Protein AF-A0A2V8LCL2-F1 (afdb_monomer_lite)

pLDDT: mean 78.27, std 19.08, range [30.09, 97.69]

Secondary structure (DSSP, 8-state):
------------------------------------------EE-TTS-EEEEEE--SSPBP-TT-EEEEEEEEEEEETTEEEEEEEE-TTSPPEEEETTTS-HHHHHHHTT-BTT-EEEEEE---GGG--TT-EETTEEPPPTTSEEEEEEEEEE-TT---SS-S---TTSGGGTPPPHHHHHHHHHTT-HHHHHHHHHHHHHH-TT-HHHHHHHHHHHHHTT-HHHHHHHHHHHHHTT-S-SHHHHTTS-HHHHHSHHHHTSHHHHHHHHHHHHHHHHHHHHHHHHHH--GGGSPPSSEEEET---STT---SEEEESS-EEEESSTT-S-EEEEE-TT-EEEEEEEEEEEPPEEEEE-S--SSS-TT-EEEEEEEEETTEEEEEETTEEEEEEESSSSS-SS-HHHHHSTTS-GGG-SEEESSTTS---EEEEEEEEETT--EEEEE-SS-EESSS---

Foldseek 3Di:
DDDDDDDDDDDDDDDDDDDDDDDDDDDPPDPDDDDPPPPQDWDADPQRKIKTWPFQWQADFDDAQFKFWKWKWKAFADPNDGHDTDDTCVVHGTDIDGQPPADPSCNVHRHRGFAQTKMKMWAAQDCSLDDQPDDDPNGHRDHSHTTMIMIMHTHDRPLADLQQGHQDDADDLPVLADDPVRLVVCVVVVVLVSQLVNLSSQCNNGVLDLVSLLSNLQSCQSNVVLSNSLVSQVVCVVSVHPDDQQSVQVGDVVSLVDPSQCPDPNNVVLVVLLVLQVVLQVLLVVCVVVPDPLLDADAFDKDWQAQFAAQFDFAWWFFQAKFWFAAAVPDPHTQDIDGGGFIKTFDGKMKTKGWWKKGFRPDDPVDHRSHIKTWHGHRYPQWTWIRGRSDIDGTDHCPPPQDDDDPVSLLPPRGRDNRHRMHTDPSVDDMDIWMKIWIAGPVGDIGITGDPPRIPPRHDPD

Sequence (462 aa):
MKQMKRWIIHFTALWALGIMAACAGNSARTPPQGRPETETRETTLKSGLKYLDLVVGGGREVAKGDTVDVQYSGWTYENGKRGKLFDTSMGQRPFTVTIGLTRVSWTEGLAGMKVGGKRKLIIPPDPSYGSPGEVSGGRPIVRSDFVFEYEVELLDIPGHFDLGGSCALAGVYRRLALTGKQQEDFRRTGNWNALIDGARQDVRGDCSVPYRWEKLFIALVNGHRYHEALQVLNDMAMRRFPLPHAILATADPDFLAAEEFKTSEFGIEYAATETEIQQNMRLAESKLSSMDEKDRPPTPYRAAGACPFECCRYREWTTRSAVQLLASIGSATFVAEIPAGARVDGVTGEVWLEPQPYAVLRDNGLLKAGDVIFFLDNLGEGHVNYWYNGSLNPELELHDGLYSYTYENCQANHVVAGACSLRKLHPEKKFLNEWWVKIRTSDGKEGWVLNKGQFSNTDACG

Structure (mmCIF, N/CA/C/O backbone):
data_AF-A0A2V8LCL2-F1
#
_entry.id   AF-A0A2V8LCL2-F1
#
loop_
_atom_site.group_PDB
_atom_site.id
_atom_site.type_symbol
_atom_site.label_atom_id
_atom_site.label_alt_id
_atom_site.label_comp_id
_atom_site.label_asym_id
_atom_site.label_entity_id
_atom_site.label_seq_id
_atom_site.pdbx_PDB_ins_code
_atom_site.Cartn_x
_atom_site.Cartn_y
_atom_site.Cartn_z
_atom_site.occupancy
_atom_site.B_iso_or_equiv
_atom_site.auth_seq_id
_atom_site.auth_comp_id
_atom_site.auth_asym_id
_atom_site.auth_atom_id
_atom_site.pdbx_PDB_model_num
ATOM 1 N N . MET A 1 1 ? -50.139 32.476 -48.018 1.00 34.97 1 MET A N 1
ATOM 2 C CA . MET A 1 1 ? -49.890 31.981 -49.398 1.00 34.97 1 MET A CA 1
ATOM 3 C C . MET A 1 1 ? -48.719 31.013 -49.315 1.00 34.97 1 MET A C 1
ATOM 5 O O . MET A 1 1 ? -47.719 31.427 -48.766 1.00 34.97 1 MET A O 1
ATOM 9 N N . LYS A 1 2 ? -48.711 29.751 -49.740 1.00 34.03 2 LYS A N 1
ATOM 10 C CA . LYS A 1 2 ? -49.562 28.891 -50.578 1.00 34.03 2 LYS A CA 1
ATOM 11 C C . LYS A 1 2 ? -49.117 27.445 -50.227 1.00 34.03 2 LYS A C 1
ATOM 13 O O . LYS A 1 2 ? -47.927 27.219 -50.083 1.00 34.03 2 LYS A O 1
ATOM 18 N N . GLN A 1 3 ? -50.051 26.554 -49.881 1.00 34.34 3 GLN A N 1
ATOM 19 C CA . GLN A 1 3 ? -50.426 25.359 -50.672 1.00 34.34 3 GLN A CA 1
ATOM 20 C C . GLN A 1 3 ? -49.326 24.278 -50.793 1.00 34.34 3 GLN A C 1
ATOM 22 O O . GLN A 1 3 ? -48.294 24.499 -51.404 1.00 34.34 3 GLN A O 1
ATOM 27 N N . MET A 1 4 ? -49.492 23.133 -50.119 1.00 35.25 4 MET A N 1
ATOM 28 C CA . MET A 1 4 ? -50.143 21.902 -50.625 1.00 35.25 4 MET A CA 1
ATOM 29 C C . MET A 1 4 ? -49.263 21.088 -51.586 1.00 35.25 4 MET A C 1
ATOM 31 O O . MET A 1 4 ? -48.951 21.553 -52.675 1.00 35.25 4 MET A O 1
ATOM 35 N N . LYS A 1 5 ? -49.023 19.814 -51.244 1.00 33.66 5 LYS A N 1
ATOM 36 C CA . LYS A 1 5 ? -49.262 18.678 -52.153 1.00 33.66 5 LYS A CA 1
ATOM 37 C C . LYS A 1 5 ? -49.328 17.353 -51.381 1.00 33.66 5 LYS A C 1
ATOM 39 O O . LYS A 1 5 ? -48.346 16.873 -50.833 1.00 33.66 5 LYS A O 1
ATOM 44 N N . ARG A 1 6 ? -50.547 16.807 -51.352 1.00 34.03 6 ARG A N 1
ATOM 45 C CA . ARG A 1 6 ? -50.915 15.421 -51.034 1.00 34.03 6 ARG A CA 1
ATOM 46 C C . ARG A 1 6 ? -50.431 14.501 -52.152 1.00 34.03 6 ARG A C 1
ATOM 48 O O . ARG A 1 6 ? -50.582 14.899 -53.302 1.00 34.03 6 ARG A O 1
ATOM 55 N N . TRP A 1 7 ? -50.058 13.262 -51.835 1.00 30.45 7 TRP A N 1
ATOM 56 C CA . TRP A 1 7 ? -50.403 12.108 -52.672 1.00 30.45 7 TRP A CA 1
ATOM 57 C C . TRP A 1 7 ? -51.053 11.034 -51.798 1.00 30.45 7 TRP A C 1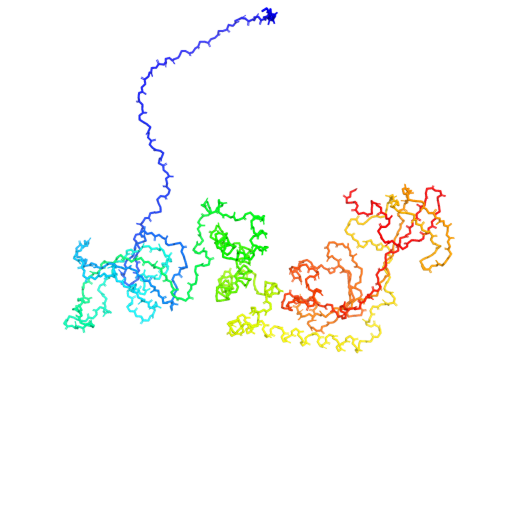
ATOM 59 O O . TRP A 1 7 ? -50.561 10.682 -50.730 1.00 30.45 7 TRP A O 1
ATOM 69 N N . ILE A 1 8 ? -52.228 10.619 -52.254 1.00 35.16 8 ILE A N 1
ATOM 70 C CA . ILE A 1 8 ? -53.133 9.627 -51.688 1.00 35.16 8 ILE A CA 1
ATOM 71 C C . ILE A 1 8 ? -52.944 8.369 -52.530 1.00 35.16 8 ILE A C 1
ATOM 73 O O . ILE A 1 8 ? -53.045 8.464 -53.749 1.00 35.16 8 ILE A O 1
ATOM 77 N N . ILE A 1 9 ? -52.770 7.205 -51.904 1.00 39.44 9 ILE A N 1
ATOM 78 C CA . ILE A 1 9 ? -53.215 5.937 -52.494 1.00 39.44 9 ILE A CA 1
ATOM 79 C C . ILE A 1 9 ? -54.012 5.203 -51.416 1.00 39.44 9 ILE A C 1
ATOM 81 O O . ILE A 1 9 ? -53.494 4.861 -50.356 1.00 39.44 9 ILE A O 1
ATOM 85 N N . HIS A 1 10 ? -55.310 5.058 -51.675 1.00 30.84 10 HIS A N 1
ATOM 86 C CA . HIS A 1 10 ? -56.232 4.193 -50.949 1.00 30.84 10 HIS A CA 1
ATOM 87 C C . HIS A 1 10 ? -56.208 2.802 -51.586 1.00 30.84 10 HIS A C 1
ATOM 89 O O . HIS A 1 10 ? -56.344 2.697 -52.801 1.00 30.84 10 HIS A O 1
ATOM 95 N N . PHE A 1 11 ? -56.153 1.757 -50.761 1.00 34.78 11 PHE A N 1
ATOM 96 C CA . PHE A 1 11 ? -56.809 0.482 -51.052 1.00 34.78 11 PHE A CA 1
ATOM 97 C C . PHE A 1 11 ? -57.506 -0.021 -49.777 1.00 34.78 11 PHE A C 1
ATOM 99 O O . PHE A 1 11 ? -56.908 -0.610 -48.884 1.00 34.78 11 PHE A O 1
ATOM 106 N N . THR A 1 12 ? -58.793 0.310 -49.690 1.00 34.88 12 THR A N 1
ATOM 107 C CA . THR A 1 12 ? -59.877 -0.435 -49.016 1.00 34.88 12 THR A CA 1
ATOM 108 C C . THR A 1 12 ? -60.039 -1.809 -49.695 1.00 34.88 12 THR A C 1
ATOM 110 O O . THR A 1 12 ? -59.753 -1.891 -50.884 1.00 34.88 12 THR A O 1
ATOM 113 N N . ALA A 1 13 ? -60.528 -2.925 -49.147 1.00 35.75 13 ALA A N 1
ATOM 114 C CA . ALA A 1 13 ? -61.205 -3.360 -47.917 1.00 35.75 13 ALA A CA 1
ATOM 115 C C . ALA A 1 13 ? -61.051 -4.915 -47.868 1.00 35.75 13 ALA A C 1
ATOM 117 O O . ALA A 1 13 ? -60.702 -5.505 -48.886 1.00 35.75 13 ALA A O 1
ATOM 118 N N . LEU A 1 14 ? -61.198 -5.642 -46.753 1.00 31.12 14 LEU A N 1
ATOM 119 C CA . LEU A 1 14 ? -62.451 -6.242 -46.240 1.00 31.12 14 LEU A CA 1
ATOM 120 C C . LEU A 1 14 ? -62.063 -7.135 -45.030 1.00 31.12 14 LEU A C 1
ATOM 122 O O . LEU A 1 14 ? -61.134 -7.925 -45.136 1.00 31.12 14 LEU A O 1
ATOM 126 N N . TRP A 1 15 ? -62.583 -6.859 -43.827 1.00 30.09 15 TRP A N 1
ATOM 127 C CA . TRP A 1 15 ? -63.687 -7.566 -43.131 1.00 30.09 15 TRP A CA 1
ATOM 128 C C . TRP A 1 15 ? -63.322 -8.858 -42.372 1.00 30.09 15 TRP A C 1
ATOM 130 O O . TRP A 1 15 ? -63.137 -9.902 -42.982 1.00 30.09 15 TRP A O 1
ATOM 140 N N . ALA A 1 16 ? -63.358 -8.779 -41.032 1.00 32.44 16 ALA A N 1
ATOM 141 C CA . ALA A 1 16 ? -64.148 -9.638 -40.122 1.00 32.44 16 ALA A CA 1
ATOM 142 C C . ALA A 1 16 ? -63.878 -9.187 -38.661 1.00 32.44 16 ALA A C 1
ATOM 144 O O . ALA A 1 16 ? -62.764 -9.313 -38.170 1.00 32.44 16 ALA A O 1
ATOM 145 N N . LEU A 1 17 ? -64.742 -8.363 -38.056 1.00 38.06 17 LEU A N 1
ATOM 146 C CA . LEU A 1 17 ? -65.848 -8.726 -37.145 1.00 38.06 17 LEU A CA 1
ATOM 147 C C . LEU A 1 17 ? -65.413 -9.410 -35.834 1.00 38.06 17 LEU A C 1
ATOM 149 O O . LEU A 1 17 ? -65.068 -10.584 -35.809 1.00 38.06 17 LEU A O 1
ATOM 153 N N . GLY A 1 18 ? -65.534 -8.660 -34.733 1.00 31.73 18 GLY A N 1
ATOM 154 C CA . GLY A 1 18 ? -65.401 -9.144 -33.359 1.00 31.73 18 GLY A CA 1
ATOM 155 C C . GLY A 1 18 ? -65.733 -8.039 -32.353 1.00 31.73 18 GLY A C 1
ATOM 156 O O . GLY A 1 18 ? -64.858 -7.311 -31.904 1.00 31.73 18 GLY A O 1
ATOM 157 N N . ILE A 1 19 ? -67.025 -7.877 -32.074 1.00 45.00 19 ILE A N 1
ATOM 158 C CA . ILE A 1 19 ? -67.641 -6.924 -31.137 1.00 45.00 19 ILE A CA 1
ATOM 159 C C . ILE A 1 19 ? -67.213 -7.235 -29.690 1.00 45.00 19 ILE A C 1
ATOM 161 O O . ILE A 1 19 ? -67.296 -8.393 -29.305 1.00 45.00 19 ILE A O 1
ATOM 165 N N . MET A 1 20 ? -66.879 -6.225 -28.870 1.00 34.69 20 MET A N 1
ATOM 166 C CA . MET A 1 20 ? -67.515 -6.030 -27.549 1.00 34.69 20 MET A CA 1
ATOM 167 C C . MET A 1 20 ? -67.187 -4.676 -26.887 1.00 34.69 20 MET A C 1
ATOM 169 O O . MET A 1 20 ? -66.053 -4.376 -26.536 1.00 34.69 20 MET A O 1
ATOM 173 N N . ALA A 1 21 ? -68.260 -3.889 -26.757 1.00 35.31 21 ALA A N 1
ATOM 174 C CA . ALA A 1 21 ? -68.675 -2.991 -25.675 1.00 35.31 21 ALA A CA 1
ATOM 175 C C . ALA A 1 21 ? -67.624 -2.316 -24.768 1.00 35.31 21 ALA A C 1
ATOM 177 O O . ALA A 1 21 ? -66.994 -2.937 -23.918 1.00 35.31 21 ALA A O 1
ATOM 178 N N . ALA A 1 22 ? -67.622 -0.982 -24.824 1.00 39.06 22 ALA A N 1
ATOM 179 C CA . ALA A 1 22 ? -67.252 -0.124 -23.708 1.00 39.06 22 ALA A CA 1
ATOM 180 C C . ALA A 1 22 ? -68.472 0.098 -22.796 1.00 39.06 22 ALA A C 1
ATOM 182 O O . ALA A 1 22 ? -69.534 0.493 -23.276 1.00 39.06 22 ALA A O 1
ATOM 183 N N . CYS A 1 23 ? -68.302 -0.080 -21.485 1.00 30.98 23 CYS A N 1
ATOM 184 C CA . CYS A 1 23 ? -69.069 0.628 -20.461 1.00 30.98 23 CYS A CA 1
ATOM 185 C C . CYS A 1 23 ? -68.143 0.994 -19.300 1.00 30.98 23 CYS A C 1
ATOM 187 O O . CYS A 1 23 ? -67.333 0.190 -18.843 1.00 30.98 23 CYS A O 1
ATOM 189 N N . ALA A 1 24 ? -68.261 2.247 -18.871 1.00 43.34 24 ALA A N 1
ATOM 190 C CA . ALA A 1 24 ? -67.564 2.830 -17.742 1.00 43.34 24 ALA A CA 1
ATOM 191 C C . ALA A 1 24 ? -67.935 2.126 -16.428 1.00 43.34 24 ALA A C 1
ATOM 193 O O . ALA A 1 24 ? -69.099 1.807 -16.192 1.00 43.34 24 ALA A O 1
ATOM 194 N N . GLY A 1 25 ? -66.950 1.957 -15.547 1.00 30.66 25 GLY A N 1
ATOM 195 C CA . GLY A 1 25 ? -67.148 1.496 -14.179 1.00 30.66 25 GLY A CA 1
ATOM 196 C C . GLY A 1 25 ? -65.990 1.953 -13.302 1.00 30.66 25 GLY A C 1
ATOM 197 O O . GLY A 1 25 ? -64.845 1.571 -13.529 1.00 30.66 25 GLY A O 1
ATOM 198 N N . ASN A 1 26 ? -66.299 2.802 -12.321 1.00 44.56 26 ASN A N 1
ATOM 199 C CA . ASN A 1 26 ? -65.425 3.155 -11.206 1.00 44.56 26 ASN A CA 1
ATOM 200 C C . ASN A 1 26 ? -64.776 1.897 -10.615 1.00 44.56 26 ASN A C 1
ATOM 202 O O . ASN A 1 26 ? -65.481 1.023 -10.119 1.00 44.56 26 ASN A O 1
ATOM 206 N N . SER A 1 27 ? -63.447 1.862 -10.556 1.00 33.16 27 SER A N 1
ATOM 207 C CA . SER A 1 27 ? -62.752 1.012 -9.596 1.00 33.16 27 SER A CA 1
ATOM 208 C C . SER A 1 27 ? -61.706 1.851 -8.887 1.00 33.16 27 SER A C 1
ATOM 210 O O . SER A 1 27 ? -60.799 2.412 -9.506 1.00 33.16 27 SER A O 1
ATOM 212 N N . ALA A 1 28 ? -61.895 1.976 -7.577 1.00 35.41 28 ALA A N 1
ATOM 213 C CA . ALA A 1 28 ? -60.939 2.552 -6.656 1.00 35.41 28 ALA A CA 1
ATOM 214 C C . ALA A 1 28 ? -59.545 1.979 -6.942 1.00 35.41 28 ALA A C 1
ATOM 216 O O . ALA A 1 28 ? -59.377 0.766 -7.075 1.00 35.41 28 ALA A O 1
ATOM 217 N N . ARG A 1 29 ? -58.547 2.860 -7.057 1.00 35.09 29 ARG A N 1
ATOM 218 C CA . ARG A 1 29 ? -57.144 2.451 -7.112 1.00 35.09 29 ARG A CA 1
ATOM 219 C C . ARG A 1 29 ? -56.805 1.808 -5.775 1.00 35.09 29 ARG A C 1
ATOM 221 O O . ARG A 1 29 ? -56.625 2.505 -4.780 1.00 35.09 29 ARG A O 1
ATOM 228 N N . THR A 1 30 ? -56.740 0.486 -5.754 1.00 34.44 30 THR A N 1
ATOM 229 C CA . THR A 1 30 ? -56.124 -0.264 -4.666 1.00 34.44 30 THR A CA 1
ATOM 230 C C . THR A 1 30 ? -54.666 0.201 -4.560 1.00 34.44 30 THR A C 1
ATOM 232 O O . THR A 1 30 ? -53.972 0.215 -5.583 1.00 34.44 30 THR A O 1
ATOM 235 N N . PRO A 1 31 ? -54.179 0.631 -3.384 1.00 39.28 31 PRO A N 1
ATOM 236 C CA . PRO A 1 31 ? -52.763 0.923 -3.216 1.00 39.28 31 PRO A CA 1
ATOM 237 C C . PRO A 1 31 ? -51.958 -0.354 -3.496 1.00 39.28 31 PRO A C 1
ATOM 239 O O . PRO A 1 31 ? -52.391 -1.429 -3.071 1.00 39.28 31 PRO A O 1
ATOM 242 N N . PRO A 1 32 ? -50.805 -0.276 -4.182 1.00 37.31 32 PRO A N 1
ATOM 243 C CA . PRO A 1 32 ? -49.946 -1.437 -4.354 1.00 37.31 32 PRO A CA 1
ATOM 244 C C . PRO A 1 32 ? -49.470 -1.910 -2.974 1.00 37.31 32 PRO A C 1
ATOM 246 O O . PRO A 1 32 ? -48.759 -1.196 -2.263 1.00 37.31 32 PRO A O 1
ATOM 249 N N . GLN A 1 33 ? -49.907 -3.108 -2.587 1.00 41.81 33 GLN A N 1
ATOM 250 C CA . GLN A 1 33 ? -49.339 -3.860 -1.474 1.00 41.81 33 GLN A CA 1
ATOM 251 C C . GLN A 1 33 ? -47.936 -4.340 -1.859 1.00 41.81 33 GLN A C 1
ATOM 253 O O . GLN A 1 33 ? -47.733 -4.830 -2.969 1.00 41.81 33 GLN A O 1
ATOM 258 N N . GLY A 1 34 ? -46.988 -4.206 -0.928 1.00 35.09 34 GLY A N 1
ATOM 259 C CA . GLY A 1 34 ? -45.648 -4.785 -1.056 1.00 35.09 34 GLY A CA 1
ATOM 260 C C . GLY A 1 34 ? -44.495 -3.876 -0.628 1.00 35.09 34 GLY A C 1
ATOM 261 O O . GLY A 1 34 ? -43.509 -3.769 -1.348 1.00 35.09 34 GLY A O 1
ATOM 262 N N . ARG A 1 35 ? -44.586 -3.223 0.538 1.00 35.81 35 ARG A N 1
ATOM 263 C CA . ARG A 1 35 ? -43.381 -2.898 1.323 1.00 35.81 35 ARG A CA 1
ATOM 264 C C . ARG A 1 35 ? -43.016 -4.172 2.097 1.00 35.81 35 ARG A C 1
ATOM 266 O O . ARG A 1 35 ? -43.938 -4.762 2.657 1.00 35.81 35 ARG A O 1
ATOM 273 N N . PRO A 1 36 ? -41.744 -4.596 2.182 1.00 36.47 36 PRO A N 1
ATOM 274 C CA . PRO A 1 36 ? -41.362 -5.519 3.233 1.00 36.47 36 PRO A CA 1
ATOM 275 C C . PRO A 1 36 ? -41.423 -4.720 4.539 1.00 36.47 36 PRO A C 1
ATOM 277 O O . PRO A 1 36 ? -40.513 -3.961 4.864 1.00 36.47 36 PRO A O 1
ATOM 280 N N . GLU A 1 37 ? -42.547 -4.803 5.249 1.00 40.62 37 GLU A N 1
ATOM 281 C CA . GLU A 1 37 ? -42.521 -4.603 6.692 1.00 40.62 37 GLU A CA 1
ATOM 282 C C . GLU A 1 37 ? -41.618 -5.704 7.233 1.00 40.62 37 GLU A C 1
ATOM 284 O O . GLU A 1 37 ? -41.949 -6.885 7.162 1.00 40.62 37 GLU A O 1
ATOM 289 N N . THR A 1 38 ? -40.428 -5.329 7.695 1.00 40.50 38 THR A N 1
ATOM 290 C CA . THR A 1 38 ? -39.635 -6.191 8.563 1.00 40.50 38 THR A CA 1
ATOM 291 C C . THR A 1 38 ? -40.547 -6.555 9.729 1.00 40.50 38 THR A C 1
ATOM 293 O O . THR A 1 38 ? -40.881 -5.680 10.526 1.00 40.50 38 THR A O 1
ATOM 296 N N . GLU A 1 39 ? -41.029 -7.797 9.776 1.00 44.53 39 GLU A N 1
ATOM 297 C CA . GLU A 1 39 ? -41.905 -8.260 10.847 1.00 44.53 39 GLU A CA 1
ATOM 298 C C . GLU A 1 39 ? -41.235 -7.957 12.191 1.00 44.53 39 GLU A C 1
ATOM 300 O O . GLU A 1 39 ? -40.157 -8.467 12.503 1.00 44.53 39 GLU A O 1
ATOM 305 N N . THR A 1 40 ? -41.867 -7.090 12.980 1.00 57.91 40 THR A N 1
ATOM 306 C CA . THR A 1 40 ? -41.528 -6.790 14.370 1.00 57.91 40 THR A CA 1
ATOM 307 C C . THR A 1 40 ? -41.754 -8.054 15.198 1.00 57.91 40 THR A C 1
ATOM 309 O O . THR A 1 40 ? -42.797 -8.244 15.821 1.00 57.91 40 THR A O 1
ATOM 312 N N . ARG A 1 41 ? -40.784 -8.971 15.168 1.00 80.38 41 ARG A N 1
ATOM 313 C CA . ARG A 1 41 ? -40.854 -10.244 15.883 1.00 80.38 41 ARG A CA 1
ATOM 314 C C . ARG A 1 41 ? -40.224 -10.111 17.264 1.00 80.38 41 ARG A C 1
ATOM 316 O O . ARG A 1 41 ? -39.025 -9.877 17.398 1.00 80.38 41 ARG A O 1
ATOM 323 N N . GLU A 1 42 ? -41.045 -10.297 18.293 1.00 89.56 42 GLU A N 1
ATOM 324 C CA . GLU A 1 42 ? -40.584 -10.424 19.676 1.00 89.56 42 GLU A CA 1
ATOM 325 C C . GLU A 1 42 ? -39.649 -11.639 19.802 1.00 89.56 42 GLU A C 1
ATOM 327 O O . GLU A 1 42 ? -39.998 -12.757 19.415 1.00 89.56 42 GLU A O 1
ATOM 332 N N . THR A 1 43 ? -38.454 -11.417 20.346 1.00 92.75 43 THR A N 1
ATOM 333 C CA . THR A 1 43 ? -37.447 -12.454 20.589 1.00 92.75 43 THR A CA 1
ATOM 334 C C . THR A 1 43 ? -37.357 -12.727 22.083 1.00 92.75 43 THR A C 1
ATOM 336 O O . THR A 1 43 ? -37.262 -11.796 22.875 1.00 92.75 43 THR A O 1
ATOM 339 N N . THR A 1 44 ? -37.385 -14.003 22.478 1.00 92.62 44 THR A N 1
ATOM 340 C CA . THR A 1 44 ? -37.234 -14.432 23.879 1.00 92.62 44 THR A CA 1
ATOM 341 C C . THR A 1 44 ? -35.848 -15.039 24.088 1.00 92.62 44 THR A C 1
ATOM 343 O O . THR A 1 44 ? -35.463 -15.970 23.381 1.00 92.62 44 THR A O 1
ATOM 346 N N . LEU A 1 45 ? -35.099 -14.507 25.051 1.00 89.19 45 LEU A N 1
ATOM 347 C CA . LEU A 1 45 ? -33.781 -14.984 25.458 1.00 89.19 45 LEU A CA 1
ATOM 348 C C . LEU A 1 45 ? -33.888 -16.145 26.456 1.00 89.19 45 LEU A C 1
ATOM 350 O O . LEU A 1 45 ? -34.935 -16.384 27.056 1.00 89.19 45 LEU A O 1
ATOM 354 N N . LYS A 1 46 ? -32.773 -16.856 26.676 1.00 86.56 46 LYS A N 1
ATOM 355 C CA . LYS A 1 46 ? -32.699 -17.982 27.629 1.00 86.56 46 LYS A CA 1
ATOM 356 C C . LYS A 1 46 ? -33.049 -17.585 29.068 1.00 86.56 46 LYS A C 1
ATOM 358 O O . LYS A 1 46 ? -33.550 -18.420 29.810 1.00 86.56 46 LYS A O 1
ATOM 363 N N . SER A 1 47 ? -32.805 -16.331 29.442 1.00 83.25 47 SER A N 1
ATOM 364 C CA . SER A 1 47 ? -33.164 -15.756 30.743 1.00 83.25 47 SER A CA 1
ATOM 365 C C . SER A 1 47 ? -34.665 -15.501 30.913 1.00 83.25 47 SER A C 1
ATOM 367 O O . SER A 1 47 ? -35.107 -15.143 31.999 1.00 83.25 47 SER A O 1
ATOM 369 N N . GLY A 1 48 ? -35.462 -15.653 29.850 1.00 87.69 48 GLY A N 1
ATOM 370 C CA . GLY A 1 48 ? -36.867 -15.254 29.820 1.00 87.69 48 GLY A CA 1
ATOM 371 C C . GLY A 1 48 ? -37.077 -13.772 29.497 1.00 87.69 48 GLY A C 1
ATOM 372 O O . GLY A 1 48 ? -38.223 -13.368 29.296 1.00 87.69 48 GLY A O 1
ATOM 373 N N . LEU A 1 49 ? -36.004 -12.974 29.388 1.00 91.06 49 LEU A N 1
ATOM 374 C CA . LEU A 1 49 ? -36.076 -11.614 28.859 1.00 91.06 49 LEU A CA 1
ATOM 375 C C . LEU A 1 49 ? -36.589 -11.643 27.429 1.00 91.06 49 LEU A C 1
ATOM 377 O O . LEU A 1 49 ? -36.137 -12.443 26.608 1.00 91.06 49 LEU A O 1
ATOM 381 N N . LYS A 1 50 ? -37.508 -10.735 27.120 1.00 93.75 50 LYS A N 1
ATOM 382 C CA . LYS A 1 50 ? -37.979 -10.547 25.756 1.00 93.75 50 LYS A CA 1
ATOM 383 C C . LYS A 1 50 ? -37.593 -9.185 25.239 1.00 93.75 50 LYS A C 1
ATOM 385 O O . LYS A 1 50 ? -37.587 -8.217 25.996 1.00 93.75 50 LYS A O 1
ATOM 390 N N . TYR A 1 51 ? -37.324 -9.096 23.947 1.00 95.25 51 TYR A N 1
ATOM 391 C CA . TYR A 1 51 ? -37.134 -7.811 23.302 1.00 95.25 51 TYR A CA 1
ATOM 392 C C . TYR A 1 51 ? -37.814 -7.735 21.944 1.00 95.25 51 TYR A C 1
ATOM 394 O O . TYR A 1 51 ? -38.062 -8.744 21.283 1.00 95.25 51 TYR A O 1
ATOM 402 N N . LEU A 1 52 ? -38.091 -6.503 21.536 1.00 94.19 52 LEU A N 1
ATOM 403 C CA . LEU A 1 52 ? -38.617 -6.162 20.228 1.00 94.19 52 LEU A CA 1
ATOM 404 C C . LEU A 1 52 ? -37.916 -4.904 19.715 1.00 94.19 52 LEU A C 1
ATOM 406 O O . LEU A 1 52 ? -37.979 -3.853 20.355 1.00 94.19 52 LEU A O 1
ATOM 410 N N . ASP A 1 53 ? -37.279 -4.997 18.551 1.00 93.19 53 ASP A N 1
ATOM 411 C CA . ASP A 1 53 ? -36.714 -3.834 17.869 1.00 93.19 53 ASP A CA 1
ATOM 412 C C . ASP A 1 53 ? -37.838 -2.991 17.260 1.00 93.19 53 ASP A C 1
ATOM 414 O O . ASP A 1 53 ? -38.485 -3.391 16.297 1.00 93.19 53 ASP A O 1
ATOM 418 N N . LEU A 1 54 ? -38.082 -1.818 17.847 1.00 91.75 54 LEU A N 1
ATOM 419 C CA . LEU A 1 54 ? -39.041 -0.832 17.343 1.00 91.75 54 LEU A CA 1
ATOM 420 C C . LEU A 1 54 ? -38.431 -0.028 16.188 1.00 91.75 54 LEU A C 1
ATOM 422 O O . LEU A 1 54 ? -39.113 0.306 15.223 1.00 91.75 54 LEU A O 1
ATOM 426 N N . VAL A 1 55 ? -37.137 0.278 16.300 1.00 87.38 55 VAL A N 1
ATOM 427 C CA . VAL A 1 55 ? -36.310 0.893 15.259 1.00 87.38 55 VAL A CA 1
ATOM 428 C C . VAL A 1 55 ? -34.948 0.212 15.294 1.00 87.38 55 VAL A C 1
ATOM 430 O O . VAL A 1 55 ? -34.266 0.251 16.317 1.00 87.38 55 VAL A O 1
ATOM 433 N N . VAL A 1 56 ? -34.522 -0.391 14.185 1.00 85.88 56 VAL A N 1
ATOM 434 C CA . VAL A 1 56 ? -33.166 -0.947 14.085 1.00 85.88 56 VAL A CA 1
ATOM 435 C C . VAL A 1 56 ? -32.188 0.192 13.825 1.00 85.88 56 VAL A C 1
ATOM 437 O O . VAL A 1 56 ? -32.314 0.918 12.840 1.00 85.88 56 VAL A O 1
ATOM 440 N N . GLY A 1 57 ? -31.225 0.345 14.730 1.00 76.69 57 GLY A N 1
ATOM 441 C CA . GLY A 1 57 ? -30.245 1.418 14.677 1.00 76.69 57 GLY A CA 1
ATOM 442 C C . GLY A 1 57 ? -29.315 1.347 13.471 1.00 76.69 57 GLY A C 1
ATOM 443 O O . GLY A 1 57 ? -28.979 0.286 12.933 1.00 76.69 57 GLY A O 1
ATOM 444 N N . GLY A 1 58 ? -28.876 2.532 13.077 1.00 60.91 58 GLY A N 1
ATOM 445 C CA . GLY A 1 58 ? -27.991 2.774 11.957 1.00 60.91 58 GLY A CA 1
ATOM 446 C C . GLY A 1 58 ? -26.536 2.933 12.372 1.00 60.91 58 GLY A C 1
ATOM 447 O O . GLY A 1 58 ? -25.824 3.572 11.619 1.00 60.91 58 GLY A O 1
ATOM 448 N N . GLY A 1 59 ? -26.103 2.480 13.554 1.00 64.69 59 GLY A N 1
ATOM 449 C CA . GLY A 1 59 ? -24.749 2.694 14.084 1.00 64.69 59 GLY A CA 1
ATOM 450 C C . GLY A 1 59 ? -24.034 1.426 14.562 1.00 64.69 59 GLY A C 1
ATOM 451 O O . GLY A 1 59 ? -24.504 0.315 14.305 1.00 64.69 59 GLY A O 1
ATOM 452 N N . ARG A 1 60 ? -22.886 1.580 15.241 1.00 74.94 60 ARG A N 1
ATOM 453 C CA . ARG A 1 60 ? -22.117 0.446 15.787 1.00 74.94 60 ARG A CA 1
ATOM 454 C C . ARG A 1 60 ? -23.020 -0.446 16.639 1.00 74.94 60 ARG A C 1
ATOM 456 O O . ARG A 1 60 ? -23.889 0.042 17.362 1.00 74.94 60 ARG A O 1
ATOM 463 N N . GLU A 1 61 ? -22.830 -1.751 16.499 1.00 83.31 61 GLU A N 1
ATOM 464 C CA . GLU A 1 61 ? -23.514 -2.740 17.320 1.00 83.31 61 GLU A CA 1
ATOM 465 C C . GLU A 1 61 ? -22.846 -2.837 18.693 1.00 83.31 61 GLU A C 1
ATOM 467 O O . GLU A 1 61 ? -21.617 -2.827 18.797 1.00 83.31 61 GLU A O 1
ATOM 472 N N . VAL A 1 62 ? -23.669 -2.914 19.734 1.00 86.62 62 VAL A N 1
ATOM 473 C CA . VAL A 1 62 ? -23.224 -3.057 21.116 1.00 86.62 62 VAL A CA 1
ATOM 474 C C . VAL A 1 62 ? -22.593 -4.431 21.322 1.00 86.62 62 VAL A C 1
ATOM 476 O O . VAL A 1 62 ? -23.248 -5.463 21.147 1.00 86.62 62 VAL A O 1
ATOM 479 N N . ALA A 1 63 ? -21.336 -4.423 21.751 1.00 81.69 63 ALA A N 1
ATOM 480 C CA . ALA A 1 63 ? -20.542 -5.579 22.126 1.00 81.69 63 ALA A CA 1
ATOM 481 C C . ALA A 1 63 ? -20.383 -5.681 23.654 1.00 81.69 63 ALA A C 1
ATOM 483 O O . ALA A 1 63 ? -20.614 -4.742 24.419 1.00 81.69 63 ALA A O 1
ATOM 484 N N . LYS A 1 64 ? -19.976 -6.862 24.125 1.00 78.50 64 LYS A N 1
ATOM 485 C CA . LYS A 1 64 ? -19.679 -7.084 25.544 1.00 78.50 64 LYS A CA 1
ATOM 486 C C . LYS A 1 64 ? -18.492 -6.214 25.975 1.00 78.50 64 LYS A C 1
ATOM 488 O O . LYS A 1 64 ? -17.465 -6.222 25.308 1.00 78.50 64 LYS A O 1
ATOM 493 N N . GLY A 1 65 ? -18.614 -5.545 27.120 1.00 76.31 65 GLY A N 1
ATOM 494 C CA . GLY A 1 65 ? -17.605 -4.625 27.653 1.00 76.31 65 GLY A CA 1
ATOM 495 C C . GLY A 1 65 ? -17.834 -3.164 27.266 1.00 76.31 65 GLY A C 1
ATOM 496 O O . GLY A 1 65 ? -17.264 -2.285 27.909 1.00 76.31 65 GLY A O 1
ATOM 497 N N . ASP A 1 66 ? -18.704 -2.892 26.287 1.00 82.69 66 ASP A N 1
ATOM 498 C CA . ASP A 1 66 ? -19.039 -1.524 25.898 1.00 82.69 66 ASP A CA 1
ATOM 499 C C . ASP A 1 66 ? -19.701 -0.760 27.041 1.00 82.69 66 ASP A C 1
ATOM 501 O O . ASP A 1 66 ? -20.524 -1.299 27.785 1.00 82.69 66 ASP A O 1
ATOM 505 N N . THR A 1 67 ? -19.387 0.528 27.131 1.00 84.75 67 THR A N 1
ATOM 506 C CA . THR A 1 67 ? -20.155 1.483 27.927 1.00 84.75 67 THR A CA 1
ATOM 507 C C . THR A 1 67 ? -21.056 2.262 26.989 1.00 84.75 67 THR A C 1
ATOM 509 O O . THR A 1 67 ? -20.555 2.902 26.076 1.00 84.75 67 THR A O 1
ATOM 512 N N . VAL A 1 68 ? -22.370 2.174 27.187 1.00 88.38 68 VAL A N 1
ATOM 513 C CA . VAL A 1 68 ? -23.387 2.718 26.282 1.00 88.38 68 VAL A CA 1
ATOM 514 C C . VAL A 1 68 ? -24.206 3.805 26.961 1.00 88.38 68 VAL A C 1
ATOM 516 O O . VAL A 1 68 ? -24.555 3.670 28.134 1.00 88.38 68 VAL A O 1
ATOM 519 N N . ASP A 1 69 ? -24.559 4.842 26.208 1.00 89.50 69 ASP A N 1
ATOM 520 C CA . ASP A 1 69 ? -25.467 5.896 26.645 1.00 89.50 69 ASP A CA 1
ATOM 521 C C . ASP A 1 69 ? -26.852 5.677 26.043 1.00 89.50 69 ASP A C 1
ATOM 523 O O . ASP A 1 69 ? -27.023 5.549 24.827 1.00 89.50 69 ASP A O 1
ATOM 527 N N . VAL A 1 70 ? -27.865 5.653 26.906 1.00 92.56 70 VAL A N 1
ATOM 528 C CA . VAL A 1 70 ? -29.252 5.417 26.504 1.00 92.56 70 VAL A CA 1
ATOM 529 C C . VAL A 1 70 ? -30.199 6.500 27.011 1.00 92.56 70 VAL A C 1
ATOM 531 O O . VAL A 1 70 ? -29.974 7.137 28.045 1.00 92.56 70 VAL A O 1
ATOM 534 N N . GLN A 1 71 ? -31.315 6.658 26.309 1.00 94.12 71 GLN A N 1
ATOM 535 C CA . GLN A 1 71 ? -32.533 7.249 26.856 1.00 94.12 71 GLN A CA 1
ATOM 536 C C . GLN A 1 71 ? -33.571 6.154 27.052 1.00 94.12 71 GLN A C 1
ATOM 538 O O . GLN A 1 71 ? -33.701 5.269 26.213 1.00 94.12 71 GLN A O 1
ATOM 543 N N . TYR A 1 72 ? -34.315 6.187 28.152 1.00 94.12 72 TYR A N 1
ATOM 544 C CA . TYR A 1 72 ? -35.316 5.170 28.425 1.00 94.12 72 TYR A CA 1
ATOM 545 C C . TYR A 1 72 ? -36.524 5.692 29.184 1.00 94.12 72 TYR A C 1
ATOM 547 O O . TYR A 1 72 ? -36.496 6.723 29.858 1.00 94.12 72 TYR A O 1
ATOM 555 N N . SER A 1 73 ? -37.595 4.914 29.102 1.00 92.81 73 SER A N 1
ATOM 556 C CA . SER A 1 73 ? -38.741 4.986 30.003 1.00 92.81 73 SER A CA 1
ATOM 557 C C . SER A 1 73 ? -39.136 3.571 30.418 1.00 92.81 73 SER A C 1
ATOM 559 O O . SER A 1 73 ? -39.069 2.648 29.608 1.00 92.81 73 SER A O 1
ATOM 561 N N . GLY A 1 74 ? -39.477 3.398 31.693 1.00 90.81 74 GLY A N 1
ATOM 562 C CA . GLY A 1 74 ? -39.781 2.117 32.323 1.00 90.81 74 GLY A CA 1
ATOM 563 C C . GLY A 1 74 ? -41.149 2.120 32.996 1.00 90.81 74 GLY A C 1
ATOM 564 O O . GLY A 1 74 ? -41.495 3.041 33.744 1.00 90.81 74 GLY A O 1
ATOM 565 N N . TRP A 1 75 ? -41.922 1.065 32.752 1.00 90.50 75 TRP A N 1
ATOM 566 C CA . TRP A 1 75 ? -43.271 0.863 33.274 1.00 90.50 75 TRP A CA 1
ATOM 567 C C . TRP A 1 75 ? -43.396 -0.483 33.983 1.00 90.50 75 TRP A C 1
ATOM 569 O O . TRP A 1 75 ? -42.745 -1.460 33.608 1.00 90.50 75 TRP A O 1
ATOM 579 N N . THR A 1 76 ? -44.267 -0.557 34.990 1.00 88.06 76 THR A N 1
ATOM 580 C CA . THR A 1 76 ? -44.677 -1.855 35.536 1.00 88.06 76 THR A CA 1
ATOM 581 C C . THR A 1 76 ? -45.374 -2.665 34.446 1.00 88.06 76 THR A C 1
ATOM 583 O O . THR A 1 76 ? -45.988 -2.089 33.546 1.00 88.06 76 THR A O 1
ATOM 586 N N . TYR A 1 77 ? -45.278 -3.990 34.493 1.00 85.94 77 TYR A N 1
ATOM 587 C CA . TYR A 1 77 ? -45.906 -4.864 33.508 1.00 85.94 77 TYR A CA 1
ATOM 588 C C . TYR A 1 77 ? -46.653 -5.998 34.211 1.00 85.94 77 TYR A C 1
ATOM 590 O O . TYR A 1 77 ? -46.056 -6.847 34.866 1.00 85.94 77 TYR A O 1
ATOM 598 N N . GLU A 1 78 ? -47.979 -6.015 34.082 1.00 84.88 78 GLU A N 1
ATOM 599 C CA . GLU A 1 78 ? -48.851 -6.976 34.763 1.00 84.88 78 GLU A CA 1
ATOM 600 C C . GLU A 1 78 ? -49.905 -7.512 33.796 1.00 84.88 78 GLU A C 1
ATOM 602 O O . GLU A 1 78 ? -50.451 -6.775 32.975 1.00 84.88 78 GLU A O 1
ATOM 607 N N . ASN A 1 79 ? -50.206 -8.812 33.884 1.00 85.44 79 ASN A N 1
ATOM 608 C CA . ASN A 1 79 ? -51.223 -9.476 33.055 1.00 85.44 79 ASN A CA 1
ATOM 609 C C . ASN A 1 79 ? -51.049 -9.230 31.540 1.00 85.44 79 ASN A C 1
ATOM 611 O O . ASN A 1 79 ? -52.026 -9.098 30.802 1.00 85.44 79 ASN A O 1
ATOM 615 N N . GLY A 1 80 ? -49.795 -9.139 31.080 1.00 83.88 80 GLY A N 1
ATOM 616 C CA . GLY A 1 80 ? -49.468 -8.900 29.674 1.00 83.88 80 GLY A CA 1
ATOM 617 C C . GLY A 1 80 ? -49.693 -7.460 29.199 1.00 83.88 80 GLY A C 1
ATOM 618 O O . GLY A 1 80 ? -49.818 -7.240 27.996 1.00 83.88 80 GLY A O 1
ATOM 619 N N . LYS A 1 81 ? -49.810 -6.487 30.113 1.00 87.69 81 LYS A N 1
ATOM 620 C CA . LYS A 1 81 ? -50.078 -5.085 29.779 1.00 87.69 81 LYS A CA 1
ATOM 621 C C . LYS A 1 81 ? -49.138 -4.131 30.511 1.00 87.69 81 LYS A C 1
ATOM 623 O O . LYS A 1 81 ? -48.848 -4.304 31.695 1.00 87.69 81 LYS A O 1
ATOM 628 N N . ARG A 1 82 ? -48.742 -3.072 29.799 1.00 90.69 82 ARG A N 1
ATOM 629 C CA . ARG A 1 82 ? -48.036 -1.913 30.352 1.00 90.69 82 ARG A CA 1
ATOM 630 C C . ARG A 1 82 ? -48.897 -1.232 31.419 1.00 90.69 82 ARG A C 1
ATOM 632 O O . ARG A 1 82 ? -50.046 -0.878 31.163 1.00 90.69 82 ARG A O 1
ATOM 639 N N . GLY A 1 83 ? -48.318 -1.043 32.595 1.00 88.88 83 GLY A N 1
ATOM 640 C CA . GLY A 1 83 ? -48.900 -0.375 33.749 1.00 88.88 83 GLY A CA 1
ATOM 641 C C . GLY A 1 83 ? -48.347 1.037 33.943 1.00 88.88 83 GLY A C 1
ATOM 642 O O . GLY A 1 83 ? -48.269 1.839 33.010 1.00 88.88 83 GLY A O 1
ATOM 643 N N . LYS A 1 84 ? -47.988 1.370 35.184 1.00 87.12 84 LYS A N 1
ATOM 644 C CA . LYS A 1 84 ? -47.599 2.728 35.581 1.00 87.12 84 LYS A CA 1
ATOM 645 C C . LYS A 1 84 ? -46.131 2.994 35.245 1.00 87.12 84 LYS A C 1
ATOM 647 O O . LYS A 1 84 ? -45.277 2.155 35.520 1.00 87.12 84 LYS A O 1
ATOM 652 N N . LEU A 1 85 ? -45.840 4.185 34.714 1.00 85.00 85 LEU A N 1
ATOM 653 C CA . LEU A 1 85 ? -44.467 4.682 34.578 1.00 85.00 85 LEU A CA 1
ATOM 654 C C . LEU A 1 85 ? -43.838 4.789 35.972 1.00 85.00 85 LEU A C 1
ATOM 656 O O . LEU A 1 85 ? -44.413 5.431 36.856 1.00 85.00 85 LEU A O 1
ATOM 660 N N . PHE A 1 86 ? -42.674 4.178 36.163 1.00 81.81 86 PHE A N 1
ATOM 661 C CA . PHE A 1 86 ? -41.961 4.218 37.440 1.00 81.81 86 PHE A CA 1
ATOM 662 C C . PHE A 1 86 ? -40.570 4.849 37.331 1.00 81.81 86 PHE A C 1
ATOM 664 O O . PHE A 1 86 ? -40.086 5.370 38.332 1.00 81.81 86 PHE A O 1
ATOM 671 N N . ASP A 1 87 ? -39.949 4.843 36.146 1.00 82.50 87 ASP A N 1
ATOM 672 C CA . ASP A 1 87 ? -38.641 5.465 35.923 1.00 82.50 87 ASP A CA 1
ATOM 673 C C . ASP A 1 87 ? -38.496 5.979 34.486 1.00 82.50 87 ASP A C 1
ATOM 675 O O . ASP A 1 87 ? -39.074 5.424 33.551 1.00 82.50 87 ASP A O 1
ATOM 679 N N . THR A 1 88 ? -37.745 7.060 34.298 1.00 89.88 88 THR A N 1
ATOM 680 C CA . THR A 1 88 ? -37.452 7.627 32.976 1.00 89.88 88 THR A CA 1
ATOM 681 C C . THR A 1 88 ? -36.230 8.535 33.036 1.00 89.88 88 THR A C 1
ATOM 683 O O . THR A 1 88 ? -36.051 9.299 33.990 1.00 89.88 88 THR A O 1
ATOM 686 N N . SER A 1 89 ? -35.404 8.485 31.992 1.00 89.06 89 SER A N 1
ATOM 687 C CA . SER A 1 89 ? -34.303 9.430 31.784 1.00 89.06 89 SER A CA 1
ATOM 688 C C . SER A 1 89 ? -34.686 10.593 30.861 1.00 89.06 89 SER A C 1
ATOM 690 O O . SER A 1 89 ? -33.891 11.513 30.675 1.00 89.06 89 SER A O 1
ATOM 692 N N . MET A 1 90 ? -35.905 10.599 30.307 1.00 87.50 90 MET A N 1
ATOM 693 C CA . MET A 1 90 ? -36.362 11.653 29.399 1.00 87.50 90 MET A CA 1
ATOM 694 C C . MET A 1 90 ? -36.326 13.021 30.094 1.00 87.50 90 MET A C 1
ATOM 696 O O . MET A 1 90 ? -36.879 13.200 31.180 1.00 87.50 90 MET A O 1
ATOM 700 N N . GLY A 1 91 ? -35.660 13.995 29.468 1.00 83.19 91 GLY A N 1
ATOM 701 C CA . GLY A 1 91 ? -35.445 15.328 30.048 1.00 83.19 91 GLY A CA 1
ATOM 702 C C . GLY A 1 91 ? -34.329 15.401 31.102 1.00 83.19 91 GLY A C 1
ATOM 703 O O . GLY A 1 91 ? -34.129 16.456 31.697 1.00 83.19 91 GLY A O 1
ATOM 704 N N . GLN A 1 92 ? -33.594 14.309 31.328 1.00 89.06 92 GLN A N 1
ATOM 705 C CA . GLN A 1 92 ? -32.385 14.243 32.153 1.00 89.06 92 GLN A CA 1
ATOM 706 C C . GLN A 1 92 ? -31.175 13.853 31.284 1.00 89.06 92 GLN A C 1
ATOM 708 O O . GLN A 1 92 ? -31.305 13.582 30.085 1.00 89.06 92 GLN A O 1
ATOM 713 N N . ARG A 1 93 ? -29.979 13.834 31.890 1.00 82.88 93 ARG A N 1
ATOM 714 C CA . ARG A 1 93 ? -28.775 13.304 31.233 1.00 82.88 93 ARG A CA 1
ATOM 715 C C . ARG A 1 93 ? -28.988 11.836 30.815 1.00 82.88 93 ARG A C 1
ATOM 717 O O . ARG A 1 93 ? -29.674 11.123 31.555 1.00 82.88 93 ARG A O 1
ATOM 724 N N . PRO A 1 94 ? -28.403 11.387 29.686 1.00 88.06 94 PRO A N 1
ATOM 725 C CA . PRO A 1 94 ? -28.420 9.982 29.294 1.00 88.06 94 PRO A CA 1
ATOM 726 C C . PRO A 1 94 ? -27.977 9.065 30.432 1.00 88.06 94 PRO A C 1
ATOM 728 O O . PRO A 1 94 ? -27.163 9.442 31.281 1.00 88.06 94 PRO A O 1
ATOM 731 N N . PHE A 1 95 ? -28.547 7.867 30.461 1.00 87.69 95 PHE A N 1
ATOM 732 C CA . PHE A 1 95 ? -28.163 6.852 31.424 1.00 87.69 95 PHE A CA 1
ATOM 733 C C . PHE A 1 95 ? -27.077 5.964 30.827 1.00 87.69 95 PHE A C 1
ATOM 735 O O . PHE A 1 95 ? -27.278 5.356 29.778 1.00 87.69 95 PHE A O 1
ATOM 742 N N . THR A 1 96 ? -25.941 5.904 31.513 1.00 85.06 96 THR A N 1
ATOM 743 C CA . THR A 1 96 ? -24.768 5.152 31.074 1.00 85.06 96 THR A CA 1
ATOM 744 C C . THR A 1 96 ? -24.776 3.749 31.677 1.00 85.06 96 THR A C 1
ATOM 746 O O . THR A 1 96 ? -24.915 3.591 32.894 1.00 85.06 96 THR A O 1
ATOM 749 N N . VAL A 1 97 ? -24.610 2.726 30.839 1.00 84.50 97 VAL A N 1
ATOM 750 C CA . VAL A 1 97 ? -24.587 1.310 31.240 1.00 84.50 97 VAL A CA 1
ATOM 751 C C . VAL A 1 97 ? -23.367 0.624 30.649 1.00 84.50 97 VAL A C 1
ATOM 753 O O . VAL A 1 97 ? -23.143 0.697 29.448 1.00 84.50 97 VAL A O 1
ATOM 756 N N . THR A 1 98 ? -22.611 -0.106 31.469 1.00 82.06 98 THR A N 1
ATOM 757 C CA . THR A 1 98 ? -21.534 -0.973 30.970 1.00 82.06 98 THR A CA 1
ATOM 758 C C . THR A 1 98 ? -22.024 -2.410 30.813 1.00 82.06 98 THR A C 1
ATOM 760 O O . THR A 1 98 ? -22.417 -3.065 31.787 1.00 82.06 98 THR A O 1
ATOM 763 N N . ILE A 1 99 ? -21.985 -2.901 29.577 1.00 84.19 99 ILE A N 1
ATOM 764 C CA . ILE A 1 99 ? -22.496 -4.204 29.157 1.00 84.19 99 ILE A CA 1
ATOM 765 C C . ILE A 1 99 ? -21.598 -5.313 29.701 1.00 84.19 99 ILE A C 1
ATOM 767 O O . ILE A 1 99 ? -20.423 -5.417 29.351 1.00 84.19 99 ILE A O 1
ATOM 771 N N . GLY A 1 100 ? -22.161 -6.186 30.536 1.00 69.38 100 GLY A N 1
ATOM 772 C CA . GLY A 1 100 ? -21.458 -7.341 31.103 1.00 69.38 100 GLY A CA 1
ATOM 773 C C . GLY A 1 100 ? -20.950 -7.152 32.530 1.00 69.38 100 GLY A C 1
ATOM 774 O O . GLY A 1 100 ? -20.422 -8.112 33.085 1.00 69.38 100 GLY A O 1
ATOM 775 N N . LEU A 1 101 ? -21.113 -5.964 33.125 1.00 64.25 101 LEU A N 1
ATOM 776 C CA . LEU A 1 101 ? -20.657 -5.676 34.494 1.00 64.25 101 LEU A CA 1
ATOM 777 C C . LEU A 1 101 ? -21.799 -5.409 35.480 1.00 64.25 101 LEU A C 1
ATOM 779 O O . LEU A 1 101 ? -21.695 -5.773 36.647 1.00 64.25 101 LEU A O 1
ATOM 783 N N . THR A 1 102 ? -22.887 -4.772 35.038 1.00 60.78 102 THR A N 1
ATOM 784 C CA . THR A 1 102 ? -24.006 -4.376 35.911 1.00 60.78 102 THR A CA 1
ATOM 785 C C . THR A 1 102 ? -25.354 -4.664 35.252 1.00 60.78 102 THR A C 1
ATOM 787 O O . THR A 1 102 ? -25.421 -4.784 34.030 1.00 60.78 102 THR A O 1
ATOM 790 N N . ARG A 1 103 ? -26.420 -4.783 36.067 1.00 64.31 103 ARG A N 1
ATOM 791 C CA . ARG A 1 103 ? -27.823 -4.971 35.634 1.00 64.31 103 ARG A CA 1
ATOM 792 C C . ARG A 1 103 ? -27.960 -6.021 34.525 1.00 64.31 103 ARG A C 1
ATOM 794 O O . ARG A 1 103 ? -28.046 -5.694 33.343 1.00 64.31 103 ARG A O 1
ATOM 801 N N . VAL A 1 104 ? -27.948 -7.293 34.923 1.00 70.06 104 VAL A N 1
ATOM 802 C CA . VAL A 1 104 ? -27.851 -8.450 34.015 1.00 70.06 104 VAL A CA 1
ATOM 803 C C . VAL A 1 104 ? -28.915 -8.411 32.910 1.00 70.06 104 VAL A C 1
ATOM 805 O O . VAL A 1 104 ? -28.571 -8.594 31.745 1.00 70.06 104 VAL A O 1
ATOM 808 N N . SER A 1 105 ? -30.165 -8.061 33.228 1.00 80.19 105 SER A N 1
ATOM 809 C CA . SER A 1 105 ? -31.226 -7.902 32.219 1.00 80.19 105 SER A CA 1
ATOM 810 C C . SER A 1 105 ? -30.947 -6.818 31.177 1.00 80.19 105 SER A C 1
ATOM 812 O O . SER A 1 105 ? -31.211 -7.015 29.995 1.00 80.19 105 SER A O 1
ATOM 814 N N . TRP A 1 106 ? -30.387 -5.677 31.578 1.00 83.19 106 TRP A N 1
ATOM 815 C CA . TRP A 1 106 ? -30.026 -4.598 30.657 1.00 83.19 106 TRP A CA 1
ATOM 816 C C . TRP A 1 106 ? -28.847 -4.982 29.773 1.00 83.19 106 TRP A C 1
ATOM 818 O O . TRP A 1 106 ? -28.873 -4.734 28.570 1.00 83.19 106 TRP A O 1
ATOM 828 N N . THR A 1 107 ? -27.846 -5.640 30.357 1.00 82.19 107 THR A N 1
ATOM 829 C CA . THR A 1 107 ? -26.719 -6.205 29.609 1.00 82.19 107 THR A CA 1
ATOM 830 C C . THR A 1 107 ? -27.211 -7.144 28.504 1.00 82.19 107 THR A C 1
ATOM 832 O O . THR A 1 107 ? -26.762 -7.040 27.366 1.00 82.19 107 THR A O 1
ATOM 835 N N . GLU A 1 108 ? -28.146 -8.043 28.815 1.00 86.31 108 GLU A N 1
ATOM 836 C CA . GLU A 1 108 ? -28.694 -8.987 27.837 1.00 86.31 108 GLU A CA 1
ATOM 837 C C . GLU A 1 108 ? -29.629 -8.319 26.819 1.00 86.31 108 GLU A C 1
ATOM 839 O O . GLU A 1 108 ? -29.566 -8.630 25.632 1.00 86.31 108 GLU A O 1
ATOM 844 N N . GLY A 1 109 ? -30.484 -7.394 27.261 1.00 88.31 109 GLY A N 1
ATOM 845 C CA . GLY A 1 109 ? -31.470 -6.731 26.405 1.00 88.31 109 GLY A CA 1
ATOM 846 C C . GLY A 1 109 ? -30.864 -5.751 25.395 1.00 88.31 109 GLY A C 1
ATOM 847 O O . GLY A 1 109 ? -31.395 -5.593 24.291 1.00 88.31 109 GLY A O 1
ATOM 848 N N . LEU A 1 110 ? -29.748 -5.107 25.748 1.00 91.56 110 LEU A N 1
ATOM 849 C CA . LEU A 1 110 ? -29.045 -4.162 24.874 1.00 91.56 110 LEU A CA 1
ATOM 850 C C . LEU A 1 110 ? -27.992 -4.820 23.977 1.00 91.56 110 LEU A C 1
ATOM 852 O O . LEU A 1 110 ? -27.575 -4.208 22.995 1.00 91.56 110 LEU A O 1
ATOM 856 N N . ALA A 1 111 ? -27.582 -6.058 24.265 1.00 87.62 111 ALA A N 1
ATOM 857 C CA . ALA A 1 111 ? -26.658 -6.789 23.406 1.00 87.62 111 ALA A CA 1
ATOM 858 C C . ALA A 1 111 ? -27.206 -6.888 21.968 1.00 87.62 111 ALA A C 1
ATOM 860 O O . ALA A 1 111 ? -28.395 -7.144 21.741 1.00 87.62 111 ALA A O 1
ATOM 861 N N . GLY A 1 112 ? -26.343 -6.635 20.982 1.00 84.94 112 GLY A N 1
ATOM 862 C CA . GLY A 1 112 ? -26.727 -6.643 19.568 1.00 84.94 112 GLY A CA 1
ATOM 863 C C . GLY A 1 112 ? -27.615 -5.469 19.129 1.00 84.94 112 GLY A C 1
ATOM 864 O O . GLY A 1 112 ? -28.063 -5.425 17.984 1.00 84.94 112 GLY A O 1
ATOM 865 N N . MET A 1 113 ? -27.918 -4.513 20.015 1.00 91.50 113 MET A N 1
ATOM 866 C CA . MET A 1 113 ? -28.581 -3.267 19.628 1.00 91.50 113 MET A CA 1
ATOM 867 C C . MET A 1 113 ? -27.590 -2.365 18.881 1.00 91.50 113 MET A C 1
ATOM 869 O O . MET A 1 113 ? -26.396 -2.383 19.161 1.00 91.50 113 MET A O 1
ATOM 873 N N . LYS A 1 114 ? -28.070 -1.565 17.926 1.00 84.62 114 LYS A N 1
ATOM 874 C CA . LYS A 1 114 ? -27.243 -0.628 17.148 1.00 84.62 114 LYS A CA 1
ATOM 875 C C . LYS A 1 114 ? -27.530 0.812 17.541 1.00 84.62 114 LYS A C 1
ATOM 877 O O . LYS A 1 114 ? -28.689 1.140 17.805 1.00 84.62 114 LYS A O 1
ATOM 882 N N . VAL A 1 115 ? -26.501 1.662 17.565 1.00 84.50 115 VAL A N 1
ATOM 883 C CA . VAL A 1 115 ? -26.650 3.098 17.879 1.00 84.50 115 VAL A CA 1
ATOM 884 C C . VAL A 1 115 ? -27.713 3.749 16.981 1.00 84.50 115 VAL A C 1
ATOM 886 O O . VAL A 1 115 ? -27.826 3.428 15.794 1.00 84.50 115 VAL A O 1
ATOM 889 N N . GLY A 1 116 ? -28.547 4.610 17.570 1.00 80.50 116 GLY A N 1
ATOM 890 C CA . GLY A 1 116 ? -29.742 5.198 16.956 1.00 80.50 116 GLY A CA 1
ATOM 891 C C . GLY A 1 116 ? -30.967 4.273 16.927 1.00 80.50 116 GLY A C 1
ATOM 892 O O . GLY A 1 116 ? -32.005 4.641 16.379 1.00 80.50 116 GLY A O 1
ATOM 893 N N . GLY A 1 117 ? -30.857 3.055 17.465 1.00 88.88 117 GLY A N 1
ATOM 894 C CA . GLY A 1 117 ? -31.960 2.102 17.550 1.00 88.88 117 GLY A CA 1
ATOM 895 C C . GLY A 1 117 ? -32.909 2.394 18.709 1.00 88.88 117 GLY A C 1
ATOM 896 O O . GLY A 1 117 ? -32.534 3.027 19.695 1.00 88.88 117 GLY A O 1
ATOM 897 N N . LYS A 1 118 ? -34.132 1.863 18.618 1.00 94.56 118 LYS A N 1
ATOM 898 C CA . LYS A 1 118 ? -35.128 1.842 19.696 1.00 94.56 118 LYS A CA 1
ATOM 899 C C . LYS A 1 118 ? -35.593 0.417 19.927 1.00 94.56 118 LYS A C 1
ATOM 901 O O . LYS A 1 118 ? -36.052 -0.240 18.995 1.00 94.56 118 LYS A O 1
ATOM 906 N N . ARG A 1 119 ? -35.512 -0.047 21.167 1.00 95.88 119 ARG A N 1
ATOM 907 C CA . ARG A 1 119 ? -35.838 -1.416 21.553 1.00 95.88 119 ARG A CA 1
ATOM 908 C C . ARG A 1 119 ? -36.781 -1.412 22.742 1.00 95.88 119 ARG A C 1
ATOM 910 O O . ARG A 1 119 ? -36.568 -0.703 23.723 1.00 95.88 119 ARG A O 1
ATOM 917 N N . LYS A 1 120 ? -37.826 -2.225 22.649 1.00 95.19 120 LYS A N 1
ATOM 918 C CA . LYS A 1 120 ? -38.669 -2.578 23.783 1.00 95.19 120 LYS A CA 1
ATOM 919 C C . LYS A 1 120 ? -38.073 -3.795 24.479 1.00 95.19 120 LYS A C 1
ATOM 921 O O . LYS A 1 120 ? -37.740 -4.760 23.798 1.00 95.19 120 LYS A O 1
ATOM 926 N N . LEU A 1 121 ? -37.979 -3.764 25.802 1.00 94.25 121 LEU A N 1
ATOM 927 C CA . LEU A 1 121 ? -37.562 -4.883 26.644 1.00 94.25 121 LEU A CA 1
ATOM 928 C C . LEU A 1 121 ? -38.708 -5.250 27.588 1.00 94.25 121 LEU A C 1
ATOM 930 O O . LEU A 1 121 ? -39.279 -4.370 28.224 1.00 94.25 121 LEU A O 1
ATOM 934 N N . ILE A 1 122 ? -39.019 -6.537 27.703 1.00 92.44 122 ILE A N 1
ATOM 935 C CA . ILE A 1 122 ? -39.861 -7.088 28.767 1.00 92.44 122 ILE A CA 1
ATOM 936 C C . ILE A 1 122 ? -38.934 -7.907 29.655 1.00 92.44 122 ILE A C 1
ATOM 938 O O . ILE A 1 122 ? -38.484 -8.995 29.284 1.00 92.44 122 ILE A O 1
ATOM 942 N N . ILE A 1 123 ? -38.605 -7.332 30.803 1.00 88.81 123 ILE A N 1
ATOM 943 C CA . ILE A 1 123 ? -37.639 -7.865 31.751 1.00 88.81 123 ILE A CA 1
ATOM 944 C C . ILE A 1 123 ? -38.413 -8.670 32.805 1.00 88.81 123 ILE A C 1
ATOM 946 O O . ILE A 1 123 ? -39.252 -8.080 33.493 1.00 88.81 123 ILE A O 1
ATOM 950 N N . PRO A 1 124 ? -38.194 -9.996 32.921 1.00 86.81 124 PRO A N 1
ATOM 951 C CA . PRO A 1 124 ? -38.780 -10.804 33.989 1.00 86.81 124 PRO A CA 1
ATOM 952 C C . PRO A 1 124 ? -38.248 -10.350 35.358 1.00 86.81 124 PRO A C 1
ATOM 954 O O . PRO A 1 124 ? -37.310 -9.554 35.398 1.00 86.81 124 PRO A O 1
ATOM 957 N N . PRO A 1 125 ? -38.800 -10.868 36.470 1.00 81.31 125 PRO A N 1
ATOM 958 C CA . PRO A 1 125 ? -38.264 -10.620 37.804 1.00 81.31 125 PRO A CA 1
ATOM 959 C C . PRO A 1 125 ? -36.740 -10.770 37.827 1.00 81.31 125 PRO A C 1
ATOM 961 O O . PRO A 1 125 ? -36.215 -11.855 37.570 1.00 81.31 125 PRO A O 1
ATOM 964 N N . ASP A 1 126 ? -36.037 -9.665 38.071 1.00 70.94 126 ASP A N 1
ATOM 965 C CA . ASP A 1 126 ? -34.580 -9.600 38.008 1.00 70.94 126 ASP A CA 1
ATOM 966 C C . ASP A 1 126 ? -34.035 -9.156 39.377 1.00 70.94 126 ASP A C 1
ATOM 968 O O . ASP A 1 126 ? -34.344 -8.052 39.845 1.00 70.94 126 ASP A O 1
ATOM 972 N N . PRO A 1 127 ? -33.200 -9.989 40.029 1.00 65.56 127 PRO A N 1
ATOM 973 C CA . PRO A 1 127 ? -32.640 -9.693 41.345 1.00 65.56 127 PRO A CA 1
ATOM 974 C C . PRO A 1 127 ? -31.746 -8.442 41.366 1.00 65.56 127 PRO A C 1
ATOM 976 O O . PRO A 1 127 ? -31.512 -7.882 42.436 1.00 65.56 127 PRO A O 1
ATOM 979 N N . SER A 1 128 ? -31.274 -7.954 40.214 1.00 63.34 128 SER A N 1
ATOM 980 C CA . SER A 1 128 ? -30.495 -6.713 40.115 1.00 63.34 128 SER A CA 1
ATOM 981 C C . SER A 1 128 ? -31.300 -5.446 40.432 1.00 63.34 128 SER A C 1
ATOM 983 O O . SER A 1 128 ? -30.705 -4.393 40.670 1.00 63.34 128 SER A O 1
ATOM 985 N N . TYR A 1 129 ? -32.631 -5.550 40.505 1.00 64.00 129 TYR A N 1
ATOM 986 C CA . TYR A 1 129 ? -33.514 -4.477 40.958 1.00 64.00 129 TYR A CA 1
ATOM 987 C C . TYR A 1 129 ? -33.689 -4.410 42.481 1.00 64.00 129 TYR A C 1
ATOM 989 O O . TYR A 1 129 ? -34.418 -3.542 42.930 1.00 64.00 129 TYR A O 1
ATOM 997 N N . GLY A 1 130 ? -32.988 -5.228 43.279 1.00 58.31 130 GLY A N 1
ATOM 998 C CA . GLY A 1 130 ? -32.951 -5.113 44.746 1.00 58.31 130 GLY A CA 1
ATOM 999 C C . GLY A 1 130 ? -34.160 -5.715 45.472 1.00 58.31 130 GLY A C 1
ATOM 1000 O O . GLY A 1 130 ? -35.136 -6.158 44.861 1.00 58.31 130 GLY A O 1
ATOM 1001 N N . SER A 1 131 ? -34.089 -5.796 46.802 1.00 55.47 131 SER A N 1
ATOM 1002 C CA . SER A 1 131 ? -35.143 -6.421 47.618 1.00 55.47 131 SER A CA 1
ATOM 1003 C C . SER A 1 131 ? -36.191 -5.403 48.093 1.00 55.47 131 SER A C 1
ATOM 1005 O O . SER A 1 131 ? -35.894 -4.211 48.210 1.00 55.47 131 SER A O 1
ATOM 1007 N N . PRO A 1 132 ? -37.434 -5.833 48.396 1.00 50.50 132 PRO A N 1
ATOM 1008 C CA . PRO A 1 132 ? -38.462 -4.939 48.925 1.00 50.50 132 PRO A CA 1
ATOM 1009 C C . PRO A 1 132 ? -37.982 -4.183 50.176 1.00 50.50 132 PRO A C 1
ATOM 1011 O O . PRO A 1 132 ? -37.583 -4.804 51.158 1.00 50.50 132 PRO A O 1
ATOM 1014 N N . GLY A 1 133 ? -38.064 -2.848 50.156 1.00 50.06 133 GLY A N 1
ATOM 1015 C CA . GLY A 1 133 ? -37.727 -1.984 51.298 1.00 50.06 133 GLY A CA 1
ATOM 1016 C C . GLY A 1 133 ? -36.335 -1.344 51.262 1.00 50.06 133 GLY A C 1
ATOM 1017 O O . GLY A 1 133 ? -36.042 -0.505 52.111 1.00 50.06 133 GLY A O 1
ATOM 1018 N N . GLU A 1 134 ? -35.497 -1.675 50.279 1.00 49.44 134 GLU A N 1
ATOM 1019 C CA . GLU A 1 134 ? -34.210 -1.005 50.084 1.00 49.44 134 GLU A CA 1
ATOM 1020 C C . GLU A 1 134 ? -34.384 0.371 49.398 1.00 49.44 134 GLU A C 1
ATOM 1022 O O . GLU A 1 134 ? -35.338 0.623 48.658 1.00 49.44 134 GLU A O 1
ATOM 1027 N N . VAL A 1 135 ? -33.469 1.307 49.664 1.00 45.47 135 VAL A N 1
ATOM 1028 C CA . VAL A 1 135 ? -33.423 2.640 49.037 1.00 45.47 135 VAL A CA 1
ATOM 1029 C C . VAL A 1 135 ? -32.033 2.819 48.443 1.00 45.47 135 VAL A C 1
ATOM 1031 O O . VAL A 1 135 ? -31.042 2.731 49.163 1.00 45.47 135 VAL A O 1
ATOM 1034 N N . SER A 1 136 ? -31.947 3.095 47.141 1.00 45.66 136 SER A N 1
ATOM 1035 C CA . SER A 1 136 ? -30.681 3.401 46.466 1.00 45.66 136 SER A CA 1
ATOM 1036 C C . SER A 1 136 ? -30.754 4.804 45.874 1.00 45.66 136 SER A C 1
ATOM 1038 O O . SER A 1 136 ? -31.674 5.133 45.125 1.00 45.66 136 SER A O 1
ATOM 1040 N N . GLY A 1 137 ? -29.823 5.676 46.274 1.00 47.69 137 GLY A N 1
ATOM 1041 C CA . GLY A 1 137 ? -29.741 7.052 45.769 1.00 47.69 137 GLY A CA 1
ATOM 1042 C C . GLY A 1 137 ? -30.950 7.946 46.086 1.00 47.69 137 GLY A C 1
ATOM 1043 O O . GLY A 1 137 ? -31.222 8.881 45.338 1.00 47.69 137 GLY A O 1
ATOM 1044 N N . GLY A 1 138 ? -31.701 7.664 47.159 1.00 42.06 138 GLY A N 1
ATOM 1045 C CA . GLY A 1 138 ? -32.857 8.471 47.577 1.00 42.06 138 GLY A CA 1
ATOM 1046 C C . GLY A 1 138 ? -34.149 8.225 46.786 1.00 42.06 138 GLY A C 1
ATOM 1047 O O . GLY A 1 138 ? -35.111 8.972 46.956 1.00 42.06 138 GLY A O 1
ATOM 1048 N N . ARG A 1 139 ? -34.198 7.185 45.941 1.00 49.16 139 ARG A N 1
ATOM 1049 C CA . ARG A 1 139 ? -35.417 6.739 45.248 1.00 49.16 139 ARG A CA 1
ATOM 1050 C C . ARG A 1 139 ? -35.863 5.374 45.799 1.00 49.16 139 ARG A C 1
ATOM 1052 O O . ARG A 1 139 ? -34.995 4.537 46.062 1.00 49.16 139 ARG A O 1
ATOM 1059 N N . PRO A 1 140 ? -37.176 5.132 45.998 1.00 49.03 140 PRO A N 1
ATOM 1060 C CA . PRO A 1 140 ? -37.671 3.821 46.414 1.00 49.03 140 PRO A CA 1
ATOM 1061 C C . PRO A 1 140 ? -37.226 2.751 45.415 1.00 49.03 140 PRO A C 1
ATOM 1063 O O . PRO A 1 140 ? -37.442 2.916 44.213 1.00 49.03 140 PRO A O 1
ATOM 1066 N N . ILE A 1 141 ? -36.604 1.673 45.896 1.00 55.22 141 ILE A N 1
ATOM 1067 C CA . ILE A 1 141 ? -36.245 0.545 45.039 1.00 55.22 141 ILE A CA 1
ATOM 1068 C C . ILE A 1 141 ? -37.526 -0.182 44.619 1.00 55.22 141 ILE A C 1
ATOM 1070 O O . ILE A 1 141 ? -38.410 -0.465 45.432 1.00 55.22 141 ILE A O 1
ATOM 1074 N N . VAL A 1 142 ? -37.649 -0.429 43.317 1.00 55.88 142 VAL A N 1
ATOM 1075 C CA . VAL A 1 142 ? -38.792 -1.122 42.718 1.00 55.88 142 VAL A CA 1
ATOM 1076 C C . VAL A 1 142 ? -38.630 -2.616 42.984 1.00 55.88 142 VAL A C 1
ATOM 1078 O O . VAL A 1 142 ? -37.534 -3.139 42.828 1.00 55.88 142 VAL A O 1
ATOM 1081 N N . ARG A 1 143 ? -39.692 -3.305 43.419 1.00 60.34 143 ARG A N 1
ATOM 1082 C CA . ARG A 1 143 ? -39.584 -4.709 43.855 1.00 60.34 143 ARG A CA 1
ATOM 1083 C C . ARG A 1 143 ? -39.015 -5.596 42.734 1.00 60.34 143 ARG A C 1
ATOM 1085 O O . ARG A 1 143 ? -39.504 -5.537 41.608 1.00 60.34 143 ARG A O 1
ATOM 1092 N N . SER A 1 144 ? -38.042 -6.448 43.063 1.00 58.34 144 SER A N 1
ATOM 1093 C CA . SER A 1 144 ? -37.417 -7.412 42.136 1.00 58.34 144 SER A CA 1
ATOM 1094 C C . SER A 1 144 ? -38.348 -8.510 41.620 1.00 58.34 144 SER A C 1
ATOM 1096 O O . SER A 1 144 ? -37.967 -9.234 40.706 1.00 58.34 144 SER A O 1
ATOM 1098 N N . ASP A 1 145 ? -39.557 -8.646 42.169 1.00 67.19 145 ASP A N 1
ATOM 1099 C CA . ASP A 1 145 ? -40.531 -9.663 41.770 1.00 67.19 145 ASP A CA 1
ATOM 1100 C C . ASP A 1 145 ? -41.539 -9.197 40.705 1.00 67.19 145 ASP A C 1
ATOM 1102 O O . ASP A 1 145 ? -42.392 -9.978 40.280 1.00 67.19 145 ASP A O 1
ATOM 1106 N N . PHE A 1 146 ? -41.437 -7.950 40.237 1.00 73.25 146 PHE A N 1
ATOM 1107 C CA . PHE A 1 146 ? -42.241 -7.456 39.122 1.00 73.25 146 PHE A CA 1
ATOM 1108 C C . PHE A 1 146 ? -41.603 -7.747 37.766 1.00 73.25 146 PHE A C 1
ATOM 1110 O O . PHE A 1 146 ? -40.385 -7.811 37.616 1.00 73.25 146 PHE A O 1
ATOM 1117 N N . VAL A 1 147 ? -42.460 -7.862 36.751 1.00 81.50 147 VAL A N 1
ATOM 1118 C CA . VAL A 1 147 ? -42.045 -7.766 35.350 1.00 81.50 147 VAL A CA 1
ATOM 1119 C C . VAL A 1 147 ? -42.048 -6.286 34.975 1.00 81.50 147 VAL A C 1
ATOM 1121 O O . VAL A 1 147 ? -42.985 -5.554 35.314 1.00 81.50 147 VAL A O 1
ATOM 1124 N N . PHE A 1 148 ? -41.020 -5.841 34.260 1.00 88.12 148 PHE A N 1
ATOM 1125 C CA . PHE A 1 148 ? -40.924 -4.466 33.779 1.00 88.12 148 PHE A CA 1
ATOM 1126 C C . PHE A 1 148 ? -40.923 -4.411 32.264 1.00 88.12 148 PHE A C 1
ATOM 1128 O O . PHE A 1 148 ? -40.298 -5.231 31.596 1.00 88.12 148 PHE A O 1
ATOM 1135 N N . GLU A 1 149 ? -41.592 -3.400 31.723 1.00 91.62 149 GLU A N 1
ATOM 1136 C CA . GLU A 1 149 ? -41.463 -3.029 30.323 1.00 91.62 149 GLU A CA 1
ATOM 1137 C C . GLU A 1 149 ? -40.600 -1.773 30.224 1.00 91.62 149 GLU A C 1
ATOM 1139 O O . GLU A 1 149 ? -40.882 -0.771 30.879 1.00 91.62 149 GLU A O 1
ATOM 1144 N N . TYR A 1 150 ? -39.571 -1.814 29.385 1.00 93.44 150 TYR A N 1
ATOM 1145 C CA . TYR A 1 150 ? -38.747 -0.663 29.043 1.00 93.44 150 TYR A CA 1
ATOM 1146 C C . TYR A 1 150 ? -38.844 -0.362 27.558 1.00 93.44 150 TYR A C 1
ATOM 1148 O O . TYR A 1 150 ? -38.845 -1.269 26.732 1.00 93.44 150 TYR A O 1
ATOM 1156 N N . GLU A 1 151 ? -38.859 0.918 27.215 1.00 95.75 151 GLU A N 1
ATOM 1157 C CA . GLU A 1 151 ? -38.481 1.388 25.886 1.00 95.75 151 GLU A CA 1
ATOM 1158 C C . GLU A 1 151 ? -37.155 2.114 26.019 1.00 95.75 151 GLU A C 1
ATOM 1160 O O . GLU A 1 151 ? -37.045 3.058 26.801 1.00 95.75 151 GLU A O 1
ATOM 1165 N N . VAL A 1 152 ? -36.158 1.643 25.277 1.00 95.38 152 VAL A N 1
ATOM 1166 C CA . VAL A 1 152 ? -34.789 2.145 25.317 1.00 95.38 152 VAL A CA 1
ATOM 1167 C C . VAL A 1 152 ? -34.399 2.629 23.930 1.00 95.38 152 VAL A C 1
ATOM 1169 O O . VAL A 1 152 ? -34.596 1.930 22.940 1.00 95.38 152 VAL A O 1
ATOM 1172 N N . GLU A 1 153 ? -33.837 3.825 23.861 1.00 94.31 153 GLU A N 1
ATOM 1173 C CA . GLU A 1 153 ? -33.175 4.393 22.697 1.00 94.31 153 GLU A CA 1
ATOM 1174 C C . GLU A 1 153 ? -31.671 4.419 22.962 1.00 94.31 153 GLU A C 1
ATOM 1176 O O . GLU A 1 153 ? -31.220 5.017 23.940 1.00 94.31 153 GLU A O 1
ATOM 1181 N N . LEU A 1 154 ? -30.902 3.751 22.103 1.00 91.00 154 LEU A N 1
ATOM 1182 C CA . LEU A 1 154 ? -29.447 3.732 22.200 1.00 91.00 154 LEU A CA 1
ATOM 1183 C C . LEU A 1 154 ? -28.893 4.977 21.517 1.00 91.00 154 LEU A C 1
ATOM 1185 O O . LEU A 1 154 ? -28.991 5.102 20.296 1.00 91.00 154 LEU A O 1
ATOM 1189 N N . LEU A 1 155 ? -28.331 5.891 22.304 1.00 85.12 155 LEU A N 1
ATOM 1190 C CA . LEU A 1 155 ? -27.850 7.174 21.806 1.00 85.12 155 LEU A CA 1
ATOM 1191 C C . LEU A 1 155 ? -26.424 7.090 21.289 1.00 85.12 155 LEU A C 1
ATOM 1193 O O . LEU A 1 155 ? -26.151 7.606 20.211 1.00 85.12 155 LEU A O 1
ATOM 1197 N N . ASP A 1 156 ? -25.538 6.466 22.063 1.00 81.88 156 ASP A N 1
ATOM 1198 C CA . ASP A 1 156 ? -24.114 6.430 21.753 1.00 81.88 156 ASP A CA 1
ATOM 1199 C C . ASP A 1 156 ? -23.404 5.277 22.477 1.00 81.88 156 ASP A C 1
ATOM 1201 O O . ASP A 1 156 ? -23.940 4.682 23.417 1.00 81.88 156 ASP A O 1
ATOM 1205 N N . ILE A 1 157 ? -22.178 4.981 22.052 1.00 81.31 157 ILE A N 1
ATOM 1206 C CA . ILE A 1 157 ? -21.232 4.146 22.791 1.00 81.31 157 ILE A CA 1
ATOM 1207 C C . ILE A 1 157 ? -19.999 5.017 23.072 1.00 81.31 157 ILE A C 1
ATOM 1209 O O . ILE A 1 157 ? -19.078 5.040 22.250 1.00 81.31 157 ILE A O 1
ATOM 1213 N N . PRO A 1 158 ? -19.996 5.782 24.185 1.00 68.69 158 PRO A N 1
ATOM 1214 C CA . PRO A 1 158 ? -18.919 6.704 24.528 1.00 68.69 158 PRO A CA 1
ATOM 1215 C C . PRO A 1 158 ? -17.516 6.124 24.328 1.00 68.69 158 PRO A C 1
ATOM 1217 O O . PRO A 1 158 ? -17.222 5.002 24.738 1.00 68.69 158 PRO A O 1
ATOM 1220 N N . GLY A 1 159 ? -16.643 6.913 23.696 1.00 64.75 159 GLY A N 1
ATOM 1221 C CA . GLY A 1 159 ? -15.309 6.473 23.269 1.00 64.75 159 GLY A CA 1
ATOM 1222 C C . GLY A 1 159 ? -15.258 5.907 21.846 1.00 64.75 159 GLY A C 1
ATOM 1223 O O . GLY A 1 159 ? -14.177 5.555 21.384 1.00 64.75 159 GLY A O 1
ATOM 1224 N N . HIS A 1 160 ? -16.392 5.865 21.135 1.00 67.88 160 HIS A N 1
ATOM 1225 C CA . HIS A 1 160 ? -16.467 5.486 19.727 1.00 67.88 160 HIS A CA 1
ATOM 1226 C C . HIS A 1 160 ? -17.094 6.601 18.892 1.00 67.88 160 HIS A C 1
ATOM 1228 O O . HIS A 1 160 ? -18.190 7.076 19.158 1.00 67.88 160 HIS A O 1
ATOM 1234 N N . PHE A 1 161 ? -16.398 7.008 17.843 1.00 73.00 161 PHE A N 1
ATOM 1235 C CA . PHE A 1 161 ? -16.859 7.976 16.868 1.00 73.00 161 PHE A CA 1
ATOM 1236 C C . PHE A 1 161 ? -17.796 7.329 15.845 1.00 73.00 161 PHE A C 1
ATOM 1238 O O . PHE A 1 161 ? -17.629 6.173 15.447 1.00 73.00 161 PHE A O 1
ATOM 1245 N N . ASP A 1 162 ? -18.756 8.110 15.355 1.00 73.69 162 ASP A N 1
ATOM 1246 C CA . ASP A 1 162 ? -19.562 7.745 14.193 1.00 73.69 162 ASP A CA 1
ATOM 1247 C C . ASP A 1 162 ? -18.714 7.852 12.915 1.00 73.69 162 ASP A C 1
ATOM 1249 O O . ASP A 1 162 ? -18.576 8.911 12.297 1.00 73.69 162 ASP A O 1
ATOM 1253 N N . LEU A 1 163 ? -18.132 6.722 12.516 1.00 71.88 163 LEU A N 1
ATOM 1254 C CA . LEU A 1 163 ? -17.317 6.579 11.307 1.00 71.88 163 LEU A CA 1
ATOM 1255 C C . LEU A 1 1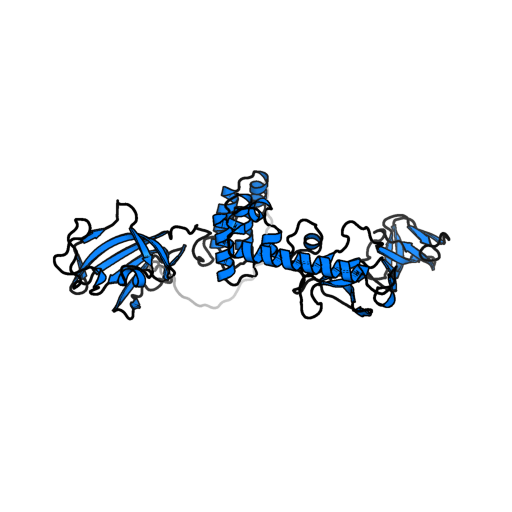63 ? -18.146 6.323 10.041 1.00 71.88 163 LEU A C 1
ATOM 1257 O O . LEU A 1 163 ? -17.611 5.937 9.006 1.00 71.88 163 LEU A O 1
ATOM 1261 N N . GLY A 1 164 ? -19.460 6.534 10.104 1.00 59.28 164 GLY A N 1
ATOM 1262 C CA . GLY A 1 164 ? -20.364 6.135 9.033 1.00 59.28 164 GLY A CA 1
ATOM 1263 C C . GLY A 1 164 ? -21.332 5.022 9.434 1.00 59.28 164 GLY A C 1
ATOM 1264 O O . GLY A 1 164 ? -21.790 4.285 8.571 1.00 59.28 164 GLY A O 1
ATOM 1265 N N . GLY A 1 165 ? -21.697 4.924 10.711 1.00 60.44 165 GLY A N 1
ATOM 1266 C CA . GLY A 1 165 ? -22.787 4.073 11.185 1.00 60.44 165 GLY A CA 1
ATOM 1267 C C . GLY A 1 165 ? -22.742 2.569 10.820 1.00 60.44 165 GLY A C 1
ATOM 1268 O O . GLY A 1 165 ? -21.716 1.998 10.465 1.00 60.44 165 GLY A O 1
ATOM 1269 N N . SER A 1 166 ? -23.888 1.898 10.946 1.00 53.53 166 SER A N 1
ATOM 1270 C CA . SER A 1 166 ? -24.171 0.551 10.476 1.00 53.53 166 SER A CA 1
ATOM 1271 C C . SER A 1 166 ? -24.338 0.573 8.966 1.00 53.53 166 SER A C 1
ATOM 1273 O O . SER A 1 166 ? -24.830 1.534 8.375 1.00 53.53 166 SER A O 1
ATOM 1275 N N . CYS A 1 167 ? -23.915 -0.521 8.352 1.00 61.56 167 CYS A N 1
ATOM 1276 C CA . CYS A 1 167 ? -24.033 -0.775 6.929 1.00 61.56 167 CYS A CA 1
ATOM 1277 C C . CYS A 1 167 ? -25.498 -0.657 6.490 1.00 61.56 167 CYS A C 1
ATOM 1279 O O . CYS A 1 167 ? -26.270 -1.607 6.639 1.00 61.56 167 CYS A O 1
ATOM 1281 N N . ALA A 1 168 ? -25.907 0.508 5.993 1.00 56.59 168 ALA A N 1
ATOM 1282 C CA . ALA A 1 168 ? -27.256 0.688 5.492 1.00 56.59 168 ALA A CA 1
ATOM 1283 C C . ALA A 1 168 ? -27.409 -0.070 4.168 1.00 56.59 168 ALA A C 1
ATOM 1285 O O . ALA A 1 168 ? -26.482 -0.135 3.360 1.00 56.59 168 ALA A O 1
ATOM 1286 N N . LEU A 1 169 ? -28.598 -0.630 3.927 1.00 51.84 169 LEU A N 1
ATOM 1287 C CA . LEU A 1 169 ? -28.918 -1.272 2.654 1.00 51.84 169 LEU A CA 1
ATOM 1288 C C . LEU A 1 169 ? -28.747 -0.261 1.511 1.00 51.84 169 LEU A C 1
ATOM 1290 O O . LEU A 1 169 ? -29.341 0.823 1.513 1.00 51.84 169 LEU A O 1
ATOM 1294 N N . ALA A 1 170 ? -27.908 -0.633 0.544 1.00 49.75 170 ALA A N 1
ATOM 1295 C CA . ALA A 1 170 ? -27.566 0.152 -0.631 1.00 49.75 170 ALA A CA 1
ATOM 1296 C C . ALA A 1 170 ? -28.829 0.700 -1.323 1.00 49.75 170 ALA A C 1
ATOM 1298 O O . ALA A 1 170 ? -29.620 -0.044 -1.896 1.00 49.75 170 ALA A O 1
ATOM 1299 N N . GLY A 1 171 ? -29.029 2.021 -1.280 1.00 51.66 171 GLY A N 1
ATOM 1300 C CA . GLY A 1 171 ? -30.163 2.665 -1.954 1.00 51.66 171 GLY A CA 1
ATOM 1301 C C . GLY A 1 171 ? -30.337 4.151 -1.645 1.00 51.66 171 GLY A C 1
ATOM 1302 O O . GLY A 1 171 ? -30.584 4.940 -2.555 1.00 51.66 171 GLY A O 1
ATOM 1303 N N . VAL A 1 172 ? -30.143 4.565 -0.387 1.00 53.03 172 VAL A N 1
ATOM 1304 C CA . VAL A 1 172 ? -30.372 5.965 0.035 1.00 53.03 172 VAL A CA 1
ATOM 1305 C C . VAL A 1 172 ? -29.122 6.845 -0.141 1.00 53.03 172 VAL A C 1
ATOM 1307 O O . VAL A 1 172 ? -29.229 7.979 -0.602 1.00 53.03 172 VAL A O 1
ATOM 1310 N N . TYR A 1 173 ? -27.924 6.315 0.121 1.00 52.03 173 TYR A N 1
ATOM 1311 C CA . TYR A 1 173 ? -26.688 7.116 0.188 1.00 52.03 173 TYR A CA 1
ATOM 1312 C C . TYR A 1 173 ? -25.968 7.349 -1.151 1.00 52.03 173 TYR A C 1
ATOM 1314 O O . TYR A 1 173 ? -25.055 8.167 -1.218 1.00 52.03 173 TYR A O 1
ATOM 1322 N N . ARG A 1 174 ? -26.409 6.731 -2.259 1.00 53.19 174 ARG A N 1
ATOM 1323 C CA . ARG A 1 174 ? -25.785 6.937 -3.587 1.00 53.19 174 ARG A CA 1
ATOM 1324 C C . ARG A 1 174 ? -25.907 8.390 -4.091 1.00 53.19 174 ARG A C 1
ATOM 1326 O O . ARG A 1 174 ? -25.139 8.800 -4.949 1.00 53.19 174 ARG A O 1
ATOM 1333 N N . ARG A 1 175 ? -26.851 9.177 -3.553 1.00 54.75 175 ARG A N 1
ATOM 1334 C CA . ARG A 1 175 ? -27.063 10.599 -3.900 1.00 54.75 175 ARG A CA 1
ATOM 1335 C C . ARG A 1 175 ? -26.222 11.596 -3.094 1.00 54.75 175 ARG A C 1
ATOM 1337 O O . ARG A 1 175 ? -26.283 12.783 -3.389 1.00 54.75 175 ARG A O 1
ATOM 1344 N N . LEU A 1 176 ? -25.470 11.131 -2.097 1.00 61.56 176 LEU A N 1
ATOM 1345 C CA . LEU A 1 176 ? -24.704 11.981 -1.179 1.00 61.56 176 LEU A CA 1
ATOM 1346 C C . LEU A 1 176 ? -23.178 11.835 -1.336 1.00 61.56 176 LEU A C 1
ATOM 1348 O O . LEU A 1 176 ? -22.427 12.616 -0.764 1.00 61.56 176 LEU A O 1
ATOM 1352 N N . ALA A 1 177 ? -22.710 10.876 -2.140 1.00 70.38 177 ALA A N 1
ATOM 1353 C CA . ALA A 1 177 ? -21.286 10.697 -2.403 1.00 70.38 177 ALA A CA 1
ATOM 1354 C C . ALA A 1 177 ? -20.688 11.925 -3.114 1.00 70.38 177 ALA A C 1
ATOM 1356 O O . ALA A 1 177 ? -21.210 12.389 -4.132 1.00 70.38 177 ALA A O 1
ATOM 1357 N N . LEU A 1 178 ? -19.565 12.430 -2.595 1.00 82.38 178 LEU A N 1
ATOM 1358 C CA . LEU A 1 178 ? -18.824 13.528 -3.214 1.00 82.38 178 LEU A CA 1
ATOM 1359 C C . LEU A 1 178 ? -18.265 13.102 -4.576 1.00 82.38 178 LEU A C 1
ATOM 1361 O O . LEU A 1 178 ? -17.617 12.060 -4.694 1.00 82.38 178 LEU A O 1
ATOM 1365 N N . THR A 1 179 ? -18.430 13.947 -5.592 1.00 85.56 179 THR A N 1
ATOM 1366 C CA . THR A 1 179 ? -17.743 13.783 -6.882 1.00 85.56 179 THR A CA 1
ATOM 1367 C C . THR A 1 179 ? -16.226 13.921 -6.718 1.00 85.56 179 THR A C 1
ATOM 1369 O O . THR A 1 179 ? -15.752 14.595 -5.801 1.00 85.56 179 THR A O 1
ATOM 1372 N N . GLY A 1 180 ? -15.446 13.346 -7.643 1.00 84.06 180 GLY A N 1
ATOM 1373 C CA . GLY A 1 180 ? -13.981 13.477 -7.625 1.00 84.06 180 GLY A CA 1
ATOM 1374 C C . GLY A 1 180 ? -13.515 14.937 -7.597 1.00 84.06 180 GLY A C 1
ATOM 1375 O O . GLY A 1 180 ? -12.626 15.284 -6.827 1.00 84.06 180 GLY A O 1
ATOM 1376 N N . LYS A 1 181 ? -14.202 15.820 -8.336 1.00 89.44 181 LYS A N 1
ATOM 1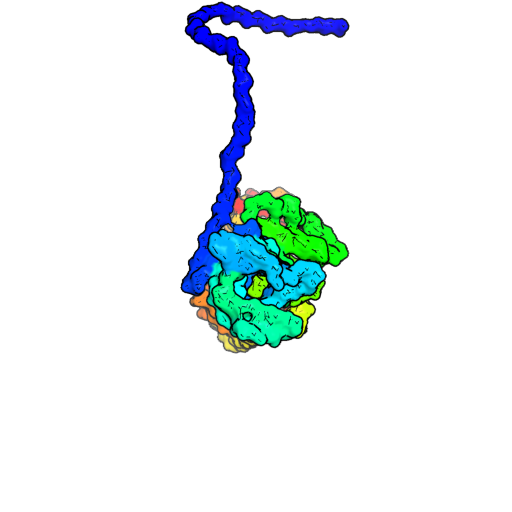377 C CA . LYS A 1 181 ? -13.932 17.264 -8.330 1.00 89.44 181 LYS A CA 1
ATOM 1378 C C . LYS A 1 181 ? -14.168 17.905 -6.957 1.00 89.44 181 LYS A C 1
ATOM 1380 O O . LYS A 1 181 ? -13.341 18.687 -6.514 1.00 89.44 181 LYS A O 1
ATOM 1385 N N . GLN A 1 182 ? -15.260 17.562 -6.271 1.00 90.25 182 GLN A N 1
ATOM 1386 C CA . GLN A 1 182 ? -15.529 18.094 -4.927 1.00 90.25 182 GLN A CA 1
ATOM 1387 C C . GLN A 1 182 ? -14.466 17.653 -3.919 1.00 90.25 182 GLN A C 1
ATOM 1389 O O . GLN A 1 182 ? -14.036 18.456 -3.098 1.00 90.25 182 GLN A O 1
ATOM 1394 N N . GLN A 1 183 ? -14.019 16.397 -3.999 1.00 88.00 183 GLN A N 1
ATOM 1395 C CA . GLN A 1 183 ? -12.949 15.892 -3.136 1.00 88.00 183 GLN A CA 1
ATOM 1396 C C . GLN A 1 183 ? -11.628 16.634 -3.389 1.00 88.00 183 GLN A C 1
ATOM 1398 O O . GLN A 1 183 ? -10.958 17.026 -2.437 1.00 88.00 183 GLN A O 1
ATOM 1403 N N . GLU A 1 184 ? -11.280 16.856 -4.660 1.00 88.12 184 GLU A N 1
ATOM 1404 C CA . GLU A 1 184 ? -10.112 17.641 -5.082 1.00 88.12 184 GLU A CA 1
ATOM 1405 C C . GLU A 1 184 ? -10.169 19.077 -4.548 1.00 88.12 184 GLU A C 1
ATOM 1407 O O . GLU A 1 184 ? -9.216 19.566 -3.940 1.00 88.12 184 GLU A O 1
ATOM 1412 N N . ASP A 1 185 ? -11.313 19.739 -4.735 1.00 92.06 185 ASP A N 1
ATOM 1413 C CA . ASP A 1 185 ? -11.523 21.117 -4.307 1.00 92.06 185 ASP A CA 1
ATOM 1414 C C . ASP A 1 185 ? -11.405 21.235 -2.780 1.00 92.06 185 ASP A C 1
ATOM 1416 O O . ASP A 1 185 ? -10.695 22.117 -2.301 1.00 92.06 185 ASP A O 1
ATOM 1420 N N . PHE A 1 186 ? -12.014 20.322 -2.011 1.00 93.50 186 PHE A N 1
ATOM 1421 C CA . PHE A 1 186 ? -11.911 20.327 -0.548 1.00 93.50 186 PHE A CA 1
ATOM 1422 C C . PHE A 1 186 ? -10.492 20.071 -0.047 1.00 93.50 186 PHE A C 1
ATOM 1424 O O . PHE A 1 186 ? -10.066 20.763 0.879 1.00 93.50 186 PHE A O 1
ATOM 1431 N N . ARG A 1 187 ? -9.747 19.149 -0.675 1.00 88.88 187 ARG A N 1
ATOM 1432 C CA . ARG A 1 187 ? -8.321 18.935 -0.380 1.00 88.88 187 ARG A CA 1
ATOM 1433 C C . ARG A 1 187 ? -7.521 20.214 -0.619 1.00 88.88 187 ARG A C 1
ATOM 1435 O O . ARG A 1 187 ? -6.802 20.658 0.269 1.00 88.88 187 ARG A O 1
ATOM 1442 N N . ARG A 1 188 ? -7.705 20.862 -1.775 1.00 91.56 188 ARG A N 1
ATOM 1443 C CA . ARG A 1 188 ? -6.996 22.104 -2.125 1.00 91.56 188 ARG A CA 1
ATOM 1444 C C . ARG A 1 188 ? -7.319 23.257 -1.173 1.00 91.56 188 ARG A C 1
ATOM 1446 O O . ARG A 1 188 ? -6.450 24.076 -0.898 1.00 91.56 188 ARG A O 1
ATOM 1453 N N . THR A 1 189 ? -8.558 23.352 -0.691 1.00 93.94 189 THR A N 1
ATOM 1454 C CA . THR A 1 189 ? -8.979 24.424 0.227 1.00 93.94 189 THR A CA 1
ATOM 1455 C C . THR A 1 189 ? -8.768 24.090 1.705 1.00 93.94 189 THR A C 1
ATOM 1457 O O . THR A 1 189 ? -9.134 24.904 2.547 1.00 93.94 189 THR A O 1
ATOM 1460 N N . GLY A 1 190 ? -8.263 22.898 2.042 1.00 92.12 190 GLY A N 1
ATOM 1461 C CA . GLY A 1 190 ? -8.137 22.438 3.431 1.00 92.12 190 GLY A CA 1
ATOM 1462 C C . GLY A 1 190 ? -9.479 22.248 4.151 1.00 92.12 190 GLY A C 1
ATOM 1463 O O . GLY A 1 190 ? -9.540 22.306 5.377 1.00 92.12 190 GLY A O 1
ATOM 1464 N N . ASN A 1 191 ? -10.580 22.039 3.417 1.00 95.00 191 ASN A N 1
ATOM 1465 C CA . ASN A 1 191 ? -11.904 21.827 4.011 1.00 95.00 191 ASN A CA 1
ATOM 1466 C C . ASN A 1 191 ? -12.079 20.356 4.421 1.00 95.00 191 ASN A C 1
ATOM 1468 O O . ASN A 1 191 ? -12.886 19.614 3.854 1.00 95.00 191 ASN A O 1
ATOM 1472 N N . TRP A 1 192 ? -11.285 19.934 5.405 1.00 93.19 192 TRP A N 1
ATOM 1473 C CA . TRP A 1 192 ? -11.234 18.548 5.863 1.00 93.19 192 TRP A CA 1
ATOM 1474 C C . TRP A 1 192 ? -12.553 18.077 6.466 1.00 93.19 192 TRP A C 1
ATOM 1476 O O . TRP A 1 192 ? -12.952 16.948 6.211 1.00 93.19 192 TRP A O 1
ATOM 1486 N N . ASN A 1 193 ? -13.288 18.941 7.173 1.00 92.56 193 ASN A N 1
ATOM 1487 C CA . ASN A 1 193 ? -14.589 18.582 7.747 1.00 92.56 193 ASN A CA 1
ATOM 1488 C C . ASN A 1 193 ? -15.585 18.131 6.671 1.00 92.56 193 ASN A C 1
ATOM 1490 O O . ASN A 1 193 ? -16.168 17.057 6.792 1.00 92.56 193 ASN A O 1
ATOM 1494 N N . ALA A 1 194 ? -15.717 18.892 5.577 1.00 91.00 194 ALA A N 1
ATOM 1495 C CA . ALA A 1 194 ? -16.601 18.512 4.47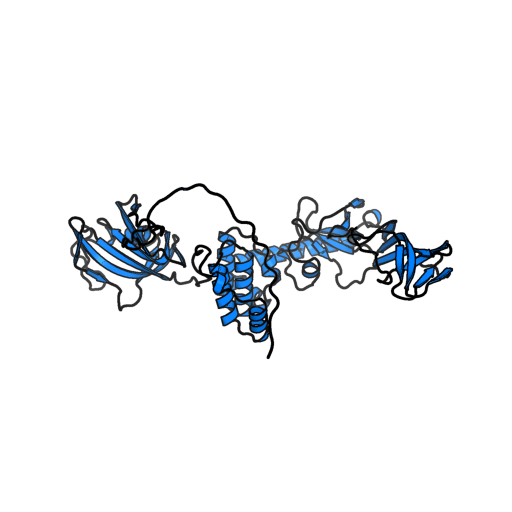6 1.00 91.00 194 ALA A CA 1
ATOM 1496 C C . ALA A 1 194 ? -16.142 17.221 3.777 1.00 91.00 194 ALA A C 1
ATOM 1498 O O . ALA A 1 194 ? -16.971 16.405 3.368 1.00 91.00 194 ALA A O 1
ATOM 1499 N N . LEU A 1 195 ? -14.825 17.019 3.655 1.00 92.12 195 LEU A N 1
ATOM 1500 C CA . LEU A 1 195 ? -14.264 15.801 3.075 1.00 92.12 195 LEU A CA 1
ATOM 1501 C C . LEU A 1 195 ? -14.528 14.571 3.959 1.00 92.12 195 LEU A C 1
ATOM 1503 O O . LEU A 1 195 ? -14.952 13.538 3.446 1.00 92.12 195 LEU A O 1
ATOM 1507 N N . ILE A 1 196 ? -14.326 14.694 5.273 1.00 92.69 196 ILE A N 1
ATOM 1508 C CA . ILE A 1 196 ? -14.584 13.645 6.266 1.00 92.69 196 ILE A CA 1
ATOM 1509 C C . ILE A 1 196 ? -16.070 13.290 6.291 1.00 92.69 196 ILE A C 1
ATOM 1511 O O . ILE A 1 196 ? -16.417 12.111 6.246 1.00 92.69 196 ILE A O 1
ATOM 1515 N N . ASP A 1 197 ? -16.959 14.283 6.307 1.00 88.88 197 ASP A N 1
ATOM 1516 C CA . ASP A 1 197 ? -18.402 14.037 6.304 1.00 88.88 197 ASP A CA 1
ATOM 1517 C C . ASP A 1 197 ? -18.850 13.320 5.025 1.00 88.88 197 ASP A C 1
ATOM 1519 O O . ASP A 1 197 ? -19.644 12.377 5.086 1.00 88.88 197 ASP A O 1
ATOM 1523 N N . GLY A 1 198 ? -18.288 13.696 3.874 1.00 88.25 198 GLY A N 1
ATOM 1524 C CA . GLY A 1 198 ? -18.505 12.981 2.619 1.00 88.25 198 GLY A CA 1
ATOM 1525 C C . GLY A 1 198 ? -17.960 11.550 2.637 1.00 88.25 198 GLY A C 1
ATOM 1526 O O . GLY A 1 198 ? -18.634 10.633 2.169 1.00 88.25 198 GLY A O 1
ATOM 1527 N N . ALA A 1 199 ? -16.777 11.327 3.213 1.00 89.88 199 ALA A N 1
ATOM 1528 C CA . ALA A 1 199 ? -16.180 9.997 3.330 1.00 89.88 199 ALA A CA 1
ATOM 1529 C C . ALA A 1 199 ? -16.983 9.078 4.269 1.00 89.88 199 ALA A C 1
ATOM 1531 O O . ALA A 1 199 ? -17.232 7.922 3.931 1.00 89.88 199 ALA A O 1
ATOM 1532 N N . ARG A 1 200 ? -17.493 9.597 5.394 1.00 88.56 200 ARG A N 1
ATOM 1533 C CA . ARG A 1 200 ? -18.420 8.868 6.282 1.00 88.56 200 ARG A CA 1
ATOM 1534 C C . ARG A 1 200 ? -19.700 8.467 5.555 1.00 88.56 200 ARG A C 1
ATOM 1536 O O . ARG A 1 200 ? -20.208 7.366 5.750 1.00 88.56 200 ARG A O 1
ATOM 1543 N N . GLN A 1 201 ? -20.237 9.348 4.710 1.00 83.00 201 GLN A N 1
ATOM 1544 C CA . GLN A 1 201 ? -21.407 9.036 3.882 1.00 83.00 201 GLN A CA 1
ATOM 1545 C C . GLN A 1 201 ? -21.100 7.966 2.826 1.00 83.00 201 GLN A C 1
ATOM 1547 O O . GLN A 1 201 ? -21.963 7.134 2.542 1.00 83.00 201 GLN A O 1
ATOM 1552 N N . ASP A 1 202 ? -19.885 7.952 2.276 1.00 83.69 202 ASP A N 1
ATOM 1553 C CA . ASP A 1 202 ? -19.449 6.911 1.343 1.00 83.69 202 ASP A CA 1
ATOM 1554 C C . ASP A 1 202 ? -19.366 5.545 2.046 1.00 83.69 202 ASP A C 1
ATOM 1556 O O . ASP A 1 202 ? -19.957 4.573 1.566 1.00 83.69 202 ASP A O 1
ATOM 1560 N N . VAL A 1 203 ? -18.748 5.485 3.235 1.00 85.12 203 VAL A N 1
ATOM 1561 C CA . VAL A 1 203 ? -18.720 4.282 4.090 1.00 85.12 203 VAL A CA 1
ATOM 1562 C C . VAL A 1 203 ? -20.138 3.812 4.440 1.00 85.12 203 VAL A C 1
ATOM 1564 O O . VAL A 1 203 ? -20.438 2.629 4.286 1.00 85.12 203 VAL A O 1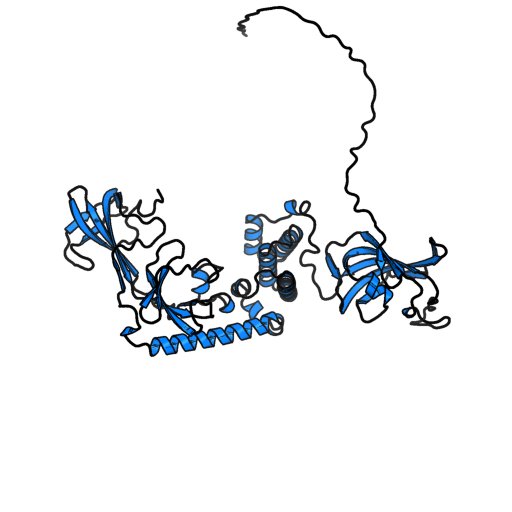
ATOM 1567 N N . ARG A 1 204 ? -21.057 4.723 4.804 1.00 79.19 204 ARG A N 1
ATOM 1568 C CA . ARG A 1 204 ? -22.486 4.396 5.035 1.00 79.19 204 ARG A CA 1
ATOM 1569 C C . ARG A 1 204 ? -23.144 3.735 3.836 1.00 79.19 204 ARG A C 1
ATOM 1571 O O . ARG A 1 204 ? -23.995 2.864 4.000 1.00 79.19 204 ARG A O 1
ATOM 1578 N N . GLY A 1 205 ? -22.805 4.200 2.636 1.00 77.25 205 GLY A N 1
ATOM 1579 C CA . GLY A 1 205 ? -23.421 3.723 1.408 1.00 77.25 205 GLY A CA 1
ATOM 1580 C C . GLY A 1 205 ? -23.040 2.295 1.041 1.00 77.25 205 GLY A C 1
ATOM 1581 O O . GLY A 1 205 ? -23.827 1.648 0.354 1.00 77.25 205 GLY A O 1
ATOM 1582 N N . ASP A 1 206 ? -21.856 1.835 1.456 1.00 78.94 206 ASP A N 1
ATOM 1583 C CA . ASP A 1 206 ? -21.407 0.447 1.336 1.00 78.94 206 ASP A CA 1
ATOM 1584 C C . ASP A 1 206 ? -20.165 0.199 2.209 1.00 78.94 206 ASP A C 1
ATOM 1586 O O . ASP A 1 206 ? -19.017 0.357 1.791 1.00 78.94 206 ASP A O 1
ATOM 1590 N N . CYS A 1 207 ? -20.404 -0.216 3.446 1.00 80.75 207 CYS A N 1
ATOM 1591 C CA . CYS A 1 207 ? -19.351 -0.468 4.424 1.00 80.75 207 CYS A CA 1
ATOM 1592 C C . CYS A 1 207 ? -18.529 -1.738 4.113 1.00 80.75 207 CYS A C 1
ATOM 1594 O O . CYS A 1 207 ? -17.592 -2.044 4.852 1.00 80.75 207 CYS A O 1
ATOM 1596 N N . SER A 1 208 ? -18.937 -2.540 3.119 1.00 78.88 208 SER A N 1
ATOM 1597 C CA . SER A 1 208 ? -18.274 -3.799 2.764 1.00 78.88 208 SER A CA 1
ATOM 1598 C C . SER A 1 208 ? -17.078 -3.584 1.834 1.00 78.88 208 SER A C 1
ATOM 1600 O O . SER A 1 208 ? -16.311 -4.512 1.600 1.00 78.88 208 SER A O 1
ATOM 1602 N N . VAL A 1 209 ? -16.901 -2.354 1.339 1.00 80.50 209 VAL A N 1
ATOM 1603 C CA . VAL A 1 209 ? -15.859 -1.971 0.384 1.00 80.50 209 VAL A CA 1
ATOM 1604 C C . VAL A 1 209 ? -14.649 -1.385 1.130 1.00 80.50 209 VAL A C 1
ATOM 1606 O O . VAL A 1 209 ? -14.760 -0.263 1.635 1.00 80.50 209 VAL A O 1
ATOM 1609 N N . PRO A 1 210 ? -13.483 -2.067 1.158 1.00 81.62 210 PRO A N 1
ATOM 1610 C CA . PRO A 1 210 ? -12.293 -1.614 1.894 1.00 81.62 210 PRO A CA 1
ATOM 1611 C C . PRO A 1 210 ? -11.850 -0.195 1.522 1.00 81.62 210 PRO A C 1
ATOM 1613 O O . PRO A 1 210 ? -11.683 0.659 2.387 1.00 81.62 210 PRO A O 1
ATOM 1616 N N . TYR A 1 211 ? -11.803 0.100 0.222 1.00 81.69 211 TYR A N 1
ATOM 1617 C CA . TYR A 1 211 ? -11.358 1.387 -0.318 1.00 81.69 211 TYR A CA 1
ATOM 1618 C C . TYR A 1 211 ? -12.140 2.608 0.210 1.00 81.69 211 TYR A C 1
ATOM 1620 O O . TYR A 1 211 ? -11.612 3.719 0.268 1.00 81.69 211 TYR A O 1
ATOM 1628 N N . ARG A 1 212 ? -13.404 2.443 0.624 1.00 86.06 212 ARG A N 1
ATOM 1629 C CA . ARG A 1 212 ? -14.182 3.555 1.206 1.00 86.06 212 ARG A CA 1
ATOM 1630 C C . ARG A 1 212 ? -13.700 3.915 2.605 1.00 86.06 212 ARG A C 1
ATOM 1632 O O . ARG A 1 212 ? -13.660 5.092 2.957 1.00 86.06 212 ARG A O 1
ATOM 1639 N N . TRP A 1 213 ? -13.296 2.911 3.374 1.00 86.06 213 TRP A N 1
ATOM 1640 C CA . TRP A 1 213 ? -12.684 3.113 4.678 1.00 86.06 213 TRP A CA 1
ATOM 1641 C C . TRP A 1 213 ? -11.286 3.709 4.550 1.00 86.06 213 TRP A C 1
ATOM 1643 O O . TRP A 1 213 ? -10.956 4.613 5.311 1.00 86.06 213 TRP A O 1
ATOM 1653 N N . GLU A 1 214 ? -10.511 3.299 3.539 1.00 85.50 214 GLU A N 1
ATOM 1654 C CA . GLU A 1 214 ? -9.197 3.896 3.271 1.00 85.50 214 GLU A CA 1
ATOM 1655 C C . GLU A 1 214 ? -9.301 5.408 3.026 1.00 85.50 214 GLU A C 1
ATOM 1657 O O . GLU A 1 214 ? -8.559 6.199 3.608 1.00 85.50 214 GLU A O 1
ATOM 1662 N N . LYS A 1 215 ? -10.283 5.842 2.225 1.00 86.44 215 LYS A N 1
ATOM 1663 C CA . LYS A 1 215 ? -10.551 7.274 2.014 1.00 86.44 215 LYS A CA 1
ATOM 1664 C C . LYS A 1 215 ? -10.906 8.003 3.300 1.00 86.44 215 LYS A C 1
ATOM 1666 O O . LYS A 1 215 ? -10.460 9.133 3.495 1.00 86.44 215 LYS A O 1
ATOM 1671 N N . LEU A 1 216 ? -11.735 7.388 4.144 1.00 90.56 216 LEU A N 1
ATOM 1672 C CA . LEU A 1 216 ? -12.114 7.972 5.423 1.00 90.56 216 LEU A CA 1
ATOM 1673 C C . LEU A 1 216 ? -10.893 8.112 6.336 1.00 90.56 216 LEU A C 1
ATOM 1675 O O . LEU A 1 216 ? -10.686 9.189 6.887 1.00 90.56 216 LEU A O 1
ATOM 1679 N N . PHE A 1 217 ? -10.056 7.079 6.431 1.00 90.50 217 PHE A N 1
ATOM 1680 C CA . PHE A 1 217 ? -8.800 7.125 7.176 1.00 90.50 217 PHE A CA 1
ATOM 1681 C C . PHE A 1 217 ? -7.908 8.280 6.705 1.00 90.50 217 PHE A C 1
ATOM 1683 O O . PHE A 1 217 ? -7.531 9.124 7.512 1.00 90.50 217 PHE A O 1
ATOM 1690 N N . ILE A 1 218 ? -7.645 8.380 5.397 1.00 87.81 218 ILE A N 1
ATOM 1691 C CA . ILE A 1 218 ? -6.799 9.438 4.822 1.00 87.81 218 ILE A CA 1
ATOM 1692 C C . ILE A 1 218 ? -7.383 10.831 5.107 1.00 87.81 218 ILE A C 1
ATOM 1694 O O . ILE A 1 218 ? -6.654 11.751 5.475 1.00 87.81 218 ILE A O 1
ATOM 1698 N N . ALA A 1 219 ? -8.701 11.006 4.968 1.00 90.94 219 ALA A N 1
ATOM 1699 C CA . ALA A 1 219 ? -9.358 12.280 5.260 1.00 90.94 219 ALA A CA 1
ATOM 1700 C C . ALA A 1 219 ? -9.266 12.659 6.750 1.00 90.94 219 ALA A C 1
ATOM 1702 O O . ALA A 1 219 ? -9.086 13.834 7.066 1.00 90.94 219 ALA A O 1
ATOM 1703 N N . LEU A 1 220 ? -9.373 11.682 7.656 1.00 92.94 220 LEU A N 1
ATOM 1704 C CA . LEU A 1 220 ? -9.240 11.886 9.101 1.00 92.94 220 LEU A CA 1
ATOM 1705 C C . LEU A 1 220 ? -7.802 12.215 9.503 1.00 92.94 220 LEU A C 1
ATOM 1707 O O . LEU A 1 220 ? -7.604 13.145 10.280 1.00 92.94 220 LEU A O 1
ATOM 1711 N N . VAL A 1 221 ? -6.815 11.502 8.953 1.00 91.56 221 VAL A N 1
ATOM 1712 C CA . VAL A 1 221 ? -5.385 11.760 9.180 1.00 91.56 221 VAL A CA 1
ATOM 1713 C C . VAL A 1 221 ? -5.019 13.172 8.731 1.00 91.56 221 VAL A C 1
ATOM 1715 O O . VAL A 1 221 ? -4.531 13.954 9.540 1.00 91.56 221 VAL A O 1
ATOM 1718 N N . ASN A 1 222 ? -5.364 13.549 7.498 1.00 89.81 222 ASN A N 1
ATOM 1719 C CA . ASN A 1 222 ? -5.089 14.896 6.985 1.00 89.81 222 ASN A CA 1
ATOM 1720 C C . ASN A 1 222 ? -5.877 15.998 7.716 1.00 89.81 222 ASN A C 1
ATOM 1722 O O . ASN A 1 222 ? -5.475 17.157 7.734 1.00 89.81 222 ASN A O 1
ATOM 1726 N N . GLY A 1 223 ? -7.019 15.647 8.313 1.00 92.00 223 GLY A N 1
ATOM 1727 C CA . GLY A 1 223 ? -7.790 16.527 9.189 1.00 92.00 223 GLY A CA 1
ATOM 1728 C C . GLY A 1 223 ? -7.315 16.542 10.646 1.00 92.00 223 GLY A C 1
ATOM 1729 O O . GLY A 1 223 ? -8.001 17.138 11.474 1.00 92.00 223 GLY A O 1
ATOM 1730 N N . HIS A 1 224 ? -6.206 15.870 10.977 1.00 92.06 224 HIS A N 1
ATOM 1731 C CA . HIS A 1 224 ? -5.663 15.697 12.331 1.00 92.06 224 HIS A CA 1
ATOM 1732 C C . HIS A 1 224 ? -6.649 15.096 13.354 1.00 92.06 224 HIS A C 1
ATOM 1734 O O . HIS A 1 224 ? -6.618 15.406 14.545 1.00 92.06 224 HIS A O 1
ATOM 1740 N N . ARG A 1 225 ? -7.546 14.207 12.908 1.00 92.06 225 ARG A N 1
ATOM 1741 C CA . ARG A 1 225 ? -8.531 13.497 13.748 1.00 92.06 225 ARG A CA 1
ATOM 1742 C C . ARG A 1 225 ? -8.050 12.079 14.055 1.00 92.06 225 ARG A C 1
ATOM 1744 O O . ARG A 1 225 ? -8.647 11.091 13.631 1.00 92.06 225 ARG A O 1
ATOM 1751 N N . TYR A 1 226 ? -6.940 11.975 14.781 1.00 90.50 226 TYR A N 1
ATOM 1752 C CA . TYR A 1 226 ? -6.187 10.721 14.922 1.00 90.50 226 TYR A CA 1
ATOM 1753 C C . TYR A 1 226 ? -6.919 9.621 15.694 1.00 90.50 226 TYR A C 1
ATOM 1755 O O . TYR A 1 226 ? -6.872 8.467 15.279 1.00 90.50 226 TYR A O 1
ATOM 1763 N N . HIS A 1 227 ? -7.668 9.952 16.749 1.00 85.12 227 HIS A N 1
ATOM 1764 C CA . HIS A 1 227 ? -8.475 8.953 17.462 1.00 85.12 227 HIS A CA 1
ATOM 1765 C C . HIS A 1 227 ? -9.546 8.309 16.564 1.00 85.12 227 HIS A C 1
ATOM 1767 O O . HIS A 1 227 ? -9.813 7.113 16.666 1.00 85.12 227 HIS A O 1
ATOM 1773 N N . GLU A 1 228 ? -10.120 9.077 15.638 1.00 89.81 228 GLU A N 1
ATOM 1774 C CA . GLU A 1 228 ? -11.069 8.562 14.647 1.00 89.81 228 GLU A CA 1
ATOM 1775 C C . GLU A 1 228 ? -10.384 7.704 13.595 1.00 89.81 228 GLU A C 1
ATOM 1777 O O . GLU A 1 228 ? -10.902 6.651 13.231 1.00 89.81 228 GLU A O 1
ATOM 1782 N N . ALA A 1 229 ? -9.210 8.131 13.128 1.00 90.56 229 ALA A N 1
ATOM 1783 C CA . ALA A 1 229 ? -8.406 7.356 12.191 1.00 90.56 229 ALA A CA 1
ATOM 1784 C C . ALA A 1 229 ? -8.010 5.994 12.790 1.00 90.56 229 ALA A C 1
ATOM 1786 O O . ALA A 1 229 ? -8.138 4.967 12.127 1.00 90.56 229 ALA A O 1
ATOM 1787 N N . LEU A 1 230 ? -7.619 5.958 14.068 1.00 86.12 230 LEU A N 1
ATOM 1788 C CA . LEU A 1 230 ? -7.335 4.717 14.795 1.00 86.12 230 LEU A CA 1
ATOM 1789 C C . LEU A 1 230 ? -8.564 3.815 14.909 1.00 86.12 230 LEU A C 1
ATOM 1791 O O . LEU A 1 230 ? -8.460 2.599 14.752 1.00 86.12 230 LEU A O 1
ATOM 1795 N N . GLN A 1 231 ? -9.744 4.386 15.148 1.00 85.31 231 GLN A N 1
ATOM 1796 C CA . GLN A 1 231 ? -10.969 3.596 15.147 1.00 85.31 231 GLN A CA 1
ATOM 1797 C C . GLN A 1 231 ? -11.294 3.047 13.746 1.00 85.31 231 GLN A C 1
ATOM 1799 O O . GLN A 1 231 ? -11.738 1.906 13.651 1.00 85.31 231 GLN A O 1
ATOM 1804 N N . VAL A 1 232 ? -11.015 3.785 12.662 1.00 87.81 232 VAL A N 1
ATOM 1805 C CA . VAL A 1 232 ? -11.153 3.257 11.291 1.00 87.81 232 VAL A CA 1
ATOM 1806 C C . VAL A 1 232 ? -10.268 2.028 11.086 1.00 87.81 232 VAL A C 1
ATOM 1808 O O . VAL A 1 232 ? -10.755 1.022 10.571 1.00 87.81 232 VAL A O 1
ATOM 1811 N N . LEU A 1 233 ? -9.004 2.075 11.522 1.00 84.69 233 LEU A N 1
ATOM 1812 C CA . LEU A 1 233 ? -8.097 0.925 11.423 1.00 84.69 233 LEU A CA 1
ATOM 1813 C C . LEU A 1 233 ? -8.646 -0.291 12.183 1.00 84.69 233 LEU A C 1
ATOM 1815 O O . LEU A 1 233 ? -8.686 -1.389 11.629 1.00 84.69 233 LEU A O 1
ATOM 1819 N N . ASN A 1 234 ? -9.144 -0.090 13.408 1.00 80.62 234 ASN A N 1
ATOM 1820 C CA . ASN A 1 234 ? -9.782 -1.150 14.196 1.00 80.62 234 ASN A CA 1
ATOM 1821 C C . ASN A 1 234 ? -11.006 -1.747 13.481 1.00 80.62 234 ASN A C 1
ATOM 1823 O O . ASN A 1 234 ? -11.135 -2.968 13.378 1.00 80.62 234 ASN A O 1
ATOM 1827 N N . ASP A 1 235 ? -11.894 -0.904 12.950 1.00 81.00 235 ASP A N 1
ATOM 1828 C CA . ASP A 1 235 ? -13.117 -1.344 12.271 1.00 81.00 235 ASP A CA 1
ATOM 1829 C C . ASP A 1 235 ? -12.818 -2.142 10.999 1.00 81.00 235 ASP A C 1
ATOM 1831 O O . ASP A 1 235 ? -13.451 -3.166 10.727 1.00 81.00 235 ASP A O 1
ATOM 1835 N N . MET A 1 236 ? -11.841 -1.697 10.217 1.00 81.94 236 MET A N 1
ATOM 1836 C CA . MET A 1 236 ? -11.392 -2.409 9.028 1.00 81.94 236 MET A CA 1
ATOM 1837 C C . MET A 1 236 ? -10.694 -3.738 9.384 1.00 81.94 236 MET A C 1
ATOM 1839 O O . MET A 1 236 ? -10.949 -4.748 8.721 1.00 81.94 236 MET A O 1
ATOM 1843 N N . ALA A 1 237 ? -9.881 -3.779 10.449 1.00 74.12 237 ALA A N 1
ATOM 1844 C CA . ALA A 1 237 ? -9.235 -5.004 10.930 1.00 74.12 237 ALA A CA 1
ATOM 1845 C C . ALA A 1 237 ? -10.265 -6.047 11.400 1.00 74.12 237 ALA A C 1
ATOM 1847 O O . ALA A 1 237 ? -10.202 -7.212 11.000 1.00 74.12 237 ALA A O 1
ATOM 1848 N N . MET A 1 238 ? -11.291 -5.629 12.152 1.00 75.00 238 MET A N 1
ATOM 1849 C CA . MET A 1 238 ? -12.405 -6.503 12.556 1.00 75.00 238 MET A CA 1
ATOM 1850 C C . MET A 1 238 ? -13.163 -7.093 11.358 1.00 75.00 238 MET A C 1
ATOM 1852 O O . MET A 1 238 ? -13.665 -8.217 11.422 1.00 75.00 238 MET A O 1
ATOM 1856 N N . ARG A 1 239 ? -13.223 -6.360 10.241 1.00 77.19 239 ARG A N 1
ATOM 1857 C CA . ARG A 1 239 ? -13.837 -6.810 8.981 1.00 77.19 239 ARG A CA 1
ATOM 1858 C C . ARG A 1 239 ? -12.929 -7.715 8.149 1.00 77.19 239 ARG A C 1
ATOM 1860 O O . ARG A 1 239 ? -13.362 -8.175 7.095 1.00 77.19 239 ARG A O 1
ATOM 1867 N N . ARG A 1 240 ? -11.701 -7.989 8.612 1.00 73.25 240 ARG A N 1
ATOM 1868 C CA . ARG A 1 240 ? -10.657 -8.717 7.871 1.00 73.25 240 ARG A CA 1
ATOM 1869 C C . ARG A 1 240 ? -10.375 -8.098 6.507 1.00 73.25 240 ARG A C 1
ATOM 1871 O O . ARG A 1 240 ? -10.062 -8.806 5.551 1.00 73.25 240 ARG A O 1
ATOM 1878 N N . PHE A 1 241 ? -10.537 -6.783 6.400 1.00 74.06 241 PHE A N 1
ATOM 1879 C CA . PHE A 1 241 ? -10.076 -6.099 5.210 1.00 74.06 241 PHE A CA 1
ATOM 1880 C C . PHE A 1 241 ? -8.558 -6.185 5.141 1.00 74.06 241 PHE A C 1
ATOM 1882 O O . PHE A 1 241 ? -7.909 -6.200 6.190 1.00 74.06 241 PHE A O 1
ATOM 1889 N N . PRO A 1 242 ? -7.990 -6.251 3.928 1.00 59.69 242 PRO A N 1
ATOM 1890 C CA . PRO A 1 242 ? -6.558 -6.104 3.768 1.00 59.69 242 PRO A CA 1
ATOM 1891 C C . PRO A 1 242 ? -6.141 -4.741 4.347 1.00 59.69 242 PRO A C 1
ATOM 1893 O O . PRO A 1 242 ? -6.450 -3.685 3.809 1.00 59.69 242 PRO A O 1
ATOM 1896 N N . LEU A 1 243 ? -5.491 -4.795 5.502 1.00 66.56 243 LEU A N 1
ATOM 1897 C CA . LEU A 1 243 ? -4.829 -3.738 6.271 1.00 66.56 243 LEU A CA 1
ATOM 1898 C C . LEU A 1 243 ? -3.628 -4.418 6.944 1.00 66.56 243 LEU A C 1
ATOM 1900 O O . LEU A 1 243 ? -3.773 -5.612 7.220 1.00 66.56 243 LEU A O 1
ATOM 1904 N N . PRO A 1 244 ? -2.482 -3.756 7.252 1.00 53.00 244 PRO A N 1
ATOM 1905 C CA . PRO A 1 244 ? -2.350 -2.362 7.710 1.00 53.00 244 PRO A CA 1
ATOM 1906 C C . PRO A 1 244 ? -1.198 -1.535 7.088 1.00 53.00 244 PRO A C 1
ATOM 1908 O O . PRO A 1 244 ? -1.235 -0.311 7.159 1.00 53.00 244 PRO A O 1
ATOM 1911 N N . HIS A 1 245 ? -0.174 -2.111 6.454 1.00 54.19 245 HIS A N 1
ATOM 1912 C CA . HIS A 1 245 ? 1.024 -1.320 6.137 1.00 54.19 245 HIS A CA 1
ATOM 1913 C C . HIS A 1 245 ? 0.908 -0.447 4.890 1.00 54.19 245 HIS A C 1
ATOM 1915 O O . HIS A 1 245 ? 1.521 0.609 4.862 1.00 54.19 245 HIS A O 1
ATOM 1921 N N . ALA A 1 246 ? 0.123 -0.832 3.881 1.00 53.12 246 ALA A N 1
ATOM 1922 C CA . ALA A 1 246 ? 0.014 -0.060 2.637 1.00 53.12 246 ALA A CA 1
ATOM 1923 C C . ALA A 1 246 ? -0.667 1.299 2.841 1.00 53.12 246 ALA A C 1
ATOM 1925 O O . ALA A 1 246 ? -0.176 2.320 2.364 1.00 53.12 246 ALA A O 1
ATOM 1926 N N . ILE A 1 247 ? -1.757 1.332 3.615 1.00 65.50 247 ILE A N 1
ATOM 1927 C CA . ILE A 1 247 ? -2.427 2.590 3.950 1.00 65.50 247 ILE A CA 1
ATOM 1928 C C . ILE A 1 247 ? -1.569 3.442 4.891 1.00 65.50 247 ILE A C 1
ATOM 1930 O O . ILE A 1 247 ? -1.453 4.651 4.687 1.00 65.50 247 ILE A O 1
ATOM 1934 N N . LEU A 1 248 ? -0.904 2.809 5.869 1.00 69.44 248 LEU A N 1
ATOM 1935 C CA . LEU A 1 248 ? 0.027 3.480 6.778 1.00 69.44 248 LEU A CA 1
ATOM 1936 C C . LEU A 1 248 ? 1.256 4.011 6.036 1.00 69.44 248 LEU A C 1
ATOM 1938 O O . LEU A 1 248 ? 1.822 5.016 6.446 1.00 69.44 248 LEU A O 1
ATOM 1942 N N . ALA A 1 249 ? 1.616 3.414 4.899 1.00 59.75 249 ALA A N 1
ATOM 1943 C CA . ALA A 1 249 ? 2.685 3.903 4.043 1.00 59.75 249 ALA A CA 1
ATOM 1944 C C . ALA A 1 249 ? 2.379 5.196 3.304 1.00 59.75 249 ALA A C 1
ATOM 1946 O O . ALA A 1 249 ? 3.298 5.883 2.868 1.00 59.75 249 ALA A O 1
ATOM 1947 N N . THR A 1 250 ? 1.100 5.542 3.223 1.00 60.41 250 THR A N 1
ATOM 1948 C CA . THR A 1 250 ? 0.627 6.834 2.723 1.00 60.41 250 THR A CA 1
ATOM 1949 C C . THR A 1 250 ? 0.165 7.761 3.844 1.00 60.41 250 THR A C 1
ATOM 1951 O O . THR A 1 250 ? -0.337 8.849 3.564 1.00 60.41 250 THR A O 1
ATOM 1954 N N . ALA A 1 251 ? 0.285 7.331 5.105 1.00 70.50 251 ALA A N 1
ATOM 1955 C CA . ALA A 1 251 ? -0.144 8.134 6.233 1.00 70.50 251 ALA A CA 1
ATOM 1956 C C . ALA A 1 251 ? 0.801 9.316 6.450 1.00 70.50 251 ALA A C 1
ATOM 1958 O O . ALA A 1 251 ? 2.006 9.242 6.205 1.00 70.50 251 ALA A O 1
ATOM 1959 N N . ASP A 1 252 ? 0.220 10.407 6.934 1.00 80.56 252 ASP A N 1
ATOM 1960 C CA . ASP A 1 252 ? 0.956 11.606 7.292 1.00 80.56 252 ASP A CA 1
ATOM 1961 C C . ASP A 1 252 ? 2.033 11.284 8.358 1.00 80.56 252 ASP A C 1
ATOM 1963 O O . ASP A 1 252 ? 1.731 10.590 9.340 1.00 80.56 252 ASP A O 1
ATOM 1967 N N . PRO A 1 253 ? 3.287 11.753 8.196 1.00 84.12 253 PRO A N 1
ATOM 1968 C CA . PRO A 1 253 ? 4.347 11.529 9.176 1.00 84.12 253 PRO A CA 1
ATOM 1969 C C . PRO A 1 253 ? 3.990 11.987 10.594 1.00 84.12 253 PRO A C 1
ATOM 1971 O O . PRO A 1 253 ? 4.414 11.344 11.555 1.00 84.12 253 PRO A O 1
ATOM 1974 N N . ASP A 1 254 ? 3.187 13.043 10.745 1.00 88.25 254 ASP A N 1
ATOM 1975 C CA . ASP A 1 254 ? 2.748 13.543 12.046 1.00 88.25 254 ASP A CA 1
ATOM 1976 C C . ASP A 1 254 ? 1.779 12.568 12.717 1.00 88.25 254 ASP A C 1
ATOM 1978 O O . ASP A 1 254 ? 1.821 12.407 13.936 1.00 88.25 254 ASP A O 1
ATOM 1982 N N . PHE A 1 255 ? 0.943 11.865 11.947 1.00 89.88 255 PHE A N 1
ATOM 1983 C CA . PHE A 1 255 ? 0.103 10.791 12.483 1.00 89.88 255 PHE A CA 1
ATOM 1984 C C . PHE A 1 255 ? 0.950 9.617 12.975 1.00 89.88 255 PHE A C 1
ATOM 1986 O O . PHE A 1 255 ? 0.746 9.139 14.088 1.00 89.88 255 PHE A O 1
ATOM 1993 N N . LEU A 1 256 ? 1.940 9.185 12.189 1.00 87.69 256 LEU A N 1
ATOM 1994 C CA . LEU A 1 256 ? 2.851 8.103 12.586 1.00 87.69 256 LEU A CA 1
ATOM 1995 C C . LEU A 1 256 ? 3.719 8.494 13.797 1.00 87.69 256 LEU A C 1
ATOM 1997 O O . LEU A 1 256 ? 4.133 7.643 14.588 1.00 87.69 256 LEU A O 1
ATOM 2001 N N . ALA A 1 257 ? 3.996 9.790 13.957 1.00 89.38 257 ALA A N 1
ATOM 2002 C CA . ALA A 1 257 ? 4.726 10.339 15.090 1.00 89.38 257 ALA A CA 1
ATOM 2003 C C . ALA A 1 257 ? 3.853 10.576 16.337 1.00 89.38 257 ALA A C 1
ATOM 2005 O O . ALA A 1 257 ? 4.424 10.728 17.425 1.00 89.38 257 ALA A O 1
ATOM 2006 N N . ALA A 1 258 ? 2.526 10.598 16.200 1.00 90.56 258 ALA A N 1
ATOM 2007 C CA . ALA A 1 258 ? 1.588 10.872 17.282 1.00 90.56 258 ALA A CA 1
ATOM 2008 C C . ALA A 1 258 ? 1.642 9.789 18.371 1.00 90.56 258 ALA A C 1
ATOM 2010 O O . ALA A 1 258 ? 1.759 8.594 18.081 1.00 90.56 258 ALA A O 1
ATOM 2011 N N . GLU A 1 259 ? 1.539 10.202 19.635 1.00 90.69 259 GLU A N 1
ATOM 2012 C CA . GLU A 1 259 ? 1.598 9.279 20.776 1.00 90.69 259 GLU A CA 1
ATOM 2013 C C . GLU A 1 259 ? 0.401 8.321 20.770 1.00 90.69 259 GLU A C 1
ATOM 2015 O O . GLU A 1 259 ? 0.537 7.134 21.065 1.00 90.69 259 GLU A O 1
ATOM 2020 N N . GLU A 1 260 ? -0.759 8.815 20.337 1.00 84.94 260 GLU A N 1
ATOM 2021 C CA . GLU A 1 260 ? -1.985 8.049 20.148 1.00 84.94 260 GLU A CA 1
ATOM 2022 C C . GLU A 1 260 ? -1.770 6.872 19.191 1.00 84.94 260 GLU A C 1
ATOM 2024 O O . GLU A 1 260 ? -2.245 5.768 19.454 1.00 84.94 260 GLU A O 1
ATOM 2029 N N . PHE A 1 261 ? -1.043 7.089 18.089 1.00 89.44 261 PHE A N 1
ATOM 2030 C CA . PHE A 1 261 ? -0.725 6.018 17.150 1.00 89.44 261 PHE A CA 1
ATOM 2031 C C . PHE A 1 261 ? 0.342 5.093 17.721 1.00 89.44 261 PHE A C 1
ATOM 2033 O O . PHE A 1 261 ? 0.111 3.888 17.784 1.00 89.44 261 PHE A O 1
ATOM 2040 N N . LYS A 1 262 ? 1.471 5.632 18.196 1.00 88.69 262 LYS A N 1
ATOM 2041 C CA . LYS A 1 262 ? 2.605 4.844 18.712 1.00 88.69 262 LYS A CA 1
ATOM 2042 C C . LYS A 1 262 ? 2.229 3.888 19.842 1.00 88.69 262 LYS A C 1
ATOM 2044 O O . LYS A 1 262 ? 2.798 2.805 19.929 1.00 88.69 262 LYS A O 1
ATOM 2049 N N . THR A 1 263 ? 1.291 4.289 20.696 1.00 84.50 263 THR A N 1
ATOM 2050 C CA . THR A 1 263 ? 0.819 3.481 21.832 1.00 84.50 263 THR A CA 1
ATOM 2051 C C . THR A 1 263 ? -0.335 2.542 21.480 1.00 84.50 263 THR A C 1
ATOM 2053 O O . THR A 1 263 ? -0.682 1.677 22.284 1.00 84.50 263 THR A O 1
ATOM 2056 N N . SER A 1 264 ? -0.924 2.676 20.288 1.00 82.62 264 SER A N 1
ATOM 2057 C CA . SER A 1 264 ? -1.943 1.750 19.789 1.00 82.62 264 SER A CA 1
ATOM 2058 C C . SER A 1 264 ? -1.335 0.407 19.368 1.00 82.62 264 SER A C 1
ATOM 2060 O O . SER A 1 264 ? -0.151 0.322 19.041 1.00 82.62 264 SER A O 1
ATOM 2062 N N . GLU A 1 265 ? -2.162 -0.640 19.306 1.00 79.31 265 GLU A N 1
ATOM 2063 C CA . GLU A 1 265 ? -1.755 -1.962 18.801 1.00 79.31 265 GLU A CA 1
ATOM 2064 C C . GLU A 1 265 ? -1.144 -1.871 17.391 1.00 79.31 265 GLU A C 1
ATOM 2066 O O . GLU A 1 265 ? -0.069 -2.419 17.149 1.00 79.31 265 GLU A O 1
ATOM 2071 N N . PHE A 1 266 ? -1.754 -1.073 16.504 1.00 83.12 266 PHE A N 1
ATOM 2072 C CA . PHE A 1 266 ? -1.234 -0.824 15.157 1.00 83.12 266 PHE A CA 1
ATOM 2073 C C . PHE A 1 266 ? 0.132 -0.142 15.163 1.00 83.12 266 PHE A C 1
ATOM 2075 O O . PHE A 1 266 ? 0.990 -0.508 14.367 1.00 83.12 266 PHE A O 1
ATOM 2082 N N . GLY A 1 267 ? 0.353 0.841 16.040 1.00 84.62 267 GLY A N 1
ATOM 2083 C CA . GLY A 1 267 ? 1.641 1.531 16.135 1.00 84.62 267 GLY A CA 1
ATOM 2084 C C . GLY A 1 267 ? 2.757 0.629 16.653 1.00 84.62 267 GLY A C 1
ATOM 2085 O O . GLY A 1 267 ? 3.876 0.684 16.142 1.00 84.62 267 GLY A O 1
ATOM 2086 N N . ILE A 1 268 ? 2.448 -0.244 17.614 1.00 84.19 268 ILE A N 1
ATOM 2087 C CA . ILE A 1 268 ? 3.391 -1.237 18.142 1.00 84.19 268 ILE A CA 1
ATOM 2088 C C . ILE A 1 268 ? 3.765 -2.253 17.053 1.00 84.19 268 ILE A C 1
ATOM 2090 O O . ILE A 1 268 ? 4.952 -2.493 16.820 1.00 84.19 268 ILE A O 1
ATOM 2094 N N . GLU A 1 269 ? 2.777 -2.815 16.348 1.00 80.69 269 GLU A N 1
ATOM 2095 C CA . GLU A 1 269 ? 3.002 -3.759 15.242 1.00 80.69 269 GLU A CA 1
ATOM 2096 C C . GLU A 1 269 ? 3.783 -3.109 14.090 1.00 80.69 269 GLU A C 1
ATOM 2098 O O . GLU A 1 269 ? 4.727 -3.689 13.541 1.00 80.69 269 GLU A O 1
ATOM 2103 N N . TYR A 1 270 ? 3.423 -1.872 13.751 1.00 80.81 270 TYR A N 1
ATOM 2104 C CA . TYR A 1 270 ? 4.114 -1.064 12.758 1.00 80.81 270 TYR A CA 1
ATOM 2105 C C . TYR A 1 270 ? 5.588 -0.868 13.129 1.00 80.81 270 TYR A C 1
ATOM 2107 O O . TYR A 1 270 ? 6.465 -1.118 12.304 1.00 80.81 270 TYR A O 1
ATOM 2115 N N . ALA A 1 271 ? 5.885 -0.476 14.371 1.00 83.56 271 ALA A N 1
ATOM 2116 C CA . ALA A 1 271 ? 7.256 -0.239 14.817 1.00 83.56 271 ALA A CA 1
ATOM 2117 C C . ALA A 1 271 ? 8.097 -1.527 14.822 1.00 83.56 271 ALA A C 1
ATOM 2119 O O . ALA A 1 271 ? 9.275 -1.508 14.444 1.00 83.56 271 ALA A O 1
ATOM 2120 N N . ALA A 1 272 ? 7.493 -2.656 15.206 1.00 83.31 272 ALA A N 1
ATOM 2121 C CA . ALA A 1 272 ? 8.132 -3.966 15.130 1.00 83.31 272 ALA A CA 1
ATOM 2122 C C . ALA A 1 272 ? 8.464 -4.343 13.676 1.00 83.31 272 ALA A C 1
ATOM 2124 O O . ALA A 1 272 ? 9.598 -4.722 13.381 1.00 83.31 272 ALA A O 1
ATOM 2125 N N . THR A 1 273 ? 7.509 -4.144 12.764 1.00 79.06 273 THR A N 1
ATOM 2126 C CA . THR A 1 273 ? 7.686 -4.389 11.327 1.00 79.06 273 THR A CA 1
ATOM 2127 C C . THR A 1 273 ? 8.794 -3.517 10.735 1.00 79.06 273 THR A C 1
ATOM 2129 O O . THR A 1 273 ? 9.659 -4.014 10.017 1.00 79.06 273 THR A O 1
ATOM 2132 N N . GLU A 1 274 ? 8.809 -2.218 11.044 1.00 79.38 274 GLU A N 1
ATOM 2133 C CA . GLU A 1 274 ? 9.869 -1.320 10.577 1.00 79.38 274 GLU A CA 1
ATOM 2134 C C . GLU A 1 274 ? 11.241 -1.776 11.077 1.00 79.38 274 GLU A C 1
ATOM 2136 O O . GLU A 1 274 ? 12.202 -1.804 10.310 1.00 79.38 274 GLU A O 1
ATOM 2141 N N . THR A 1 275 ? 11.338 -2.200 12.338 1.00 85.69 275 THR A N 1
ATOM 2142 C CA . THR A 1 275 ? 12.594 -2.702 12.915 1.00 85.69 275 THR A CA 1
ATOM 2143 C C . THR A 1 275 ? 13.106 -3.937 12.171 1.00 85.69 275 THR A C 1
ATOM 2145 O O . THR A 1 275 ? 14.290 -3.999 11.827 1.00 85.69 275 THR A O 1
ATOM 2148 N N . GLU A 1 276 ? 12.220 -4.893 11.885 1.00 85.31 276 GLU A N 1
ATOM 2149 C CA . GLU A 1 276 ? 12.538 -6.094 11.108 1.00 85.31 276 GLU A CA 1
ATOM 2150 C C . GLU A 1 276 ? 13.036 -5.729 9.705 1.00 85.31 276 GLU A C 1
ATOM 2152 O O . GLU A 1 276 ? 14.075 -6.211 9.252 1.00 85.31 276 GLU A O 1
ATOM 2157 N N . ILE A 1 277 ? 12.363 -4.795 9.035 1.00 81.81 277 ILE A N 1
ATOM 2158 C CA . ILE A 1 277 ? 12.756 -4.373 7.692 1.00 81.81 277 ILE A CA 1
ATOM 2159 C C . ILE A 1 277 ? 14.113 -3.668 7.702 1.00 81.81 277 ILE A C 1
ATOM 2161 O O . ILE A 1 277 ? 14.956 -3.955 6.851 1.00 81.81 277 ILE A O 1
ATOM 2165 N N . GLN A 1 278 ? 14.387 -2.805 8.681 1.00 85.56 278 GLN A N 1
ATOM 2166 C CA . GLN A 1 278 ? 15.708 -2.184 8.824 1.00 85.56 278 GLN A CA 1
ATOM 2167 C C . GLN A 1 278 ? 16.809 -3.214 9.119 1.00 85.56 278 GLN A C 1
ATOM 2169 O O . GLN A 1 278 ? 17.971 -3.022 8.752 1.00 85.56 278 GLN A O 1
ATOM 2174 N N . GLN A 1 279 ? 16.485 -4.322 9.785 1.00 92.88 279 GLN A N 1
ATOM 2175 C CA . GLN A 1 279 ? 17.412 -5.440 9.949 1.00 92.88 279 GLN A CA 1
ATOM 2176 C C . GLN A 1 279 ? 17.650 -6.175 8.623 1.00 92.88 279 GLN A C 1
ATOM 2178 O O . GLN A 1 279 ? 18.806 -6.416 8.271 1.00 92.88 279 GLN A O 1
ATOM 2183 N N . ASN A 1 280 ? 16.594 -6.471 7.865 1.00 91.81 280 ASN A N 1
ATOM 2184 C CA . ASN A 1 280 ? 16.688 -7.165 6.579 1.00 91.81 280 ASN A CA 1
ATOM 2185 C C . ASN A 1 280 ? 17.433 -6.330 5.528 1.00 91.81 280 ASN A C 1
ATOM 2187 O O . ASN A 1 280 ? 18.266 -6.868 4.802 1.00 91.81 280 ASN A O 1
ATOM 2191 N N . MET A 1 281 ? 17.236 -5.009 5.517 1.00 90.44 281 MET A N 1
ATOM 2192 C CA . MET A 1 281 ? 18.020 -4.073 4.702 1.00 90.44 281 MET A CA 1
ATOM 2193 C C . MET A 1 281 ? 19.517 -4.157 5.019 1.00 90.44 281 MET A C 1
ATOM 2195 O O . MET A 1 281 ? 20.325 -4.339 4.112 1.00 90.44 281 MET A O 1
ATOM 2199 N N . ARG A 1 282 ? 19.897 -4.105 6.304 1.00 94.62 282 ARG A N 1
ATOM 2200 C CA . ARG A 1 282 ? 21.306 -4.231 6.723 1.00 94.62 282 ARG A CA 1
ATOM 2201 C C . ARG A 1 282 ? 21.902 -5.589 6.358 1.00 94.62 282 ARG A C 1
ATOM 2203 O O . ARG A 1 282 ? 23.067 -5.664 5.965 1.00 94.62 282 ARG A O 1
ATOM 2210 N N . LEU A 1 283 ? 21.119 -6.664 6.472 1.00 96.56 283 LEU A N 1
ATOM 2211 C CA . LEU A 1 283 ? 21.554 -7.997 6.055 1.00 96.56 283 LEU A CA 1
ATOM 2212 C C . LEU A 1 283 ? 21.802 -8.047 4.544 1.00 96.56 283 LEU A C 1
ATOM 2214 O O . LEU A 1 283 ? 22.837 -8.557 4.117 1.00 96.56 283 LEU A O 1
ATOM 2218 N N . ALA A 1 284 ? 20.896 -7.474 3.753 1.00 95.69 284 ALA A N 1
ATOM 2219 C CA . ALA A 1 284 ? 21.025 -7.397 2.307 1.00 95.69 284 ALA A CA 1
ATOM 2220 C C . ALA A 1 284 ? 22.247 -6.557 1.887 1.00 95.69 284 ALA A C 1
ATOM 2222 O O . ALA A 1 284 ? 23.027 -7.001 1.050 1.00 95.69 284 ALA A O 1
ATOM 2223 N N . GLU A 1 285 ? 22.492 -5.401 2.512 1.00 95.56 285 GLU A N 1
ATOM 2224 C CA . GLU A 1 285 ? 23.695 -4.584 2.271 1.00 95.56 285 GLU A CA 1
ATOM 2225 C C . GLU A 1 285 ? 24.992 -5.338 2.598 1.00 95.56 285 GLU A C 1
ATOM 2227 O O . GLU A 1 285 ? 25.960 -5.301 1.829 1.00 95.56 285 GLU A O 1
ATOM 2232 N N . SER A 1 286 ? 25.013 -6.063 3.721 1.00 96.88 286 SER A N 1
ATOM 2233 C CA . SER A 1 286 ? 26.152 -6.893 4.120 1.00 96.88 286 SER A CA 1
ATOM 2234 C C . SER A 1 286 ? 26.400 -8.032 3.125 1.00 96.88 286 SER A C 1
ATOM 2236 O O . SER A 1 286 ? 27.543 -8.243 2.703 1.00 96.88 286 SER A O 1
ATOM 2238 N N . LYS A 1 287 ? 25.340 -8.723 2.684 1.00 96.06 287 LYS A N 1
ATOM 2239 C CA . LYS A 1 287 ? 25.428 -9.767 1.653 1.00 96.06 287 LYS A CA 1
ATOM 2240 C C . LYS A 1 287 ? 25.893 -9.204 0.318 1.00 96.06 287 LYS A C 1
ATOM 2242 O O . LYS A 1 287 ? 26.810 -9.761 -0.265 1.00 96.06 287 LYS A O 1
ATOM 2247 N N . LEU A 1 288 ? 25.333 -8.084 -0.143 1.00 95.56 288 LEU A N 1
ATOM 2248 C CA . LEU A 1 288 ? 25.750 -7.435 -1.389 1.00 95.56 288 LEU A CA 1
ATOM 2249 C C . LEU A 1 288 ? 27.242 -7.077 -1.357 1.00 95.56 288 LEU A C 1
ATOM 2251 O O . LEU A 1 288 ? 27.963 -7.322 -2.323 1.00 95.56 288 LEU A O 1
ATOM 2255 N N . SER A 1 289 ? 27.717 -6.541 -0.230 1.00 94.88 289 SER A N 1
ATOM 2256 C CA . SER A 1 289 ? 29.118 -6.142 -0.058 1.00 94.88 289 SER A CA 1
ATOM 2257 C C . SER A 1 289 ? 30.082 -7.332 -0.052 1.00 94.88 289 SER A C 1
ATOM 2259 O O . SER A 1 289 ? 31.205 -7.205 -0.532 1.00 94.88 289 SER A O 1
ATOM 2261 N N . SER A 1 290 ? 29.645 -8.485 0.463 1.00 95.25 290 SER A N 1
ATOM 2262 C CA . SER A 1 290 ? 30.445 -9.715 0.570 1.00 95.25 290 SER A CA 1
ATOM 2263 C C . SER A 1 290 ? 30.198 -10.730 -0.554 1.00 95.25 290 SER A C 1
ATOM 2265 O O . SER A 1 290 ? 30.808 -11.794 -0.551 1.00 95.25 290 SER A O 1
ATOM 2267 N N . MET A 1 291 ? 29.327 -10.415 -1.518 1.00 94.94 291 MET A N 1
ATOM 2268 C CA . MET A 1 291 ? 28.931 -11.330 -2.590 1.00 94.94 291 MET A CA 1
ATOM 2269 C C . MET A 1 291 ? 30.083 -11.596 -3.564 1.00 94.94 291 MET A C 1
ATOM 2271 O O . MET A 1 291 ? 30.626 -10.641 -4.134 1.00 94.94 291 MET A O 1
ATOM 2275 N N . ASP A 1 292 ? 30.383 -12.875 -3.804 1.00 93.19 292 ASP A N 1
ATOM 2276 C CA . ASP A 1 292 ? 31.368 -13.326 -4.791 1.00 93.19 292 ASP A CA 1
ATOM 2277 C C . ASP A 1 292 ? 30.992 -12.872 -6.210 1.00 93.19 292 ASP A C 1
ATOM 2279 O O . ASP A 1 292 ? 29.820 -12.809 -6.578 1.00 93.19 292 ASP A O 1
ATOM 2283 N N . GLU A 1 293 ? 31.995 -12.614 -7.052 1.00 89.50 293 GLU A N 1
ATOM 2284 C CA . GLU A 1 293 ? 31.787 -12.159 -8.436 1.00 89.50 293 GLU A CA 1
ATOM 2285 C C . GLU A 1 293 ? 30.968 -13.153 -9.276 1.00 89.50 293 GLU A C 1
ATOM 2287 O O . GLU A 1 293 ? 30.122 -12.736 -10.060 1.00 89.50 293 GLU A O 1
ATOM 2292 N N . LYS A 1 294 ? 31.148 -14.464 -9.058 1.00 87.62 294 LYS A N 1
ATOM 2293 C CA . LYS A 1 294 ? 30.390 -15.529 -9.745 1.00 87.62 294 LYS A CA 1
ATOM 2294 C C . LYS A 1 294 ? 28.888 -15.508 -9.432 1.00 87.62 294 LYS A C 1
ATOM 2296 O O . LYS A 1 294 ? 28.096 -15.996 -10.231 1.00 87.62 294 LYS A O 1
ATOM 2301 N N . ASP A 1 295 ? 28.518 -14.991 -8.259 1.00 89.88 295 ASP A N 1
ATOM 2302 C CA . ASP A 1 295 ? 27.136 -14.969 -7.782 1.00 89.88 295 ASP A CA 1
ATOM 2303 C C . ASP A 1 295 ? 26.431 -13.668 -8.185 1.00 89.88 295 ASP A C 1
ATOM 2305 O O . ASP A 1 295 ? 25.208 -13.561 -8.058 1.00 89.88 295 ASP A O 1
ATOM 2309 N N . ARG A 1 296 ? 27.184 -12.697 -8.720 1.00 93.44 296 ARG A N 1
ATOM 2310 C CA . ARG A 1 296 ? 26.664 -11.450 -9.278 1.00 93.44 296 ARG A CA 1
ATOM 2311 C C . ARG A 1 296 ? 26.280 -11.635 -10.747 1.00 93.44 296 ARG A C 1
ATOM 2313 O O . ARG A 1 296 ? 26.939 -12.376 -11.476 1.00 93.44 296 ARG A O 1
ATOM 2320 N N . PRO A 1 297 ? 25.250 -10.921 -11.220 1.00 94.31 297 PRO A N 1
ATOM 2321 C CA . PRO A 1 297 ? 24.964 -10.862 -12.643 1.00 94.31 297 PRO A CA 1
ATOM 2322 C C . PRO A 1 297 ? 26.111 -10.173 -13.409 1.00 94.31 297 PRO A C 1
ATOM 2324 O O . PRO A 1 297 ? 26.745 -9.249 -12.882 1.00 94.31 297 PRO A O 1
ATOM 2327 N N . PRO A 1 298 ? 26.348 -10.551 -14.678 1.00 92.94 298 PRO A N 1
ATOM 2328 C CA . PRO A 1 298 ? 27.283 -9.847 -15.548 1.00 92.94 298 PRO A CA 1
ATOM 2329 C C . PRO A 1 298 ? 26.965 -8.351 -15.630 1.00 92.94 298 PRO A C 1
ATOM 2331 O O . PRO A 1 298 ? 25.800 -7.963 -15.679 1.00 92.94 298 PRO A O 1
ATOM 2334 N N . THR A 1 299 ? 28.000 -7.509 -15.676 1.00 91.38 299 THR A N 1
ATOM 2335 C CA . THR A 1 299 ? 27.852 -6.052 -15.798 1.00 91.38 299 THR A CA 1
ATOM 2336 C C . THR A 1 299 ? 28.708 -5.520 -16.963 1.00 91.38 299 THR A C 1
ATOM 2338 O O . THR A 1 299 ? 29.927 -5.681 -16.926 1.00 91.38 299 THR A O 1
ATOM 2341 N N . PRO A 1 300 ? 28.114 -4.878 -17.993 1.00 91.88 300 PRO A N 1
ATOM 2342 C CA . PRO A 1 300 ? 26.674 -4.738 -18.195 1.00 91.88 300 PRO A CA 1
ATOM 2343 C C . PRO A 1 300 ? 26.026 -6.092 -18.509 1.00 91.88 300 PRO A C 1
ATOM 2345 O O . PRO A 1 300 ? 26.591 -6.912 -19.236 1.00 91.88 300 PRO A O 1
ATOM 2348 N N . TYR A 1 301 ? 24.822 -6.299 -17.989 1.00 93.88 301 TYR A N 1
ATOM 2349 C CA . TYR A 1 301 ? 23.953 -7.380 -18.424 1.00 93.88 301 TYR A CA 1
ATOM 2350 C C . TYR A 1 301 ? 23.412 -7.035 -19.810 1.00 93.88 301 TYR A C 1
ATOM 2352 O O . TYR A 1 301 ? 23.059 -5.882 -20.078 1.00 93.88 301 TYR A O 1
ATOM 2360 N N . ARG A 1 302 ? 23.384 -8.035 -20.692 1.00 93.81 302 ARG A N 1
ATOM 2361 C CA . ARG A 1 302 ? 22.971 -7.887 -22.087 1.00 93.81 302 ARG A CA 1
ATOM 2362 C C . ARG A 1 302 ? 21.844 -8.855 -22.394 1.00 93.81 302 ARG A C 1
ATOM 2364 O O . ARG A 1 302 ? 22.061 -10.066 -22.410 1.00 93.81 302 ARG A O 1
ATOM 2371 N N . ALA A 1 303 ? 20.667 -8.312 -22.667 1.00 92.69 303 ALA A N 1
ATOM 2372 C CA . ALA A 1 303 ? 19.502 -9.084 -23.069 1.00 92.69 303 ALA A CA 1
ATOM 2373 C C . ALA A 1 303 ? 19.326 -8.986 -24.589 1.00 92.69 303 ALA A C 1
ATOM 2375 O O . ALA A 1 303 ? 18.719 -8.043 -25.100 1.00 92.69 303 ALA A O 1
ATOM 2376 N N . ALA A 1 304 ? 19.912 -9.934 -25.323 1.00 92.81 304 ALA A N 1
ATOM 2377 C CA . ALA A 1 304 ? 19.795 -10.000 -26.778 1.00 92.81 304 ALA A CA 1
ATOM 2378 C C . ALA A 1 304 ? 18.380 -10.413 -27.202 1.00 92.81 304 ALA A C 1
ATOM 2380 O O . ALA A 1 304 ? 17.813 -11.363 -26.671 1.00 92.81 304 ALA A O 1
ATOM 2381 N N . GLY A 1 305 ? 17.816 -9.705 -28.178 1.00 91.56 305 GLY A N 1
ATOM 2382 C CA . GLY A 1 305 ? 16.438 -9.892 -28.631 1.00 91.56 305 GLY A CA 1
ATOM 2383 C C . GLY A 1 305 ? 15.381 -9.257 -27.722 1.00 91.56 305 GLY A C 1
ATOM 2384 O O . GLY A 1 305 ? 14.196 -9.360 -28.033 1.00 91.56 305 GLY A O 1
ATOM 2385 N N . ALA A 1 306 ? 15.780 -8.597 -26.629 1.00 90.38 306 ALA A N 1
ATOM 2386 C CA . ALA A 1 306 ? 14.852 -8.030 -25.657 1.00 90.38 306 ALA A CA 1
ATOM 2387 C C . ALA A 1 306 ? 13.955 -6.953 -26.268 1.00 90.38 306 ALA A C 1
ATOM 2389 O O . ALA A 1 306 ? 14.401 -6.157 -27.093 1.00 90.38 306 ALA A O 1
ATOM 2390 N N . CYS A 1 307 ? 12.703 -6.902 -25.823 1.00 88.25 307 CYS A N 1
ATOM 2391 C CA . CYS A 1 307 ? 11.710 -5.913 -26.227 1.00 88.25 307 CYS A CA 1
ATOM 2392 C C . CYS A 1 307 ? 11.075 -5.338 -24.946 1.00 88.25 307 CYS A C 1
ATOM 2394 O O . CYS A 1 307 ? 10.186 -5.972 -24.385 1.00 88.25 307 CYS A O 1
ATOM 2396 N N . PRO A 1 308 ? 11.580 -4.209 -24.413 1.00 87.81 308 PRO A N 1
ATOM 2397 C CA . PRO A 1 308 ? 11.546 -3.953 -22.969 1.00 87.81 308 PRO A CA 1
ATOM 2398 C C . PRO A 1 308 ? 10.257 -3.312 -22.425 1.00 87.81 308 PRO A C 1
ATOM 2400 O O . PRO A 1 308 ? 10.295 -2.571 -21.440 1.00 87.81 308 PRO A O 1
ATOM 2403 N N . PHE A 1 309 ? 9.127 -3.512 -23.098 1.00 85.56 309 PHE A N 1
ATOM 2404 C CA . PHE A 1 309 ? 7.825 -2.994 -22.679 1.00 85.56 309 PHE A CA 1
ATOM 2405 C C . PHE A 1 309 ? 6.686 -3.779 -23.325 1.00 85.56 309 PHE A C 1
ATOM 2407 O O . PHE A 1 309 ? 6.866 -4.495 -24.313 1.00 85.56 309 PHE A O 1
ATOM 2414 N N . GLU A 1 310 ? 5.497 -3.596 -22.761 1.00 83.00 310 GLU A N 1
ATOM 2415 C CA . GLU A 1 310 ? 4.256 -4.202 -23.225 1.00 83.00 310 GLU A CA 1
ATOM 2416 C C . GLU A 1 310 ? 4.043 -3.976 -24.729 1.00 83.00 310 GLU A C 1
ATOM 2418 O O . GLU A 1 310 ? 4.241 -2.880 -25.257 1.00 83.00 310 GLU A O 1
ATOM 2423 N N . CYS A 1 311 ? 3.670 -5.047 -25.433 1.00 86.56 311 CYS A N 1
ATOM 2424 C CA . CYS A 1 311 ? 3.409 -5.039 -26.874 1.00 86.56 311 CYS A CA 1
ATOM 2425 C C . CYS A 1 311 ? 4.565 -4.579 -27.767 1.00 86.56 311 CYS A C 1
ATOM 2427 O O . CYS A 1 311 ? 4.363 -4.294 -28.955 1.00 86.56 311 CYS A O 1
ATOM 2429 N N . CYS A 1 312 ? 5.783 -4.563 -27.233 1.00 88.81 312 CYS A N 1
ATOM 2430 C CA . CYS A 1 312 ? 6.967 -4.290 -28.016 1.00 88.81 312 CYS A CA 1
ATOM 2431 C C . CYS A 1 312 ? 7.115 -5.327 -29.142 1.00 88.81 312 CYS A C 1
ATOM 2433 O O . CYS A 1 312 ? 7.130 -6.539 -28.906 1.00 88.81 312 CYS A O 1
ATOM 2435 N N . ARG A 1 313 ? 7.213 -4.854 -30.393 1.00 91.56 313 ARG A N 1
ATOM 2436 C CA . ARG A 1 313 ? 7.418 -5.709 -31.575 1.00 91.56 313 ARG A CA 1
ATOM 2437 C C . ARG A 1 313 ? 8.341 -5.069 -32.603 1.00 91.56 313 ARG A C 1
ATOM 2439 O O . ARG A 1 313 ? 8.151 -3.917 -32.996 1.00 91.56 313 ARG A O 1
ATOM 2446 N N . TYR A 1 314 ? 9.274 -5.870 -33.107 1.00 94.19 314 TYR A N 1
ATOM 2447 C CA . TYR A 1 314 ? 10.133 -5.548 -34.245 1.00 94.19 314 TYR A CA 1
ATOM 2448 C C . TYR A 1 314 ? 9.341 -5.676 -35.556 1.00 94.19 314 TYR A C 1
ATOM 2450 O O . TYR A 1 314 ? 8.972 -6.776 -35.966 1.00 94.19 314 TYR A O 1
ATOM 2458 N N . ARG A 1 315 ? 9.003 -4.530 -36.158 1.00 93.56 315 ARG A N 1
ATOM 2459 C CA . ARG A 1 315 ? 8.185 -4.383 -37.377 1.00 93.56 315 ARG A CA 1
ATOM 2460 C C . ARG A 1 315 ? 8.505 -3.054 -38.066 1.00 93.56 315 ARG A C 1
ATOM 2462 O O . ARG A 1 315 ? 9.424 -2.358 -37.645 1.00 93.56 315 ARG A O 1
ATOM 2469 N N . GLU A 1 316 ? 7.709 -2.660 -39.059 1.00 95.69 316 GLU A N 1
ATOM 2470 C CA . GLU A 1 316 ? 7.789 -1.310 -39.625 1.00 95.69 316 GLU A CA 1
ATOM 2471 C C . GLU A 1 316 ? 7.470 -0.247 -38.553 1.00 95.69 316 GLU A C 1
ATOM 2473 O O . GLU A 1 316 ? 6.386 -0.210 -37.955 1.00 95.69 316 GLU A O 1
ATOM 2478 N N . TRP A 1 317 ? 8.434 0.633 -38.322 1.00 95.94 317 TRP A N 1
ATOM 2479 C CA . TRP A 1 317 ? 8.378 1.783 -37.432 1.00 95.94 317 TRP A CA 1
ATOM 2480 C C . TRP A 1 317 ? 8.556 3.073 -38.230 1.00 95.94 317 TRP A C 1
ATOM 2482 O O . TRP A 1 317 ? 8.994 3.076 -39.382 1.00 95.94 317 TRP A O 1
ATOM 2492 N N . THR A 1 318 ? 8.233 4.204 -37.605 1.00 96.25 318 THR A N 1
ATOM 2493 C CA . THR A 1 318 ? 8.513 5.531 -38.173 1.00 96.25 318 THR A CA 1
ATOM 2494 C C . THR A 1 318 ? 9.412 6.328 -37.238 1.00 96.25 318 THR A C 1
ATOM 2496 O O . THR A 1 318 ? 9.182 6.369 -36.028 1.00 96.25 318 THR A O 1
ATOM 2499 N N . THR A 1 319 ? 10.440 6.976 -37.784 1.00 96.69 319 THR A N 1
ATOM 2500 C CA . THR A 1 319 ? 11.319 7.862 -37.012 1.00 96.69 319 THR A CA 1
ATOM 2501 C C . THR A 1 319 ? 10.577 9.146 -36.622 1.00 96.69 319 THR A C 1
ATOM 2503 O O . THR A 1 319 ? 9.977 9.825 -37.453 1.00 96.69 319 THR A O 1
ATOM 2506 N N . ARG A 1 320 ? 10.606 9.517 -35.340 1.00 96.50 320 ARG A N 1
ATOM 2507 C CA . ARG A 1 320 ? 10.042 10.778 -34.820 1.00 96.50 320 ARG A CA 1
ATOM 2508 C C . ARG A 1 320 ? 11.022 11.944 -34.955 1.00 96.50 320 ARG A C 1
ATOM 2510 O O . ARG A 1 320 ? 10.606 13.091 -35.074 1.00 96.50 320 ARG A O 1
ATOM 2517 N N . SER A 1 321 ? 12.317 11.644 -34.946 1.00 96.25 321 SER A N 1
ATOM 2518 C CA . SER A 1 321 ? 13.425 12.583 -35.123 1.00 96.25 321 SER A CA 1
ATOM 2519 C C . SER A 1 321 ? 14.470 11.978 -36.058 1.00 96.25 321 SER A C 1
ATOM 2521 O O . SER A 1 321 ? 14.424 10.779 -36.330 1.00 96.25 321 SER A O 1
ATOM 2523 N N . ALA A 1 322 ? 15.440 12.775 -36.512 1.00 95.75 322 ALA A N 1
ATOM 2524 C CA . ALA A 1 322 ? 16.604 12.214 -37.190 1.00 95.75 322 ALA A CA 1
ATOM 2525 C C . ALA A 1 322 ? 17.338 11.222 -36.265 1.00 95.75 322 ALA A C 1
ATOM 2527 O O . ALA A 1 322 ? 17.422 11.453 -35.051 1.00 95.75 322 ALA A O 1
ATOM 2528 N N . VAL A 1 323 ? 17.834 10.116 -36.823 1.00 95.25 323 VAL A N 1
ATOM 2529 C CA . VAL A 1 323 ? 18.593 9.092 -36.088 1.00 95.25 323 VAL A CA 1
ATOM 2530 C C . VAL A 1 323 ? 19.890 8.753 -36.816 1.00 95.25 323 VAL A C 1
ATOM 2532 O O . VAL A 1 323 ? 19.922 8.645 -38.041 1.00 95.25 323 VAL A O 1
ATOM 2535 N N . GLN A 1 324 ? 20.967 8.583 -36.048 1.00 94.75 324 GLN A N 1
ATOM 2536 C CA . GLN A 1 324 ? 22.264 8.150 -36.562 1.00 94.75 324 GLN A CA 1
ATOM 2537 C C . GLN A 1 324 ? 22.385 6.638 -36.430 1.00 94.75 324 GLN A C 1
ATOM 2539 O O . GLN A 1 324 ? 22.250 6.090 -35.337 1.00 94.75 324 GLN A O 1
ATOM 2544 N N . LEU A 1 325 ? 22.649 5.981 -37.552 1.00 95.19 325 LEU A N 1
ATOM 2545 C CA . LEU A 1 325 ? 22.809 4.543 -37.647 1.00 95.19 325 LEU A CA 1
ATOM 2546 C C . LEU A 1 325 ? 24.286 4.180 -37.467 1.00 95.19 325 LEU A C 1
ATOM 2548 O O . LEU A 1 325 ? 25.138 4.671 -38.209 1.00 95.19 325 LEU A O 1
ATOM 2552 N N . LEU A 1 326 ? 24.591 3.323 -36.496 1.00 96.88 326 LEU A N 1
ATOM 2553 C CA . LEU A 1 326 ? 25.951 2.890 -36.162 1.00 96.88 326 LEU A CA 1
ATOM 2554 C C . LEU A 1 326 ? 26.222 1.471 -36.670 1.00 96.88 326 LEU A C 1
ATOM 2556 O O . LEU A 1 326 ? 25.316 0.640 -36.721 1.00 96.88 326 LEU A O 1
ATOM 2560 N N . ALA A 1 327 ? 27.474 1.159 -37.008 1.00 95.62 327 ALA A N 1
ATOM 2561 C CA . ALA A 1 327 ? 27.839 -0.170 -37.511 1.00 95.62 327 ALA A CA 1
ATOM 2562 C C . ALA A 1 327 ? 27.657 -1.274 -36.448 1.00 95.62 327 ALA A C 1
ATOM 2564 O O . ALA A 1 327 ? 27.227 -2.385 -36.757 1.00 95.62 327 ALA A O 1
ATOM 2565 N N . SER A 1 328 ? 27.935 -0.954 -35.182 1.00 94.06 328 SER A N 1
ATOM 2566 C CA . SER A 1 328 ? 27.707 -1.814 -34.017 1.00 94.06 328 SER A CA 1
ATOM 2567 C C . SER A 1 328 ? 27.286 -0.984 -32.802 1.00 94.06 328 SER A C 1
ATOM 2569 O O . SER A 1 328 ? 27.477 0.236 -32.779 1.00 94.06 328 SER A O 1
ATOM 2571 N N . ILE A 1 329 ? 26.743 -1.639 -31.772 1.00 92.69 329 ILE A N 1
ATOM 2572 C CA . ILE A 1 329 ? 26.451 -0.996 -30.483 1.00 92.69 329 ILE A CA 1
ATOM 2573 C C . ILE A 1 329 ? 27.727 -0.337 -29.935 1.00 92.69 329 ILE A C 1
ATOM 2575 O O . ILE A 1 329 ? 28.795 -0.952 -29.932 1.00 92.69 329 ILE A O 1
ATOM 2579 N N . GLY A 1 330 ? 27.623 0.930 -29.522 1.00 84.69 330 GLY A N 1
ATOM 2580 C CA . GLY A 1 330 ? 28.734 1.708 -28.961 1.00 84.69 330 GLY A CA 1
ATOM 2581 C C . GLY A 1 330 ? 29.854 2.098 -29.941 1.00 84.69 330 GLY A C 1
ATOM 2582 O O . GLY A 1 330 ? 30.849 2.678 -29.512 1.00 84.69 330 GLY A O 1
ATOM 2583 N N . SER A 1 331 ? 29.735 1.798 -31.240 1.00 90.25 331 SER A N 1
ATOM 2584 C CA . SER A 1 331 ? 30.761 2.145 -32.236 1.00 90.25 331 SER A CA 1
ATOM 2585 C C . SER A 1 331 ? 30.689 3.620 -32.647 1.00 90.25 331 SER A C 1
ATOM 2587 O O . SER A 1 331 ? 29.603 4.155 -32.844 1.00 90.25 331 SER A O 1
ATOM 2589 N N . ALA A 1 332 ? 31.841 4.244 -32.911 1.00 89.25 332 ALA A N 1
ATOM 2590 C CA . ALA A 1 332 ? 31.914 5.564 -33.550 1.00 89.25 332 ALA A CA 1
ATOM 2591 C C . ALA A 1 332 ? 31.747 5.515 -35.086 1.00 89.25 332 ALA A C 1
ATOM 2593 O O . ALA A 1 332 ? 31.654 6.553 -35.739 1.00 89.25 332 ALA A O 1
ATOM 2594 N N . THR A 1 333 ? 31.731 4.320 -35.683 1.00 94.81 333 THR A N 1
ATOM 2595 C CA . THR A 1 333 ? 31.557 4.126 -37.123 1.00 94.81 333 THR A CA 1
ATOM 2596 C C . THR A 1 333 ? 30.098 4.326 -37.514 1.00 94.81 333 THR A C 1
ATOM 2598 O O . THR A 1 333 ? 29.217 3.537 -37.163 1.00 94.81 333 THR A O 1
ATOM 2601 N N . PHE A 1 334 ? 29.873 5.387 -38.277 1.00 93.81 334 PHE A N 1
ATOM 2602 C CA . PHE A 1 334 ? 28.580 5.769 -38.819 1.00 93.81 334 PHE A CA 1
ATOM 2603 C C . PHE A 1 334 ? 28.269 5.022 -40.122 1.00 93.81 334 PHE A C 1
ATOM 2605 O O . PHE A 1 334 ? 29.132 4.875 -40.986 1.00 93.81 334 PHE A O 1
ATOM 2612 N N . VAL A 1 335 ? 27.020 4.581 -40.264 1.00 94.44 335 VAL A N 1
ATOM 2613 C CA . VAL A 1 335 ? 26.488 3.921 -41.464 1.00 94.44 335 VAL A CA 1
ATOM 2614 C C . VAL A 1 335 ? 25.671 4.907 -42.296 1.00 94.44 335 VAL A C 1
ATOM 2616 O O . VAL A 1 335 ? 25.912 5.054 -43.493 1.00 94.44 335 VAL A O 1
ATOM 2619 N N . ALA A 1 336 ? 24.686 5.561 -41.677 1.00 93.81 336 ALA A N 1
ATOM 2620 C CA . ALA A 1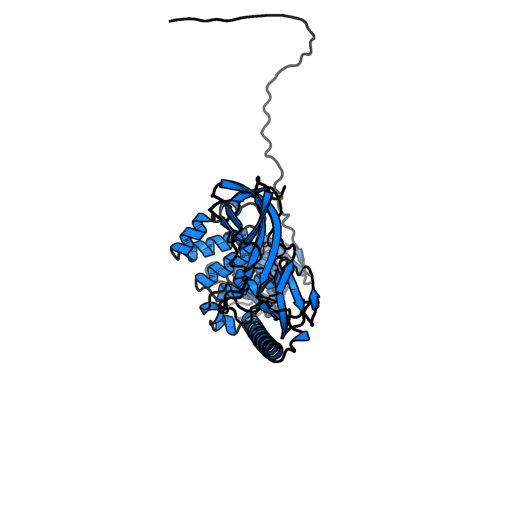 336 ? 23.767 6.483 -42.339 1.00 93.81 336 ALA A CA 1
ATOM 2621 C C . ALA A 1 336 ? 23.021 7.363 -41.328 1.00 93.81 336 ALA A C 1
ATOM 2623 O O . ALA A 1 336 ? 22.884 7.013 -40.159 1.00 93.81 336 ALA A O 1
ATOM 2624 N N . GLU A 1 337 ? 22.497 8.491 -41.798 1.00 95.00 337 GLU A N 1
ATOM 2625 C CA . GLU A 1 337 ? 21.556 9.320 -41.049 1.00 95.00 337 GLU A CA 1
ATOM 2626 C C . GLU A 1 337 ? 20.186 9.131 -41.677 1.00 95.00 337 GLU A C 1
ATOM 2628 O O . GLU A 1 337 ? 20.028 9.198 -42.898 1.00 95.00 337 GLU A O 1
ATOM 2633 N N . ILE A 1 338 ? 19.203 8.850 -40.834 1.00 95.62 338 ILE A N 1
ATOM 2634 C CA . ILE A 1 338 ? 17.833 8.607 -41.256 1.00 95.62 338 ILE A CA 1
ATOM 2635 C C . ILE A 1 338 ? 17.019 9.826 -40.824 1.00 95.62 338 ILE A C 1
ATOM 2637 O O . ILE A 1 338 ? 17.007 10.140 -39.630 1.00 95.62 338 ILE A O 1
ATOM 2641 N N . PRO A 1 339 ? 16.349 10.530 -41.753 1.00 96.06 339 PRO A N 1
ATOM 2642 C CA . PRO A 1 339 ? 15.586 11.725 -41.421 1.00 96.06 339 PRO A CA 1
ATOM 2643 C C . PRO A 1 339 ? 14.353 11.384 -40.576 1.00 96.06 339 PRO A C 1
ATOM 2645 O O . PRO A 1 339 ? 13.899 10.240 -40.540 1.00 96.06 339 PRO A O 1
ATOM 2648 N N . ALA A 1 340 ? 13.781 12.395 -39.921 1.00 97.00 340 ALA A N 1
ATOM 2649 C CA . ALA A 1 340 ? 12.482 12.272 -39.264 1.00 97.00 340 ALA A CA 1
ATOM 2650 C C . ALA A 1 340 ? 11.376 11.941 -40.287 1.00 97.00 340 ALA A C 1
ATOM 2652 O O . ALA A 1 340 ? 11.389 12.446 -41.409 1.00 97.00 340 ALA A O 1
ATOM 2653 N N . GLY A 1 341 ? 10.407 11.117 -39.892 1.00 96.25 341 GLY A N 1
ATOM 2654 C CA . GLY A 1 341 ? 9.296 10.671 -40.736 1.00 96.25 341 GLY A CA 1
ATOM 2655 C C . GLY A 1 341 ? 9.632 9.518 -41.688 1.00 96.25 341 GLY A C 1
ATOM 2656 O O . GLY A 1 341 ? 8.777 9.116 -42.475 1.00 96.25 341 GLY A O 1
ATOM 2657 N N . ALA A 1 342 ? 10.849 8.974 -41.635 1.00 96.31 342 ALA A N 1
ATOM 2658 C CA . ALA A 1 342 ? 11.243 7.831 -42.447 1.00 96.31 342 ALA A CA 1
ATOM 2659 C C . ALA A 1 342 ? 10.640 6.530 -41.904 1.00 96.31 342 ALA A C 1
ATOM 2661 O O . ALA A 1 342 ? 10.576 6.321 -40.690 1.00 96.31 342 ALA A O 1
ATOM 2662 N N . ARG A 1 343 ? 10.254 5.636 -42.819 1.00 96.88 343 ARG A N 1
ATOM 2663 C CA . ARG A 1 343 ? 9.887 4.255 -42.492 1.00 96.88 343 ARG A CA 1
ATOM 2664 C C . ARG A 1 343 ? 11.136 3.392 -42.402 1.00 96.88 343 ARG A C 1
ATOM 2666 O O . ARG A 1 343 ? 12.004 3.471 -43.274 1.00 96.88 343 ARG A O 1
ATOM 2673 N N . VAL A 1 344 ? 11.208 2.587 -41.353 1.00 96.94 344 VAL A N 1
ATOM 2674 C CA . VAL A 1 344 ? 12.308 1.656 -41.086 1.00 96.94 344 VAL A CA 1
ATOM 2675 C C . VAL A 1 344 ? 11.742 0.365 -40.519 1.00 96.94 344 VAL A C 1
ATOM 2677 O O . VAL A 1 344 ? 10.762 0.405 -39.784 1.00 96.94 344 VAL A O 1
ATOM 2680 N N . ASP A 1 345 ? 12.377 -0.764 -40.793 1.00 97.12 345 ASP A N 1
ATOM 2681 C CA . ASP A 1 345 ? 12.044 -2.018 -40.127 1.00 97.12 345 ASP A CA 1
ATOM 2682 C C . ASP A 1 345 ? 12.875 -2.143 -38.849 1.00 97.12 345 ASP A C 1
ATOM 2684 O O . ASP A 1 345 ? 14.107 -2.142 -38.900 1.00 97.12 345 ASP A O 1
ATOM 2688 N N . GLY A 1 346 ? 12.223 -2.281 -37.697 1.00 96.12 346 GLY A N 1
ATOM 2689 C CA . GLY A 1 346 ? 12.858 -2.825 -36.503 1.00 96.12 346 GLY A CA 1
ATOM 2690 C C . GLY A 1 346 ? 13.219 -4.285 -36.762 1.00 96.12 346 GLY A C 1
ATOM 2691 O O . GLY A 1 346 ? 12.345 -5.085 -37.083 1.00 96.12 346 GLY A O 1
ATOM 2692 N N . VAL A 1 347 ? 14.502 -4.630 -36.652 1.00 96.19 347 VAL A N 1
ATOM 2693 C CA . VAL A 1 347 ? 15.014 -5.981 -36.938 1.00 96.19 347 VAL A CA 1
ATOM 2694 C C . VAL A 1 347 ? 15.147 -6.793 -35.652 1.00 96.19 347 VAL A C 1
ATOM 2696 O O . VAL A 1 347 ? 14.729 -7.943 -35.595 1.00 96.19 347 VAL A O 1
ATOM 2699 N N . THR A 1 348 ? 15.771 -6.203 -34.635 1.00 96.50 348 THR A N 1
ATOM 2700 C CA . THR A 1 348 ? 15.964 -6.781 -33.298 1.00 96.50 348 THR A CA 1
ATOM 2701 C C . THR A 1 348 ? 16.386 -5.668 -32.339 1.00 96.50 348 THR A C 1
ATOM 2703 O O . THR A 1 348 ? 16.551 -4.515 -32.749 1.00 96.50 348 THR A O 1
ATOM 2706 N N . GLY A 1 349 ? 16.616 -5.998 -31.078 1.00 94.81 349 GLY A N 1
ATOM 2707 C CA . GLY A 1 349 ? 17.200 -5.080 -30.118 1.00 94.81 349 GLY A CA 1
ATOM 2708 C C . GLY A 1 349 ? 17.893 -5.804 -28.983 1.00 94.81 349 GLY A C 1
ATOM 2709 O O . GLY A 1 349 ? 17.861 -7.027 -28.877 1.00 94.81 349 GLY A O 1
ATOM 2710 N N . GLU A 1 350 ? 18.590 -5.023 -28.179 1.00 94.94 350 GLU A N 1
ATOM 2711 C CA . GLU A 1 350 ? 19.416 -5.489 -27.087 1.00 94.94 350 GLU A CA 1
ATOM 2712 C C . GLU A 1 350 ? 19.324 -4.476 -25.950 1.00 94.94 350 GLU A C 1
ATOM 2714 O O . GLU A 1 350 ? 19.519 -3.277 -26.159 1.00 94.94 350 GLU A O 1
ATOM 2719 N N . VAL A 1 351 ? 19.001 -4.944 -24.748 1.00 93.50 351 VAL A N 1
ATOM 2720 C CA . VAL A 1 351 ? 19.032 -4.096 -23.552 1.00 93.50 351 VAL A CA 1
ATOM 2721 C C . VAL A 1 351 ? 20.382 -4.262 -22.877 1.00 93.50 351 VAL A C 1
ATOM 2723 O O . VAL A 1 351 ? 20.791 -5.383 -22.577 1.00 93.50 351 VAL A O 1
ATOM 2726 N N . TRP A 1 352 ? 21.078 -3.148 -22.665 1.00 94.12 352 TRP A N 1
ATOM 2727 C CA . TRP A 1 352 ? 22.327 -3.067 -21.915 1.00 94.12 352 TRP A CA 1
ATOM 2728 C C . TRP A 1 352 ? 22.038 -2.363 -20.601 1.00 94.12 352 TRP A C 1
ATOM 2730 O O . TRP A 1 352 ? 21.674 -1.187 -20.594 1.00 94.12 352 TRP A O 1
ATOM 2740 N N . LEU A 1 353 ? 22.200 -3.065 -19.484 1.00 92.62 353 LEU A N 1
ATOM 2741 C CA . LEU A 1 353 ? 21.924 -2.491 -18.172 1.00 92.62 353 LEU A CA 1
ATOM 2742 C C . LEU A 1 353 ? 22.980 -2.844 -17.137 1.00 92.62 353 LEU A C 1
ATOM 2744 O O . LEU A 1 353 ? 23.667 -3.859 -17.233 1.00 92.62 353 LEU A O 1
ATOM 2748 N N . GLU A 1 354 ? 23.098 -1.990 -16.131 1.00 93.62 354 GLU A N 1
ATOM 2749 C CA . GLU A 1 354 ? 23.772 -2.332 -14.888 1.00 93.62 354 GLU A CA 1
ATOM 2750 C C . GLU A 1 354 ? 22.731 -2.967 -13.954 1.00 93.62 354 GLU A C 1
ATOM 2752 O O . GLU A 1 354 ? 21.756 -2.290 -13.606 1.00 93.62 354 GLU A O 1
ATOM 2757 N N . PRO A 1 355 ? 22.894 -4.248 -13.570 1.00 92.69 355 PRO A N 1
ATOM 2758 C CA . PRO A 1 355 ? 21.928 -4.938 -12.725 1.00 92.69 355 PRO A CA 1
ATOM 2759 C C . PRO A 1 355 ? 21.680 -4.189 -11.419 1.00 92.69 355 PRO A C 1
ATOM 2761 O O . PRO A 1 355 ? 22.614 -3.815 -10.705 1.00 92.69 355 PRO A O 1
ATOM 2764 N N . GLN A 1 356 ? 20.407 -3.964 -11.108 1.00 88.81 356 GLN A N 1
ATOM 2765 C CA . GLN A 1 356 ? 20.015 -3.136 -9.972 1.00 88.81 356 GLN A CA 1
ATOM 2766 C C . GLN A 1 356 ? 19.769 -4.014 -8.747 1.00 88.81 356 GLN A C 1
ATOM 2768 O O . GLN A 1 356 ? 18.865 -4.845 -8.812 1.00 88.81 356 GLN A O 1
ATOM 2773 N N . PRO A 1 357 ? 20.514 -3.852 -7.640 1.00 92.81 357 PRO A N 1
ATOM 2774 C CA . PRO A 1 357 ? 20.312 -4.657 -6.445 1.00 92.81 357 PRO A CA 1
ATOM 2775 C C . PRO A 1 357 ? 19.059 -4.219 -5.672 1.00 92.81 357 PRO A C 1
ATOM 2777 O O . PRO A 1 357 ? 18.817 -3.029 -5.466 1.00 92.81 357 PRO A O 1
ATOM 2780 N N . TYR A 1 358 ? 18.291 -5.192 -5.193 1.00 91.06 358 TYR A N 1
ATOM 2781 C CA . TYR A 1 358 ? 17.136 -5.014 -4.316 1.00 91.06 358 TYR A CA 1
ATOM 2782 C C . TYR A 1 358 ? 17.276 -5.916 -3.095 1.00 91.06 358 TYR A C 1
ATOM 2784 O O . TYR A 1 358 ? 17.629 -7.088 -3.215 1.00 91.06 358 TYR A O 1
ATOM 2792 N N . ALA A 1 359 ? 16.974 -5.368 -1.924 1.00 91.69 359 ALA A N 1
ATOM 2793 C CA . ALA A 1 359 ? 16.840 -6.114 -0.688 1.00 91.69 359 ALA A CA 1
ATOM 2794 C C . ALA A 1 359 ? 15.462 -6.771 -0.620 1.00 91.69 359 ALA A C 1
ATOM 2796 O O . ALA A 1 359 ? 14.446 -6.115 -0.865 1.00 91.69 359 ALA A O 1
ATOM 2797 N N . VAL A 1 360 ? 15.432 -8.040 -0.225 1.00 89.88 360 VAL A N 1
ATOM 2798 C CA . VAL A 1 360 ? 14.204 -8.755 0.124 1.00 89.88 360 VAL A CA 1
ATOM 2799 C C . VAL A 1 360 ? 13.817 -8.395 1.550 1.00 89.88 360 VAL A C 1
ATOM 2801 O O . VAL A 1 360 ? 14.583 -8.608 2.483 1.00 89.88 360 VAL A O 1
ATOM 2804 N N . LEU A 1 361 ? 12.638 -7.811 1.733 1.00 84.94 361 LEU A N 1
ATOM 2805 C CA . LEU A 1 361 ? 12.191 -7.304 3.030 1.00 84.94 361 LEU A CA 1
ATOM 2806 C C . LEU A 1 361 ? 11.425 -8.349 3.838 1.00 84.94 361 LEU A C 1
ATOM 2808 O O . LEU A 1 361 ? 11.436 -8.280 5.064 1.00 84.94 361 LEU A O 1
ATOM 2812 N N . ARG A 1 362 ? 10.776 -9.303 3.160 1.00 80.31 362 ARG A N 1
ATOM 2813 C CA . ARG A 1 362 ? 9.938 -10.350 3.756 1.00 80.31 362 ARG A CA 1
ATOM 2814 C C . ARG A 1 362 ? 10.062 -11.655 2.974 1.00 80.31 362 ARG A C 1
ATOM 2816 O O . ARG A 1 362 ? 10.264 -11.631 1.761 1.00 80.31 362 ARG A O 1
ATOM 2823 N N . ASP A 1 363 ? 9.880 -12.773 3.666 1.00 83.94 363 ASP A N 1
ATOM 2824 C CA . ASP A 1 363 ? 9.738 -14.083 3.033 1.00 83.94 363 ASP A CA 1
ATOM 2825 C C . ASP A 1 363 ? 8.428 -14.143 2.236 1.00 83.94 363 ASP A C 1
ATOM 2827 O O . ASP A 1 363 ? 7.375 -13.743 2.730 1.00 83.94 363 ASP A O 1
ATOM 2831 N N . ASN A 1 364 ? 8.473 -14.689 1.021 1.00 74.81 364 ASN A N 1
ATOM 2832 C CA . ASN A 1 364 ? 7.281 -14.864 0.176 1.00 74.81 364 ASN A CA 1
ATOM 2833 C C . ASN A 1 364 ? 7.208 -16.255 -0.486 1.00 74.81 364 ASN A C 1
ATOM 2835 O O . ASN A 1 364 ? 6.499 -16.453 -1.468 1.00 74.81 364 ASN A O 1
ATOM 2839 N N . GLY A 1 365 ? 7.985 -17.217 0.020 1.00 80.50 365 GLY A N 1
ATOM 2840 C CA . GLY A 1 365 ? 8.106 -18.569 -0.536 1.00 80.50 365 GLY A CA 1
ATOM 2841 C C . GLY A 1 365 ? 9.057 -18.684 -1.733 1.00 80.50 365 GLY A C 1
ATOM 2842 O O . GLY A 1 365 ? 9.654 -19.743 -1.914 1.00 80.50 365 GLY A O 1
ATOM 2843 N N . LEU A 1 366 ? 9.253 -17.605 -2.498 1.00 83.06 366 LEU A N 1
ATOM 2844 C CA . LEU A 1 366 ? 10.208 -17.532 -3.609 1.00 83.06 366 LEU A CA 1
ATOM 2845 C C . LEU A 1 366 ? 11.563 -16.955 -3.170 1.00 83.06 366 LEU A C 1
ATOM 2847 O O . LEU A 1 366 ? 12.619 -17.465 -3.537 1.00 83.06 366 LEU A O 1
ATOM 2851 N N . LEU A 1 367 ? 11.520 -15.889 -2.378 1.00 87.44 367 LEU A N 1
ATOM 2852 C CA . LEU A 1 367 ? 12.645 -15.093 -1.913 1.00 87.44 367 LEU A CA 1
ATOM 2853 C C . LEU A 1 367 ? 12.666 -15.091 -0.385 1.00 87.44 367 LEU A C 1
ATOM 2855 O O . LEU A 1 367 ? 11.611 -15.089 0.257 1.00 87.44 367 LEU A O 1
ATOM 2859 N N . LYS A 1 368 ? 13.871 -15.081 0.189 1.00 91.44 368 LYS A N 1
ATOM 2860 C CA . LYS A 1 368 ? 14.068 -15.018 1.640 1.00 91.44 368 LYS A CA 1
ATOM 2861 C C . LYS A 1 368 ? 14.427 -13.609 2.086 1.00 91.44 368 LYS A C 1
ATOM 2863 O O . LYS A 1 368 ? 15.242 -12.940 1.457 1.00 91.44 368 LYS A O 1
ATOM 2868 N N . ALA A 1 369 ? 13.861 -13.179 3.199 1.00 90.94 369 ALA A N 1
ATOM 2869 C CA . ALA A 1 369 ? 14.120 -11.911 3.842 1.00 90.94 369 ALA A CA 1
ATOM 2870 C C . ALA A 1 369 ? 15.621 -11.705 4.104 1.00 90.94 369 ALA A C 1
ATOM 2872 O O . ALA A 1 369 ? 16.358 -12.597 4.533 1.00 90.94 369 ALA A O 1
ATOM 2873 N N . GLY A 1 370 ? 16.076 -10.494 3.800 1.00 93.50 370 GLY A N 1
ATOM 2874 C CA . GLY A 1 370 ? 17.463 -10.064 3.846 1.00 93.50 370 GLY A CA 1
ATOM 2875 C C . GLY A 1 370 ? 18.371 -10.695 2.789 1.00 93.50 370 GLY A C 1
ATOM 2876 O O . GLY A 1 370 ? 19.590 -10.595 2.918 1.00 93.50 370 GLY A O 1
ATOM 2877 N N . ASP A 1 371 ? 17.836 -11.373 1.772 1.00 94.62 371 ASP A N 1
ATOM 2878 C CA . ASP A 1 371 ? 18.582 -11.669 0.546 1.00 94.62 371 ASP A CA 1
ATOM 2879 C C . ASP A 1 371 ? 18.662 -10.455 -0.386 1.00 94.62 371 ASP A C 1
ATOM 2881 O O . ASP A 1 371 ? 18.009 -9.427 -0.187 1.00 94.62 371 ASP A O 1
ATOM 2885 N N . VAL A 1 372 ? 19.496 -10.599 -1.416 1.00 94.94 372 VAL A N 1
ATOM 2886 C CA . VAL A 1 372 ? 19.666 -9.630 -2.495 1.00 94.94 372 VAL A CA 1
ATOM 2887 C C . VAL A 1 372 ? 19.261 -10.289 -3.804 1.00 94.94 372 VAL A C 1
ATOM 2889 O O . VAL A 1 372 ? 19.765 -11.362 -4.140 1.00 94.94 372 VAL A O 1
ATOM 2892 N N . ILE A 1 373 ? 18.392 -9.623 -4.555 1.00 93.38 373 ILE A N 1
ATOM 2893 C CA . ILE A 1 373 ? 18.107 -9.952 -5.953 1.00 93.38 373 ILE A CA 1
ATOM 2894 C C . ILE A 1 373 ? 18.589 -8.816 -6.846 1.00 93.38 373 ILE A C 1
ATOM 2896 O O . ILE A 1 373 ? 18.732 -7.683 -6.383 1.00 93.38 373 ILE A O 1
ATOM 2900 N N . PHE A 1 374 ? 18.796 -9.094 -8.129 1.00 93.12 374 PHE A N 1
ATOM 2901 C CA . PHE A 1 374 ? 19.068 -8.046 -9.106 1.00 93.12 374 PHE A CA 1
ATOM 2902 C C . PHE A 1 374 ? 17.994 -8.027 -10.174 1.00 93.12 374 PHE A C 1
ATOM 2904 O O . PHE A 1 374 ? 17.755 -9.049 -10.811 1.00 93.12 374 PHE A O 1
ATOM 2911 N N . PHE A 1 375 ? 17.382 -6.871 -10.406 1.00 90.00 375 PHE A N 1
ATOM 2912 C CA . PHE A 1 375 ? 16.525 -6.702 -11.573 1.00 90.00 375 PHE A CA 1
ATOM 2913 C C . PHE A 1 375 ? 17.373 -6.555 -12.828 1.00 90.00 375 PHE A C 1
ATOM 2915 O O . PHE A 1 375 ? 18.382 -5.839 -12.841 1.00 90.00 375 PHE A O 1
ATOM 2922 N N . LEU A 1 376 ? 16.944 -7.279 -13.857 1.00 88.81 376 LEU A N 1
ATOM 2923 C CA . LEU A 1 376 ? 17.548 -7.307 -15.173 1.00 88.81 376 LEU A CA 1
ATOM 2924 C C . LEU A 1 376 ? 16.615 -6.559 -16.132 1.00 88.81 376 LEU A C 1
ATOM 2926 O O . LEU A 1 376 ? 16.328 -5.385 -15.897 1.00 88.81 376 LEU A O 1
ATOM 2930 N N . ASP A 1 377 ? 16.165 -7.181 -17.218 1.00 81.88 377 ASP A N 1
ATOM 2931 C CA . ASP A 1 377 ? 15.306 -6.547 -18.212 1.00 81.88 377 ASP A CA 1
ATOM 2932 C C . ASP A 1 377 ? 13.811 -6.627 -17.861 1.00 81.88 377 ASP A C 1
ATOM 2934 O O . ASP A 1 377 ? 13.323 -7.589 -17.263 1.00 81.88 377 ASP A O 1
ATOM 2938 N N . ASN A 1 378 ? 13.091 -5.566 -18.236 1.00 80.31 378 ASN A N 1
ATOM 2939 C CA . ASN A 1 378 ? 11.641 -5.463 -18.115 1.00 80.31 378 ASN A CA 1
ATOM 2940 C C . ASN A 1 378 ? 10.985 -6.197 -19.289 1.00 80.31 378 ASN A C 1
ATOM 2942 O O . ASN A 1 378 ? 11.306 -5.909 -20.438 1.00 80.31 378 ASN A O 1
ATOM 2946 N N . LEU A 1 379 ? 10.070 -7.115 -18.999 1.00 79.75 379 LEU A N 1
ATOM 2947 C CA . LEU A 1 379 ? 9.330 -7.897 -19.990 1.00 79.75 379 LEU A CA 1
ATOM 2948 C C . LEU A 1 379 ? 7.990 -7.246 -20.383 1.00 79.75 379 LEU A C 1
ATOM 2950 O O . LEU A 1 379 ? 7.345 -7.702 -21.324 1.00 79.75 379 LEU A O 1
ATOM 2954 N N . GLY A 1 380 ? 7.590 -6.164 -19.709 1.00 74.19 380 GLY A N 1
ATOM 2955 C CA . GLY A 1 380 ? 6.282 -5.520 -19.852 1.00 74.19 380 GLY A CA 1
ATOM 2956 C C . GLY A 1 380 ? 5.311 -5.923 -18.741 1.00 74.19 380 GLY A C 1
ATOM 2957 O O . GLY A 1 380 ? 5.533 -6.916 -18.060 1.00 74.19 380 GLY A O 1
ATOM 2958 N N . GLU A 1 381 ? 4.266 -5.113 -18.525 1.00 72.81 381 GLU A N 1
ATOM 2959 C CA . GLU A 1 381 ? 3.177 -5.392 -17.564 1.00 72.81 381 GLU A CA 1
ATOM 2960 C C . GLU A 1 381 ? 3.654 -5.824 -16.164 1.00 72.81 381 GLU A C 1
ATOM 2962 O O . GLU A 1 381 ? 3.092 -6.715 -15.547 1.00 72.81 381 GLU A O 1
ATOM 2967 N N . GLY A 1 382 ? 4.740 -5.230 -15.661 1.00 72.06 382 GLY A N 1
ATOM 2968 C CA . GLY A 1 382 ? 5.272 -5.574 -14.341 1.00 72.06 382 GLY A CA 1
ATOM 2969 C C . GLY A 1 382 ? 5.969 -6.935 -14.262 1.00 72.06 382 GLY A C 1
ATOM 2970 O O . GLY A 1 382 ? 6.272 -7.377 -13.162 1.00 72.06 382 GLY A O 1
ATOM 2971 N N . HIS A 1 383 ? 6.279 -7.584 -15.382 1.00 80.44 383 HIS A N 1
ATOM 2972 C CA . HIS A 1 383 ? 7.129 -8.770 -15.409 1.00 80.44 383 HIS A CA 1
ATOM 2973 C C . HIS A 1 383 ? 8.591 -8.375 -15.613 1.00 80.44 383 HIS A C 1
ATOM 2975 O O . HIS A 1 383 ? 8.920 -7.554 -16.472 1.00 80.44 383 HIS A O 1
ATOM 2981 N N . VAL A 1 384 ? 9.495 -8.967 -14.835 1.00 84.06 384 VAL A N 1
ATOM 2982 C CA . VAL A 1 384 ? 10.937 -8.713 -14.952 1.00 84.06 384 VAL A CA 1
ATOM 2983 C C . VAL A 1 384 ? 11.731 -10.006 -14.886 1.00 84.06 384 VAL A C 1
ATOM 2985 O O . VAL A 1 384 ? 11.413 -10.911 -14.117 1.00 84.06 384 VAL A O 1
ATOM 2988 N N . ASN A 1 385 ? 12.820 -10.078 -15.644 1.00 88.81 385 ASN A N 1
ATOM 2989 C CA . ASN A 1 385 ? 13.854 -11.066 -15.362 1.00 88.81 385 ASN A CA 1
ATOM 2990 C C . ASN A 1 385 ? 14.667 -10.614 -14.148 1.00 88.81 385 ASN A C 1
ATOM 2992 O O . ASN A 1 385 ? 14.925 -9.420 -13.954 1.00 88.81 385 ASN A O 1
ATOM 2996 N N . TYR A 1 386 ? 15.119 -11.569 -13.342 1.00 91.81 386 TYR A N 1
ATOM 2997 C CA . TYR A 1 386 ? 15.918 -11.267 -12.163 1.00 91.81 386 TYR A CA 1
ATOM 2998 C C . TYR A 1 386 ? 17.066 -12.254 -11.976 1.00 91.81 386 TYR A C 1
ATOM 3000 O O . TYR A 1 386 ? 17.019 -13.407 -12.399 1.00 91.81 386 TYR A O 1
ATOM 3008 N N . TRP A 1 387 ? 18.131 -11.786 -11.337 1.00 94.19 387 TRP A N 1
ATOM 3009 C CA . TRP A 1 387 ? 19.248 -12.618 -10.922 1.00 94.19 387 TRP A CA 1
ATOM 3010 C C . TRP A 1 387 ? 19.145 -12.914 -9.434 1.00 94.19 387 TRP A C 1
ATOM 3012 O O . TRP A 1 387 ? 19.013 -11.995 -8.619 1.00 94.19 387 TRP A O 1
ATOM 3022 N N . TYR A 1 388 ? 19.236 -14.188 -9.077 1.00 92.25 388 TYR A N 1
ATOM 3023 C CA . TYR A 1 388 ? 19.182 -14.636 -7.693 1.00 92.25 388 TYR A CA 1
ATOM 3024 C C . TYR A 1 388 ? 19.939 -15.958 -7.539 1.00 92.25 388 TYR A C 1
ATOM 3026 O O . TYR A 1 388 ? 19.888 -16.820 -8.418 1.00 92.25 388 TYR A O 1
ATOM 3034 N N . ASN A 1 389 ? 20.687 -16.097 -6.439 1.00 88.50 389 ASN A N 1
ATOM 3035 C CA . ASN A 1 389 ? 21.532 -17.261 -6.145 1.00 88.50 389 ASN A CA 1
ATOM 3036 C C . ASN A 1 389 ? 22.434 -17.689 -7.322 1.00 88.50 389 ASN A C 1
ATOM 3038 O O . ASN A 1 389 ? 22.477 -18.862 -7.688 1.00 88.50 389 ASN A O 1
ATOM 3042 N N . GLY A 1 390 ? 23.124 -16.725 -7.944 1.00 90.88 390 GLY A N 1
ATOM 3043 C CA . GLY A 1 390 ? 24.088 -16.995 -9.018 1.00 90.88 390 GLY A CA 1
ATOM 3044 C C . GLY A 1 390 ? 23.471 -17.424 -10.353 1.00 90.88 390 GLY A C 1
ATOM 3045 O O . GLY A 1 390 ? 24.176 -17.972 -11.198 1.00 90.88 390 GLY A O 1
ATOM 3046 N N . SER A 1 391 ? 22.169 -17.204 -10.558 1.00 92.94 391 SER A N 1
ATOM 3047 C CA . SER A 1 391 ? 21.476 -17.626 -11.777 1.00 92.94 391 SER A CA 1
ATOM 3048 C C . SER A 1 391 ? 20.437 -16.618 -12.267 1.00 92.94 391 SER A C 1
ATOM 3050 O O . SER A 1 391 ? 19.839 -15.875 -11.483 1.00 92.94 391 SER A O 1
ATOM 3052 N N . LEU A 1 392 ? 20.215 -16.621 -13.586 1.00 92.94 392 LEU A N 1
ATOM 3053 C CA . LEU A 1 392 ? 19.098 -15.939 -14.237 1.00 92.94 392 LEU A CA 1
ATOM 3054 C C . LEU A 1 392 ? 17.803 -16.702 -13.951 1.00 92.94 392 LEU A C 1
ATOM 3056 O O . LEU A 1 392 ? 17.710 -17.893 -14.244 1.00 92.94 392 LEU A O 1
ATOM 3060 N N . ASN A 1 393 ? 16.803 -15.991 -13.449 1.00 91.50 393 ASN A N 1
ATOM 3061 C CA . ASN A 1 393 ? 15.461 -16.492 -13.215 1.00 91.50 393 ASN A CA 1
ATOM 3062 C C . ASN A 1 393 ? 14.485 -15.660 -14.062 1.00 91.50 393 ASN A C 1
ATOM 3064 O O . ASN A 1 393 ? 14.497 -14.425 -13.966 1.00 91.50 393 ASN A O 1
ATOM 3068 N N . PRO A 1 394 ? 13.690 -16.302 -14.933 1.00 86.44 394 PRO A N 1
ATOM 3069 C CA . PRO A 1 394 ? 12.750 -15.585 -15.773 1.00 86.44 394 PRO A CA 1
ATOM 3070 C C . PRO A 1 394 ? 11.499 -15.167 -14.996 1.00 86.44 394 PRO A C 1
ATOM 3072 O O . PRO A 1 394 ? 11.078 -15.865 -14.077 1.00 86.44 394 PRO A O 1
ATOM 3075 N N . GLU A 1 395 ? 10.894 -14.062 -15.436 1.00 78.19 395 GLU A N 1
ATOM 3076 C CA . GLU A 1 395 ? 9.474 -13.754 -15.207 1.00 78.19 395 GLU A CA 1
ATOM 3077 C C . GLU A 1 395 ? 9.040 -13.700 -13.729 1.00 78.19 395 GLU A C 1
ATOM 3079 O O . GLU A 1 395 ? 8.140 -14.407 -13.280 1.00 78.19 395 GLU A O 1
ATOM 3084 N N . LEU A 1 396 ? 9.660 -12.802 -12.962 1.00 81.81 396 LEU A N 1
ATOM 3085 C CA . LEU A 1 396 ? 9.091 -12.353 -11.696 1.00 81.81 396 LEU A CA 1
ATOM 3086 C C . LEU A 1 396 ? 7.934 -11.397 -11.982 1.00 81.81 396 LEU A C 1
ATOM 3088 O O . LEU A 1 396 ? 8.146 -10.317 -12.537 1.00 81.81 396 LEU A O 1
ATOM 3092 N N . GLU A 1 397 ? 6.730 -11.781 -11.574 1.00 76.81 397 GLU A N 1
ATOM 3093 C CA . GLU A 1 397 ? 5.564 -10.908 -11.609 1.00 76.81 397 GLU A CA 1
ATOM 3094 C C . GLU A 1 397 ? 5.594 -9.933 -10.425 1.00 76.81 397 GLU A C 1
ATOM 3096 O O . GLU A 1 397 ? 5.653 -10.325 -9.257 1.00 76.81 397 GLU A O 1
ATOM 3101 N N . LEU A 1 398 ? 5.550 -8.638 -10.729 1.00 67.12 398 LEU A N 1
ATOM 3102 C CA . LEU A 1 398 ? 5.529 -7.572 -9.733 1.00 67.12 398 LEU A CA 1
ATOM 3103 C C . LEU A 1 398 ? 4.096 -7.147 -9.351 1.00 67.12 398 LEU A C 1
ATOM 3105 O O . LEU A 1 398 ? 3.962 -6.207 -8.578 1.00 67.12 398 LEU A O 1
ATOM 3109 N N . HIS A 1 399 ? 3.034 -7.785 -9.857 1.00 56.66 399 HIS A N 1
ATOM 3110 C CA . HIS A 1 399 ? 1.636 -7.400 -9.593 1.00 56.66 399 HIS A CA 1
ATOM 3111 C C . HIS A 1 399 ? 0.895 -8.308 -8.594 1.00 56.66 399 HIS A C 1
ATOM 3113 O O . HIS A 1 399 ? 0.176 -7.786 -7.738 1.00 56.66 399 HIS A O 1
ATOM 3119 N N . ASP A 1 400 ? 1.122 -9.622 -8.603 1.00 43.31 400 ASP A N 1
ATOM 3120 C CA . ASP A 1 400 ? 0.428 -10.547 -7.702 1.00 43.31 400 ASP A CA 1
ATOM 3121 C C . ASP A 1 400 ? 1.154 -10.754 -6.358 1.00 43.31 400 ASP A C 1
ATOM 3123 O O . ASP A 1 400 ? 2.137 -11.481 -6.220 1.00 43.31 400 ASP A O 1
ATOM 3127 N N . GLY A 1 401 ? 0.649 -10.096 -5.309 1.00 44.97 401 GLY A N 1
ATOM 3128 C CA . GLY A 1 401 ? 0.952 -10.416 -3.902 1.00 44.97 401 GLY A CA 1
ATOM 3129 C C . GLY A 1 401 ? 2.315 -9.958 -3.367 1.00 44.97 401 GLY A C 1
ATOM 3130 O O . GLY A 1 401 ? 2.527 -9.966 -2.156 1.00 44.97 401 GLY A O 1
ATOM 3131 N N . LEU A 1 402 ? 3.212 -9.502 -4.240 1.00 44.03 402 LEU A N 1
ATOM 3132 C CA . LEU A 1 402 ? 4.493 -8.878 -3.892 1.00 44.03 402 LEU A CA 1
ATOM 3133 C C . LEU A 1 402 ? 4.406 -7.343 -3.813 1.00 44.03 402 LEU A C 1
ATOM 3135 O O . LEU A 1 402 ? 5.195 -6.729 -3.086 1.00 44.03 402 LEU A O 1
ATOM 3139 N N . TYR A 1 403 ? 3.429 -6.747 -4.511 1.00 49.19 403 TYR A N 1
ATOM 3140 C CA . TYR A 1 403 ? 3.178 -5.308 -4.559 1.00 49.19 403 TYR A CA 1
ATOM 3141 C C . TYR A 1 403 ? 1.695 -5.014 -4.820 1.00 49.19 403 TYR A C 1
ATOM 3143 O O . TYR A 1 403 ? 1.215 -5.059 -5.948 1.00 49.19 403 TYR A O 1
ATOM 3151 N N . SER A 1 404 ? 0.960 -4.613 -3.789 1.00 36.59 404 SER A N 1
ATOM 3152 C CA . SER A 1 404 ? -0.146 -3.683 -4.017 1.00 36.59 404 SER A CA 1
ATOM 3153 C C . SER A 1 404 ? 0.393 -2.287 -3.727 1.00 36.59 404 SER A C 1
ATOM 3155 O O . SER A 1 404 ? 1.005 -2.105 -2.678 1.00 36.59 404 SER A O 1
ATOM 3157 N N . TYR A 1 405 ? 0.127 -1.333 -4.619 1.00 37.16 405 TYR A N 1
ATOM 3158 C CA . TYR A 1 405 ? 0.630 0.048 -4.680 1.00 37.16 405 TYR A CA 1
ATOM 3159 C C . TYR A 1 405 ? 1.956 0.197 -5.442 1.00 37.16 405 TYR A C 1
ATOM 3161 O O . TYR A 1 405 ? 2.965 -0.417 -5.125 1.00 37.16 405 TYR A O 1
ATOM 3169 N N . THR A 1 406 ? 1.875 0.997 -6.508 1.00 37.88 406 THR A N 1
ATOM 3170 C CA . THR A 1 406 ? 2.828 1.201 -7.610 1.00 37.88 406 THR A CA 1
ATOM 3171 C C . THR A 1 406 ? 4.306 1.009 -7.252 1.00 37.88 406 THR A C 1
ATOM 3173 O O . THR A 1 406 ? 4.787 1.501 -6.238 1.00 37.88 406 THR A O 1
ATOM 3176 N N . TYR A 1 407 ? 5.057 0.364 -8.150 1.00 39.19 407 TYR A N 1
ATOM 3177 C CA . TYR A 1 407 ? 6.524 0.239 -8.129 1.00 39.19 407 TYR A CA 1
ATOM 3178 C C . TYR A 1 407 ? 7.251 1.541 -7.718 1.00 39.19 407 TYR A C 1
ATOM 3180 O O . TYR A 1 407 ? 8.248 1.503 -7.001 1.00 39.19 407 TYR A O 1
ATOM 3188 N N . GLU A 1 408 ? 6.705 2.702 -8.096 1.00 43.81 408 GLU A N 1
ATOM 3189 C CA . GLU A 1 408 ? 7.196 4.036 -7.724 1.00 43.81 408 GLU A CA 1
ATOM 3190 C C . GLU A 1 408 ? 7.053 4.364 -6.227 1.00 43.81 408 GLU A C 1
ATOM 3192 O O . GLU A 1 408 ? 7.938 5.000 -5.654 1.00 43.81 408 GLU A O 1
ATOM 3197 N N . ASN A 1 409 ? 5.994 3.895 -5.561 1.00 46.91 409 ASN A N 1
ATOM 3198 C CA . ASN A 1 409 ? 5.765 4.134 -4.137 1.00 46.91 409 ASN A CA 1
ATOM 3199 C C . ASN A 1 409 ? 6.801 3.384 -3.289 1.00 46.91 409 ASN A C 1
ATOM 3201 O O . ASN A 1 409 ? 7.435 3.995 -2.442 1.00 46.91 409 ASN A O 1
ATOM 3205 N N . CYS A 1 410 ? 7.091 2.109 -3.564 1.00 51.69 410 CYS A N 1
ATOM 3206 C CA . CYS A 1 410 ? 8.142 1.383 -2.828 1.00 51.69 410 CYS A CA 1
ATOM 3207 C C . CYS A 1 410 ? 9.574 1.881 -3.123 1.00 51.69 410 CYS A C 1
ATOM 3209 O O . CYS A 1 410 ? 10.500 1.574 -2.366 1.00 51.69 410 CYS A O 1
ATOM 3211 N N . GLN A 1 411 ? 9.772 2.633 -4.213 1.00 44.56 411 GLN A N 1
ATOM 3212 C CA . GLN A 1 411 ? 11.047 3.267 -4.563 1.00 44.56 411 GLN A CA 1
ATOM 3213 C C . GLN A 1 411 ? 11.224 4.668 -3.970 1.00 44.56 411 GLN A C 1
ATOM 3215 O O . GLN A 1 411 ? 12.361 5.109 -3.789 1.00 44.56 411 GLN A O 1
ATOM 3220 N N . ALA A 1 412 ? 10.137 5.376 -3.660 1.00 43.91 412 ALA A N 1
ATOM 3221 C CA . ALA A 1 412 ? 10.219 6.648 -2.966 1.00 43.91 412 ALA A CA 1
ATOM 3222 C C . ALA A 1 412 ? 10.678 6.404 -1.519 1.00 43.91 412 ALA A C 1
ATOM 3224 O O . ALA A 1 412 ? 10.017 5.703 -0.755 1.00 43.91 412 ALA A O 1
ATOM 3225 N N . ASN A 1 413 ? 11.788 7.033 -1.115 1.00 41.94 413 ASN A N 1
ATOM 3226 C CA . ASN A 1 413 ? 12.393 6.970 0.231 1.00 41.94 413 ASN A CA 1
ATOM 3227 C C . ASN A 1 413 ? 11.472 7.438 1.391 1.00 41.94 413 ASN A C 1
ATOM 3229 O O . ASN A 1 413 ? 11.939 7.624 2.512 1.00 41.94 413 ASN A O 1
ATOM 3233 N N . HIS A 1 414 ? 10.183 7.655 1.127 1.00 39.75 414 HIS A N 1
ATOM 3234 C CA . HIS A 1 414 ? 9.173 8.162 2.052 1.00 39.75 414 HIS A CA 1
ATOM 3235 C C . HIS A 1 414 ? 7.998 7.197 2.262 1.00 39.75 414 HIS A C 1
ATOM 3237 O O . HIS A 1 414 ? 7.076 7.533 2.996 1.00 39.75 414 HIS A O 1
ATOM 3243 N N . VAL A 1 415 ? 8.021 6.010 1.649 1.00 40.56 415 VAL A N 1
ATOM 3244 C CA . VAL A 1 415 ? 6.972 5.000 1.828 1.00 40.56 415 VAL A CA 1
ATOM 3245 C C . VAL A 1 415 ? 7.407 4.012 2.902 1.00 40.56 415 VAL A C 1
ATOM 3247 O O . VAL A 1 415 ? 8.450 3.353 2.804 1.00 40.56 415 VAL A O 1
ATOM 3250 N N . VAL A 1 416 ? 6.598 3.962 3.959 1.00 45.91 416 VAL A N 1
ATOM 3251 C CA . VAL A 1 416 ? 6.742 3.054 5.099 1.00 45.91 416 VAL A CA 1
ATOM 3252 C C . VAL A 1 416 ? 6.949 1.630 4.610 1.00 45.91 416 VAL A C 1
ATOM 3254 O O . VAL A 1 416 ? 6.267 1.135 3.713 1.00 45.91 416 VAL A O 1
ATOM 3257 N N . ALA A 1 417 ? 7.904 0.960 5.234 1.00 44.53 417 ALA A N 1
ATOM 3258 C CA . ALA A 1 417 ? 8.479 -0.276 4.776 1.00 44.53 417 ALA A CA 1
ATOM 3259 C C . ALA A 1 417 ? 7.532 -1.478 4.840 1.00 44.53 417 ALA A C 1
ATOM 3261 O O . ALA A 1 417 ? 7.663 -2.387 4.025 1.00 44.53 417 ALA A O 1
ATOM 3262 N N . GLY A 1 418 ? 6.538 -1.489 5.725 1.00 45.12 418 GLY A N 1
ATOM 3263 C CA . GLY A 1 418 ? 5.724 -2.685 5.938 1.00 45.12 418 GLY A CA 1
ATOM 3264 C C . GLY A 1 418 ? 4.895 -3.201 4.748 1.00 45.12 418 GLY A C 1
ATOM 3265 O O . GLY A 1 418 ? 4.481 -4.358 4.786 1.00 45.12 418 GLY A O 1
ATOM 3266 N N . ALA A 1 419 ? 4.648 -2.403 3.706 1.00 52.31 419 ALA A N 1
ATOM 3267 C CA . ALA A 1 419 ? 3.852 -2.812 2.539 1.00 52.31 419 ALA A CA 1
ATOM 3268 C C . ALA A 1 419 ? 4.682 -3.414 1.396 1.00 52.31 419 ALA A C 1
ATOM 3270 O O . ALA A 1 419 ? 4.128 -4.010 0.475 1.00 52.31 419 ALA A O 1
ATOM 3271 N N . CYS A 1 420 ? 6.001 -3.231 1.439 1.00 65.88 420 CYS A N 1
ATOM 3272 C CA . CYS A 1 420 ? 6.897 -3.593 0.353 1.00 65.88 420 CYS A CA 1
ATOM 3273 C C . CYS A 1 420 ? 7.628 -4.890 0.702 1.00 65.88 420 CYS A C 1
ATOM 3275 O O . CYS A 1 420 ? 8.225 -5.013 1.770 1.00 65.88 420 CYS A O 1
ATOM 3277 N N . SER A 1 421 ? 7.632 -5.848 -0.220 1.00 74.75 421 SER A N 1
ATOM 3278 C CA . SER A 1 421 ? 8.422 -7.078 -0.068 1.00 74.75 421 SER A CA 1
ATOM 3279 C C . SER A 1 421 ? 9.852 -6.931 -0.595 1.00 74.75 421 SER A C 1
ATOM 3281 O O . SER A 1 421 ? 10.713 -7.754 -0.295 1.00 74.75 421 SER A O 1
ATOM 3283 N N . LEU A 1 422 ? 10.117 -5.879 -1.370 1.00 80.19 422 LEU A N 1
ATOM 3284 C CA . LEU A 1 422 ? 11.405 -5.582 -1.988 1.00 80.19 422 LEU A CA 1
ATOM 3285 C C . LEU A 1 422 ? 11.691 -4.080 -1.897 1.00 80.19 422 LEU A C 1
ATOM 3287 O O . LEU A 1 422 ? 10.782 -3.262 -2.052 1.00 80.19 422 LEU A O 1
ATOM 3291 N N . ARG A 1 423 ? 12.957 -3.708 -1.694 1.00 81.75 423 ARG A N 1
ATOM 3292 C CA . ARG A 1 423 ? 13.404 -2.306 -1.690 1.00 81.75 423 ARG A CA 1
ATOM 3293 C C . ARG A 1 423 ? 14.721 -2.152 -2.432 1.00 81.75 423 ARG A C 1
ATOM 3295 O O . ARG A 1 423 ? 15.632 -2.953 -2.256 1.00 81.75 423 ARG A O 1
ATOM 3302 N N . LYS A 1 424 ? 14.825 -1.109 -3.256 1.00 85.19 424 LYS A N 1
ATOM 3303 C CA . LYS A 1 424 ? 16.038 -0.826 -4.027 1.00 85.19 424 LYS A CA 1
ATOM 3304 C C . LYS A 1 424 ? 17.209 -0.527 -3.089 1.00 85.19 424 LYS A C 1
ATOM 3306 O O . LYS A 1 424 ? 17.084 0.307 -2.193 1.00 85.19 424 LYS A O 1
ATOM 3311 N N . LEU A 1 425 ? 18.344 -1.176 -3.328 1.00 84.94 425 LEU A N 1
ATOM 3312 C CA . LEU A 1 425 ? 19.621 -0.819 -2.719 1.00 84.94 425 LEU A CA 1
ATOM 3313 C C . LEU A 1 425 ? 20.281 0.263 -3.587 1.00 84.94 425 LEU A C 1
ATOM 3315 O O . LEU A 1 425 ? 20.296 0.161 -4.815 1.00 84.94 425 LEU A O 1
ATOM 3319 N N . HIS A 1 426 ? 20.802 1.316 -2.956 1.00 85.31 426 HIS A N 1
ATOM 3320 C CA . HIS A 1 426 ? 21.373 2.496 -3.629 1.00 85.31 426 HIS A CA 1
ATOM 3321 C C . HIS A 1 426 ? 20.376 3.232 -4.555 1.00 85.31 426 HIS A C 1
ATOM 3323 O O . HIS A 1 426 ? 20.620 3.370 -5.762 1.00 85.31 426 HIS A O 1
ATOM 3329 N N . PRO A 1 427 ? 19.214 3.687 -4.042 1.00 81.31 427 PRO A N 1
ATOM 3330 C CA . PRO A 1 427 ? 18.199 4.378 -4.843 1.00 81.31 427 PRO A CA 1
ATOM 3331 C C . PRO A 1 427 ? 18.721 5.636 -5.555 1.00 81.31 427 PRO A C 1
ATOM 3333 O O . PRO A 1 427 ? 18.256 5.952 -6.650 1.00 81.31 427 PRO A O 1
ATOM 3336 N N . GLU A 1 428 ? 19.719 6.304 -4.980 1.00 82.81 428 GLU A N 1
ATOM 3337 C CA . GLU A 1 428 ? 20.405 7.482 -5.513 1.00 82.81 428 GLU A CA 1
ATOM 3338 C C . GLU A 1 428 ? 21.290 7.195 -6.735 1.00 82.81 428 GLU A C 1
ATOM 3340 O O . GLU A 1 428 ? 21.577 8.103 -7.523 1.00 82.81 428 GLU A O 1
ATOM 3345 N N . LYS A 1 429 ? 21.725 5.942 -6.920 1.00 84.00 429 LYS A N 1
ATOM 3346 C CA . LYS A 1 429 ? 22.588 5.565 -8.037 1.00 84.00 429 LYS A CA 1
ATOM 3347 C C . LYS A 1 429 ? 21.777 5.493 -9.331 1.00 84.00 429 LYS A C 1
ATOM 3349 O O . LYS A 1 429 ? 20.754 4.808 -9.430 1.00 84.00 429 LYS A O 1
ATOM 3354 N N . LYS A 1 430 ? 22.275 6.182 -10.362 1.00 84.12 430 LYS A N 1
ATOM 3355 C CA . LYS A 1 430 ? 21.808 6.017 -11.741 1.00 84.12 430 LYS A CA 1
ATOM 3356 C C . LYS A 1 430 ? 22.502 4.804 -12.342 1.00 84.12 430 LYS A C 1
ATOM 3358 O O . LYS A 1 430 ? 23.711 4.827 -12.542 1.00 84.12 430 LYS A O 1
ATOM 3363 N N . PHE A 1 431 ? 21.724 3.770 -12.611 1.00 83.06 431 PHE A N 1
ATOM 3364 C CA . PHE A 1 431 ? 22.192 2.558 -13.266 1.00 83.06 431 PHE A CA 1
ATOM 3365 C C . PHE A 1 431 ? 22.086 2.728 -14.778 1.00 83.06 431 PHE A C 1
ATOM 3367 O O . PHE A 1 431 ? 21.147 3.367 -15.267 1.00 83.06 431 PHE A O 1
ATOM 3374 N N . LEU A 1 432 ? 23.042 2.158 -15.513 1.00 89.31 432 LEU A N 1
ATOM 3375 C CA . LEU A 1 432 ? 22.939 2.046 -16.964 1.00 89.31 432 LEU A CA 1
ATOM 3376 C C . LEU A 1 432 ? 21.647 1.294 -17.311 1.00 89.31 432 LEU A C 1
ATOM 3378 O O . LEU A 1 432 ? 21.369 0.249 -16.727 1.00 89.31 432 LEU A O 1
ATOM 3382 N N . ASN A 1 433 ? 20.870 1.828 -18.246 1.00 90.38 433 ASN A N 1
ATOM 3383 C CA . ASN A 1 433 ? 19.731 1.147 -18.848 1.00 90.38 433 ASN A CA 1
ATOM 3384 C C . ASN A 1 433 ? 19.524 1.728 -20.248 1.00 90.38 433 ASN A C 1
ATOM 3386 O O . ASN A 1 433 ? 18.982 2.821 -20.417 1.00 90.38 433 ASN A O 1
ATOM 3390 N N . GLU A 1 434 ? 20.049 1.026 -21.240 1.00 93.50 434 GLU A N 1
ATOM 3391 C CA . GLU A 1 434 ? 20.054 1.427 -22.635 1.00 93.50 434 GLU A CA 1
ATOM 3392 C C . GLU A 1 434 ? 19.351 0.371 -23.474 1.00 93.50 434 GLU A C 1
ATOM 3394 O O . GLU A 1 434 ? 19.716 -0.802 -23.443 1.00 93.50 434 GLU A O 1
ATOM 3399 N N . TRP A 1 435 ? 18.375 0.794 -24.274 1.00 94.31 435 TRP A N 1
ATOM 3400 C CA . TRP A 1 435 ? 17.761 -0.068 -25.272 1.00 94.31 435 TRP A CA 1
ATOM 3401 C C . TRP A 1 435 ? 18.328 0.253 -26.651 1.00 94.31 435 TRP A C 1
ATOM 3403 O O . TRP A 1 435 ? 18.038 1.293 -27.246 1.00 94.31 435 TRP A O 1
ATOM 3413 N N . TRP A 1 436 ? 19.161 -0.648 -27.152 1.00 95.88 436 TRP A N 1
ATOM 3414 C CA . TRP A 1 436 ? 19.727 -0.582 -28.487 1.00 95.88 436 TRP A CA 1
ATOM 3415 C C . TRP A 1 436 ? 18.829 -1.332 -29.456 1.00 95.88 436 TRP A C 1
ATOM 3417 O O . TRP A 1 436 ? 18.424 -2.458 -29.195 1.00 95.88 436 TRP A O 1
ATOM 3427 N N . VAL A 1 437 ? 18.528 -0.727 -30.598 1.00 96.75 437 VAL A N 1
ATOM 3428 C CA . VAL A 1 437 ? 17.715 -1.353 -31.643 1.00 96.75 437 VAL A CA 1
ATOM 3429 C C . VAL A 1 437 ? 18.511 -1.443 -32.924 1.00 96.75 437 VAL A C 1
ATOM 3431 O O . VAL A 1 437 ? 19.186 -0.491 -33.323 1.00 96.75 437 VAL A O 1
ATOM 3434 N N . LYS A 1 438 ? 18.424 -2.595 -33.581 1.00 97.38 438 LYS A N 1
ATOM 3435 C CA . LYS A 1 438 ? 18.895 -2.758 -34.944 1.00 97.38 438 LYS A CA 1
ATOM 3436 C C . LYS A 1 438 ? 17.746 -2.439 -35.884 1.00 97.38 438 LYS A C 1
ATOM 3438 O O . LYS A 1 438 ? 16.677 -3.040 -35.769 1.00 97.38 438 LYS A O 1
ATOM 3443 N N . ILE A 1 439 ? 17.969 -1.524 -36.816 1.00 97.00 439 ILE A N 1
ATOM 3444 C CA . ILE A 1 439 ? 16.968 -1.133 -37.810 1.00 97.00 439 ILE A CA 1
ATOM 3445 C C . ILE A 1 439 ? 17.492 -1.342 -39.225 1.00 97.00 439 ILE A C 1
ATOM 3447 O O . ILE A 1 439 ? 18.705 -1.319 -39.454 1.00 97.00 439 ILE A O 1
ATOM 3451 N N . ARG A 1 440 ? 16.564 -1.524 -40.163 1.00 97.56 440 ARG A N 1
ATOM 3452 C CA . ARG A 1 440 ? 16.817 -1.596 -41.600 1.00 97.56 440 ARG A CA 1
ATOM 3453 C C . ARG A 1 440 ? 16.041 -0.495 -42.316 1.00 97.56 440 ARG A C 1
ATOM 3455 O O . ARG A 1 440 ? 14.847 -0.323 -42.091 1.00 97.56 440 ARG A O 1
ATOM 3462 N N . THR A 1 441 ? 16.709 0.263 -43.171 1.00 95.62 441 THR A N 1
ATOM 3463 C CA . THR A 1 441 ? 16.071 1.267 -44.033 1.00 95.62 441 THR A CA 1
ATOM 3464 C C . THR A 1 441 ? 15.483 0.629 -45.291 1.00 95.62 441 THR A C 1
ATOM 3466 O O . THR A 1 441 ? 15.857 -0.478 -45.681 1.00 95.62 441 THR A O 1
ATOM 3469 N N . SER A 1 442 ? 14.599 1.348 -45.986 1.00 90.81 442 SER A N 1
ATOM 3470 C CA . SER A 1 442 ? 14.006 0.886 -47.251 1.00 90.81 442 SER A CA 1
ATOM 3471 C C . SER A 1 442 ? 15.027 0.656 -48.375 1.00 90.81 442 SER A C 1
ATOM 3473 O O . SER A 1 442 ? 14.779 -0.157 -49.261 1.00 90.81 442 SER A O 1
ATOM 3475 N N . ASP A 1 443 ? 16.184 1.330 -48.336 1.00 92.25 443 ASP A N 1
ATOM 3476 C CA . ASP A 1 443 ? 17.319 1.103 -49.243 1.00 92.25 443 ASP A CA 1
ATOM 3477 C C . ASP A 1 443 ? 18.268 -0.019 -48.767 1.00 92.25 443 ASP A C 1
ATOM 3479 O O . ASP A 1 443 ? 19.329 -0.225 -49.354 1.00 92.25 443 ASP A O 1
ATOM 3483 N N . GLY A 1 444 ? 17.886 -0.768 -47.725 1.00 94.12 444 GLY A N 1
ATOM 3484 C CA . GLY A 1 444 ? 18.562 -1.984 -47.271 1.00 94.12 444 GLY A CA 1
ATOM 3485 C C . GLY A 1 444 ? 19.747 -1.768 -46.328 1.00 94.12 444 GLY A C 1
ATOM 3486 O O . GLY A 1 444 ? 20.429 -2.737 -45.993 1.00 94.12 444 GLY A O 1
ATOM 3487 N N . LYS A 1 445 ? 20.013 -0.537 -45.875 1.00 94.81 445 LYS A N 1
ATOM 3488 C CA . LYS A 1 445 ? 21.079 -0.279 -44.897 1.00 94.81 445 LYS A CA 1
ATOM 3489 C C . LYS A 1 445 ? 20.639 -0.740 -43.515 1.00 94.81 445 LYS A C 1
ATOM 3491 O O . LYS A 1 445 ? 19.531 -0.444 -43.078 1.00 94.81 445 LYS A O 1
ATOM 3496 N N . GLU A 1 446 ? 21.535 -1.422 -42.812 1.00 96.69 446 GLU A N 1
ATOM 3497 C CA . GLU A 1 446 ? 21.315 -1.878 -41.443 1.00 96.69 446 GLU A CA 1
ATOM 3498 C C . GLU A 1 446 ? 22.340 -1.298 -40.479 1.00 96.69 446 GLU A C 1
ATOM 3500 O O . GLU A 1 446 ? 23.510 -1.123 -40.817 1.00 96.69 446 GLU A O 1
ATOM 3505 N N . GLY A 1 447 ? 21.907 -1.085 -39.243 1.00 96.44 447 GLY A N 1
ATOM 3506 C CA . GLY A 1 447 ? 22.796 -0.755 -38.143 1.00 96.44 447 GLY A CA 1
ATOM 3507 C C . GLY A 1 447 ? 22.039 -0.538 -36.845 1.00 96.44 447 GLY A C 1
ATOM 3508 O O . GLY A 1 447 ? 20.842 -0.813 -36.751 1.00 96.44 447 GLY A O 1
ATOM 3509 N N . TRP A 1 448 ? 22.761 -0.062 -35.843 1.00 97.69 448 TRP A N 1
ATOM 3510 C CA . TRP A 1 448 ? 22.301 0.068 -34.471 1.00 97.69 448 TRP A CA 1
ATOM 3511 C C . TRP A 1 448 ? 22.030 1.518 -34.097 1.00 97.69 448 TRP A C 1
ATOM 3513 O O . TRP A 1 448 ? 22.753 2.424 -34.508 1.00 97.69 448 TRP A O 1
ATOM 3523 N N . VAL A 1 449 ? 21.003 1.723 -33.279 1.00 95.81 449 VAL A N 1
ATOM 3524 C CA . VAL A 1 449 ? 20.617 3.020 -32.720 1.00 95.81 449 VAL A CA 1
ATOM 3525 C C . VAL A 1 449 ? 20.342 2.838 -31.232 1.00 95.81 449 VAL A C 1
ATOM 3527 O O . VAL A 1 449 ? 19.651 1.898 -30.844 1.00 95.81 449 VAL A O 1
ATOM 3530 N N . LEU A 1 450 ? 20.851 3.743 -30.396 1.00 95.06 450 LEU A N 1
ATOM 3531 C CA . LEU A 1 450 ? 20.421 3.844 -29.003 1.00 95.06 450 LEU A CA 1
ATOM 3532 C C . LEU A 1 450 ? 19.037 4.492 -28.972 1.00 95.06 450 LEU A C 1
ATOM 3534 O O . LEU A 1 450 ? 18.921 5.696 -29.201 1.00 95.06 450 LEU A O 1
ATOM 3538 N N . ASN A 1 451 ? 17.994 3.713 -28.704 1.00 92.88 451 ASN A N 1
ATOM 3539 C CA . ASN A 1 451 ? 16.633 4.214 -28.738 1.00 92.88 451 ASN A CA 1
ATOM 3540 C C . ASN A 1 451 ? 16.297 5.005 -27.470 1.00 92.88 451 ASN A C 1
ATOM 3542 O O . ASN A 1 451 ? 16.207 4.453 -26.376 1.00 92.88 451 ASN A O 1
ATOM 3546 N N . LYS A 1 452 ? 16.045 6.306 -27.637 1.00 91.56 452 LYS A N 1
ATOM 3547 C CA . LYS A 1 452 ? 15.600 7.215 -26.565 1.00 91.56 452 LYS A CA 1
ATOM 3548 C C . LYS A 1 452 ? 14.155 7.696 -26.755 1.00 91.56 452 LYS A C 1
ATOM 3550 O O . LYS A 1 452 ? 13.837 8.836 -26.435 1.00 91.56 452 LYS A O 1
ATOM 3555 N N . GLY A 1 453 ? 13.296 6.855 -27.338 1.00 90.81 453 GLY A N 1
ATOM 3556 C CA . GLY A 1 453 ? 11.916 7.214 -27.699 1.00 90.81 453 GLY A CA 1
ATOM 3557 C C . GLY A 1 453 ? 11.799 7.854 -29.086 1.00 90.81 453 GLY A C 1
ATOM 3558 O O . GLY A 1 453 ? 10.902 8.654 -29.344 1.00 90.81 453 GLY A O 1
ATOM 3559 N N . GLN A 1 454 ? 12.721 7.523 -29.990 1.00 93.81 454 GLN A N 1
ATOM 3560 C CA . GLN A 1 454 ? 12.835 8.159 -31.309 1.00 93.81 454 GLN A CA 1
ATOM 3561 C C . GLN A 1 454 ? 11.972 7.490 -32.382 1.00 93.81 454 GLN A C 1
ATOM 3563 O O . GLN A 1 454 ? 11.958 7.952 -33.520 1.00 93.81 454 GLN A O 1
ATOM 3568 N N . PHE A 1 455 ? 11.242 6.430 -32.041 1.00 94.88 455 PHE A N 1
ATOM 3569 C CA . PHE A 1 455 ? 10.414 5.669 -32.972 1.00 94.88 455 PHE A CA 1
ATOM 3570 C C . PHE A 1 455 ? 8.944 5.691 -32.535 1.00 94.88 455 PHE A C 1
ATOM 3572 O O . PHE A 1 455 ? 8.618 5.836 -31.355 1.00 94.88 455 PHE A O 1
ATOM 3579 N N . SER A 1 456 ? 8.035 5.610 -33.500 1.00 92.56 456 SER A N 1
ATOM 3580 C CA . SER A 1 456 ? 6.614 5.339 -33.282 1.00 92.56 456 SER A CA 1
ATOM 3581 C C . SER A 1 456 ? 6.260 3.936 -33.769 1.00 92.56 456 SER A C 1
ATOM 3583 O O . SER A 1 456 ? 7.031 3.323 -34.509 1.00 92.56 456 SER A O 1
ATOM 3585 N N . ASN A 1 457 ? 5.079 3.447 -33.372 1.00 90.56 457 ASN A N 1
ATOM 3586 C CA . ASN A 1 457 ? 4.592 2.103 -33.700 1.00 90.56 457 ASN A CA 1
ATOM 3587 C C . ASN A 1 457 ? 5.444 0.968 -33.093 1.00 90.56 457 ASN A C 1
ATOM 3589 O O . ASN A 1 457 ? 5.411 -0.174 -33.559 1.00 90.56 457 ASN A O 1
ATOM 3593 N N . THR A 1 458 ? 6.204 1.270 -32.039 1.00 89.38 458 THR A N 1
ATOM 3594 C CA . THR A 1 458 ? 7.017 0.289 -31.312 1.00 89.38 458 THR A CA 1
ATOM 3595 C C . THR A 1 458 ? 6.181 -0.572 -30.366 1.00 89.38 458 THR A C 1
ATOM 3597 O O . THR A 1 458 ? 6.580 -1.690 -30.082 1.00 89.38 458 THR A O 1
ATOM 3600 N N . ASP A 1 459 ? 5.019 -0.074 -29.939 1.00 85.50 459 ASP A N 1
ATOM 3601 C CA . ASP A 1 459 ? 4.192 -0.519 -28.805 1.00 85.50 459 ASP A CA 1
ATOM 3602 C C . ASP A 1 459 ? 2.741 -0.899 -29.178 1.00 85.50 459 ASP A C 1
ATOM 3604 O O . ASP A 1 459 ? 1.917 -1.160 -28.311 1.00 85.50 459 ASP A O 1
ATOM 3608 N N . ALA A 1 460 ? 2.372 -0.940 -30.463 1.00 81.38 460 ALA A N 1
ATOM 3609 C CA . ALA A 1 460 ? 1.007 -1.308 -30.858 1.00 81.38 460 ALA A CA 1
ATOM 3610 C C . ALA A 1 460 ? 0.724 -2.819 -30.699 1.00 81.38 460 ALA A C 1
ATOM 3612 O O . ALA A 1 460 ? 1.290 -3.648 -31.427 1.00 81.38 460 ALA A O 1
ATOM 3613 N N . CYS A 1 461 ? -0.187 -3.138 -29.777 1.00 78.62 461 CYS A N 1
ATOM 3614 C CA . CYS A 1 461 ? -0.761 -4.457 -29.514 1.00 78.62 461 CYS A CA 1
ATOM 3615 C C . CYS A 1 461 ? -1.748 -4.868 -30.624 1.00 78.62 461 CYS A C 1
ATOM 3617 O O . CYS A 1 461 ? -2.947 -4.617 -30.515 1.00 78.62 461 CYS A O 1
ATOM 3619 N N . GLY A 1 462 ? -1.266 -5.472 -31.712 1.00 56.00 462 GLY A N 1
ATOM 3620 C CA . GLY A 1 462 ? -2.121 -5.884 -32.839 1.00 56.00 462 GLY A CA 1
ATOM 3621 C C . GLY A 1 462 ? -1.501 -5.559 -34.174 1.00 56.00 462 GLY A C 1
ATOM 3622 O O . GLY A 1 462 ? -1.443 -4.356 -34.507 1.00 56.00 462 GLY A O 1
#

Radius of gyration: 36.57 Å; chains: 1; bounding box: 101×50×104 Å